Protein 2A6V (pdb70)

InterPro domains:
  IPR005052 Legume-like lectin [PF03388] (69-267)
  IPR005052 Legume-like lectin [PS51328] (52-269)
  IPR013320 Concanavalin A-like lectin/glucanase domain superfamily [SSF49899] (55-272)
  IPR016710 Emp46/Emp47 [PIRSF018136] (21-444)
  IPR035661 EMP46/EMP47, N-terminal lectin domain [cd06903] (56-270)
  IPR051136 Intracellular Lectin and Glycoprotein Transporter [PTHR12223] (69-439)

CATH classification: 2.60.120.200

Sequence (435 aa):
KWNKGYSLPNLLEVTDQQKELSQWTLGDKVKLEEGRFVLTPGKNTKGSLWLKPEYSIKDAMTIEWTFRSFGFRGSTKGGLAFWLKQGNEGDSTELFGGSSKKFNGLMILLRLDDKLGESVTAYLNDGTKDLDIESSPYFASCLFQYQDSMVPSTLRLTYNPLDNHLLKLQMDNRVCFQTRKVKFMGSSPFRIGTSAINDASKESFEILKMKLYDGVIEKWNKGYSLPNLLEVTDQQKELSQWTLGDKVKLEEGRFVLTPGKNTKGSLWLKPEYSIKDAMTIEWTFRSFGFRGSTKGGLAFWLKQGNEGDSTELFGGSSKKFNGLMILLRLDDKLGESVTAYLNDGTKDLDIESSPYFASCLFQYQDSMVPSTLRLTYNPLDNHLLKLQMDNRVCFQTRKVKFMGSSPFRIGTSAINDASKESFEILKMKLYDGVI

Organism: Saccharomyces cerevisiae (strain ATCC 204508 / S288c) (NCBI:txid559292)

Secondary structure (DSSP, 8-state):
-B-GGGS---TTT-S-HHHHTTTEEEEET-EEETTEEES--STT-EEEEEESSPB--SS-EEEEEEEEEES--S--S-EEEEEEE-S------TBTTTB-SS-EEEEEEEEEETTTEEEEEEEEEESSS---TTTSPPSEEEE---SS-SS-EEEEEEEEGGGTSEEEEEETTEEEEEES---GGGTS-BEEEEEEE--TT--EEEEEEEEEESS---/---GGGS---STT-S-HHHHTTTEEEEET-EEETTEEES--STT-EEEEEESS-B--SS-EEEEEEEEEES--S--S-EEEEEEEES---S--TBTTTB-SS-EEEEEEEEEETTTEEEEEEEEEESSS---TTTSPPSEEEE---TT-SS-EEEEEEEEGGGTSEEEEEETTEEEEEESS----TTSPBEEEEEEE--SS--EEEEEEEEEESS--

Solvent-accessible surface area: 20414 Å² total; per-residue (Å²): 190,101,36,162,33,42,6,8,33,82,7,136,124,27,132,54,85,60,125,64,9,25,79,8,63,47,15,93,123,13,90,40,81,161,18,49,0,8,0,0,26,20,137,104,19,56,0,8,0,26,2,96,34,81,8,74,25,171,66,6,0,0,2,21,5,14,2,50,1,87,50,38,113,28,106,14,136,4,0,1,0,7,3,7,24,45,52,152,132,50,92,48,38,121,8,16,0,9,1,40,80,91,10,48,0,1,0,2,0,0,3,35,11,67,190,62,27,37,0,0,0,0,2,66,19,92,27,103,155,67,8,58,35,127,88,27,115,77,46,15,39,26,123,15,136,9,7,73,35,136,109,51,15,39,2,49,6,11,0,37,24,134,60,96,36,45,0,63,0,21,4,53,105,152,82,17,15,98,17,102,137,0,100,32,1,29,105,29,65,0,55,1,0,0,0,0,48,7,40,55,53,98,1,12,0,1,0,46,92,0,42,0,19,79,18,82,38,221,185,98,32,146,20,51,5,8,44,83,6,141,119,19,130,64,79,164,162,62,7,57,81,8,56,69,15,84,116,14,99,34,68,165,21,35,0,4,0,2,46,31,142,104,22,68,0,7,0,40,2,109,32,83,7,65,27,121,24,6,1,0,3,24,4,11,0,56,0,46,35,52,154,28,95,18,159,2,0,0,0,3,6,1,29,4,30,158,134,67,143,33,46,98,1,16,1,6,0,20,67,117,9,34,2,0,0,3,0,0,38,57,12,135,176,51,26,28,1,0,1,0,4,61,17,88,37,102,142,70,14,64,18,143,90,32,118,73,74,18,40,14,99,15,90,6,3,62,29,133,112,42,12,38,0,42,8,6,6,20,14,64,61,107,60,18,0,47,0,28,0,71,104,118,75,13,16,101,28,108,183,5,116,29,72,66,123,42,37,1,29,1,0,0,0,0,60,6,14,64,14,122,1,12,1,0,0,47,93,0,37,0,21,76,23,76,98

B-factor: mean 21.38, std 7.65, range [9.81, 63.44]

Structure (mmCIF, N/CA/C/O backbone):
data_2A6V
#
_entry.id   2A6V
#
_cell.length_a   54.320
_cell.length_b   55.890
_cell.length_c   77.470
_cell.angle_alpha   90.00
_cell.angle_beta   108.28
_cell.angle_gamma   90.00
#
_symmetry.space_group_name_H-M   'P 1 21 1'
#
loop_
_entity.id
_entity.type
_entity.pdbx_description
1 polymer Emp46p
2 non-polymer 'POTASSIUM ION'
3 non-polymer 1,2-ETHANEDIOL
4 water water
#
loop_
_atom_site.group_PDB
_atom_site.id
_atom_site.type_symbol
_atom_site.label_atom_id
_atom_site.label_alt_id
_atom_site.label_comp_id
_atom_site.label_asym_id
_atom_site.label_entity_id
_atom_site.label_seq_id
_atom_site.pdbx_PDB_ins_code
_atom_site.Cartn_x
_atom_site.Cartn_y
_atom_site.Cartn_z
_atom_site.occupancy
_atom_site.B_iso_or_equiv
_atom_site.auth_seq_id
_atom_site.auth_comp_id
_atom_site.auth_asym_id
_atom_site.auth_atom_id
_atom_site.pdbx_PDB_model_num
ATOM 1 N N . LYS A 1 6 ? 9.137 6.460 82.463 1.00 31.38 9 LYS A N 1
ATOM 2 C CA . LYS A 1 6 ? 9.467 7.869 82.801 1.00 30.74 9 LYS A CA 1
ATOM 3 C C . LYS A 1 6 ? 9.565 8.749 81.545 1.00 29.68 9 LYS A C 1
ATOM 4 O O . LYS A 1 6 ? 8.886 9.769 81.456 1.00 29.79 9 LYS A O 1
ATOM 10 N N . TRP A 1 7 ? 10.392 8.371 80.574 1.00 27.48 10 TRP A N 1
ATOM 11 C CA . TRP A 1 7 ? 10.383 9.123 79.329 1.00 26.84 10 TRP A CA 1
ATOM 12 C C . TRP A 1 7 ? 9.298 8.615 78.397 1.00 25.08 10 TRP A C 1
ATOM 13 O O . TRP A 1 7 ? 8.856 7.466 78.486 1.00 25.51 10 TRP A O 1
ATOM 24 N N . ASN A 1 8 ? 8.858 9.509 77.527 1.00 22.87 11 ASN A N 1
ATOM 25 C CA . ASN A 1 8 ? 7.814 9.250 76.577 1.00 21.40 11 ASN A CA 1
ATOM 26 C C . ASN A 1 8 ? 8.448 8.593 75.364 1.00 21.25 11 ASN A C 1
ATOM 27 O O . ASN A 1 8 ? 9.075 9.260 74.549 1.00 20.33 11 ASN A O 1
ATOM 32 N N . LYS A 1 9 ? 8.276 7.276 75.245 1.00 21.03 12 LYS A N 1
ATOM 33 C CA . LYS A 1 9 ? 8.915 6.483 74.191 1.00 21.98 12 LYS A CA 1
ATOM 34 C C . LYS A 1 9 ? 8.549 6.956 72.808 1.00 21.10 12 LYS A C 1
ATOM 35 O O . LYS A 1 9 ? 9.391 6.961 71.910 1.00 20.72 12 LYS A O 1
ATOM 41 N N . GLY A 1 10 ? 7.294 7.369 72.640 1.00 20.64 13 GLY A N 1
ATOM 42 C CA . GLY A 1 10 ? 6.796 7.831 71.353 1.00 20.17 13 GLY A CA 1
ATOM 43 C C . GLY A 1 10 ? 7.463 9.086 70.811 1.00 19.72 13 GLY A C 1
ATOM 44 O O . GLY A 1 10 ? 7.474 9.308 69.605 1.00 20.39 13 GLY A O 1
ATOM 45 N N . TYR A 1 11 ? 8.018 9.903 71.706 1.00 18.40 14 TYR A N 1
ATOM 46 C CA . TYR A 1 11 ? 8.721 11.120 71.315 1.00 17.47 14 TYR A CA 1
ATOM 47 C C . TYR A 1 11 ? 10.199 11.100 71.722 1.00 16.26 14 TYR A C 1
ATOM 48 O O . TYR A 1 11 ? 10.821 12.145 71.923 1.00 15.74 14 TYR A O 1
ATOM 57 N N . SER A 1 12 ? 10.769 9.910 71.828 1.00 15.45 15 SER A N 1
ATOM 58 C CA . SER A 1 12 ? 12.189 9.724 72.122 1.00 15.18 15 SER A CA 1
ATOM 59 C C . SER A 1 12 ? 12.859 8.869 71.073 1.00 14.79 15 SER A C 1
ATOM 60 O O . SER A 1 12 ? 12.190 8.221 70.261 1.00 14.86 15 SER A O 1
ATOM 63 N N . LEU A 1 13 ? 14.177 8.927 71.023 1.00 14.38 16 LEU A N 1
ATOM 64 C CA . LEU A 1 13 ? 14.935 7.942 70.269 1.00 14.36 16 LEU A CA 1
ATOM 65 C C . LEU A 1 13 ? 15.017 6.684 71.111 1.00 15.31 16 LEU A C 1
ATOM 66 O O . LEU A 1 13 ? 15.129 6.747 72.334 1.00 15.91 16 LEU A O 1
ATOM 71 N N . PRO A 1 14 ? 15.008 5.527 70.460 1.00 15.99 17 PRO A N 1
ATOM 72 C CA . PRO A 1 14 ? 15.251 4.284 71.184 1.00 16.86 17 PRO A CA 1
ATOM 73 C C . PRO A 1 14 ? 16.721 4.253 71.569 1.00 17.69 17 PRO A C 1
ATOM 74 O O . PRO A 1 14 ? 17.506 5.085 71.086 1.00 17.70 17 PRO A O 1
ATOM 78 N N . ASN A 1 15 ? 17.113 3.316 72.415 1.00 18.71 18 ASN A N 1
ATOM 79 C CA . ASN A 1 15 ? 18.522 3.191 72.699 1.00 19.85 18 ASN A CA 1
ATOM 80 C C . ASN A 1 15 ? 19.169 2.751 71.394 1.00 19.99 18 ASN A C 1
ATOM 81 O O . ASN A 1 15 ? 18.896 1.685 70.883 1.00 20.67 18 ASN A O 1
ATOM 86 N N . LEU A 1 16 ? 19.975 3.624 70.809 1.00 19.82 19 LEU A N 1
ATOM 87 C CA . LEU A 1 16 ? 20.477 3.419 69.462 1.00 20.16 19 LEU A CA 1
ATOM 88 C C . LEU A 1 16 ? 21.382 2.222 69.322 1.00 21.39 19 LEU A C 1
ATOM 89 O O . LEU A 1 16 ? 21.400 1.568 68.292 1.00 20.78 19 LEU A O 1
ATOM 94 N N . LEU A 1 17 ? 22.182 1.968 70.350 1.00 22.76 20 LEU A N 1
ATOM 95 C CA . LEU A 1 17 ? 23.095 0.854 70.305 1.00 24.00 20 LEU A CA 1
ATOM 96 C C . LEU A 1 17 ? 22.334 -0.451 70.286 1.00 24.69 20 LEU A C 1
ATOM 97 O O . LEU A 1 17 ? 22.711 -1.373 69.564 1.00 25.94 20 LEU A O 1
ATOM 102 N N . GLU A 1 18 ? 21.239 -0.497 71.044 1.00 25.57 21 GLU A N 1
ATOM 103 C CA . GLU A 1 18 ? 20.461 -1.718 71.242 1.00 26.35 21 GLU A CA 1
ATOM 104 C C . GLU A 1 18 ? 19.466 -1.994 70.116 1.00 26.75 21 GLU A C 1
ATOM 105 O O . GLU A 1 18 ? 18.800 -3.025 70.126 1.00 27.13 21 GLU A O 1
ATOM 111 N N . VAL A 1 19 ? 19.357 -1.083 69.158 1.00 27.16 22 VAL A N 1
ATOM 112 C CA . VAL A 1 19 ? 18.447 -1.285 68.029 1.00 27.37 22 VAL A CA 1
ATOM 113 C C . VAL A 1 19 ? 18.804 -2.589 67.313 1.00 28.64 22 VAL A C 1
ATOM 114 O O . VAL A 1 19 ? 19.974 -2.859 67.062 1.00 29.65 22 VAL A O 1
ATOM 118 N N . THR A 1 20 ? 17.785 -3.406 67.033 1.00 29.97 23 THR A N 1
ATOM 119 C CA . THR A 1 20 ? 17.920 -4.613 66.200 1.00 30.66 23 THR A CA 1
ATOM 120 C C . THR A 1 20 ? 17.116 -4.522 64.904 1.00 31.05 23 THR A C 1
ATOM 121 O O . THR A 1 20 ? 17.409 -5.231 63.939 1.00 31.69 23 THR A O 1
ATOM 125 N N . ASP A 1 21 ? 16.084 -3.672 64.900 1.00 31.55 24 ASP A N 1
ATOM 126 C CA . ASP A 1 21 ? 15.216 -3.472 63.747 1.00 31.97 24 ASP A CA 1
ATOM 127 C C . ASP A 1 21 ? 15.066 -1.967 63.525 1.00 31.28 24 ASP A C 1
ATOM 128 O O . ASP A 1 21 ? 14.178 -1.328 64.083 1.00 31.10 24 ASP A O 1
ATOM 133 N N . GLN A 1 22 ? 15.949 -1.419 62.697 1.00 31.13 25 GLN A N 1
ATOM 134 C CA . GLN A 1 22 ? 15.998 0.011 62.407 1.00 31.08 25 GLN A CA 1
ATOM 135 C C . GLN A 1 22 ? 14.638 0.576 62.003 1.00 30.24 25 GLN A C 1
ATOM 136 O O . GLN A 1 22 ? 14.242 1.660 62.422 1.00 29.98 25 GLN A O 1
ATOM 142 N N . GLN A 1 23 ? 13.930 -0.173 61.174 1.00 28.98 26 GLN A N 1
ATOM 143 C CA . GLN A 1 23 ? 12.698 0.309 60.591 1.00 28.56 26 GLN A CA 1
ATOM 144 C C . GLN A 1 23 ? 11.598 0.428 61.648 1.00 27.07 26 GLN A C 1
ATOM 145 O O . GLN A 1 23 ? 10.875 1.425 61.687 1.00 27.18 26 GLN A O 1
ATOM 151 N N . LYS A 1 24 ? 11.492 -0.565 62.528 1.00 25.26 27 LYS A N 1
ATOM 152 C CA . LYS A 1 24 ? 10.459 -0.560 63.558 1.00 23.89 27 LYS A CA 1
ATOM 153 C C . LYS A 1 24 ? 10.734 0.472 64.651 1.00 22.43 27 LYS A C 1
ATOM 154 O O . LYS A 1 24 ? 9.856 1.249 65.021 1.00 22.55 27 LYS A O 1
ATOM 160 N N . GLU A 1 25 ? 11.964 0.487 65.159 1.00 20.79 28 GLU A N 1
ATOM 161 C CA . GLU A 1 25 ? 12.258 1.259 66.355 1.00 19.91 28 GLU A CA 1
ATOM 162 C C . GLU A 1 25 ? 12.473 2.730 66.034 1.00 18.03 28 GLU A C 1
ATOM 163 O O . GLU A 1 25 ? 12.418 3.545 66.933 1.00 18.10 28 GLU A O 1
ATOM 169 N N . LEU A 1 26 ? 12.684 3.061 64.761 1.00 16.92 29 LEU A N 1
ATOM 170 C CA . LEU A 1 26 ? 12.809 4.464 64.347 1.00 16.12 29 LEU A CA 1
ATOM 171 C C . LEU A 1 26 ? 11.618 4.957 63.531 1.00 15.63 29 LEU A C 1
ATOM 172 O O . LEU A 1 26 ? 11.702 5.957 62.839 1.00 16.11 29 LEU A O 1
ATOM 177 N N . SER A 1 27 ? 10.491 4.260 63.619 1.00 15.82 30 SER A N 1
ATOM 178 C CA . SER A 1 27 ? 9.328 4.582 62.786 1.00 15.88 30 SER A CA 1
ATOM 179 C C . SER A 1 27 ? 8.739 5.968 62.985 1.00 16.00 30 SER A C 1
ATOM 180 O O . SER A 1 27 ? 8.159 6.530 62.068 1.00 16.18 30 SER A O 1
ATOM 183 N N . GLN A 1 28 ? 8.953 6.530 64.170 1.00 16.38 31 GLN A N 1
ATOM 184 C CA . GLN A 1 28 ? 8.438 7.838 64.542 1.00 16.28 31 GLN A CA 1
ATOM 185 C C . GLN A 1 28 ? 9.406 8.970 64.134 1.00 15.70 31 GLN A C 1
ATOM 186 O O . GLN A 1 28 ? 9.111 10.136 64.385 1.00 15.63 31 GLN A O 1
ATOM 196 N N . TRP A 1 29 ? 10.533 8.626 63.507 1.00 14.64 32 TRP A N 1
ATOM 197 C CA . TRP A 1 29 ? 11.587 9.595 63.153 1.00 14.90 32 TRP A CA 1
ATOM 198 C C . TRP A 1 29 ? 11.795 9.663 61.652 1.00 15.03 32 TRP A C 1
ATOM 199 O O . TRP A 1 29 ? 11.806 8.631 60.959 1.00 16.61 32 TRP A O 1
ATOM 210 N N . THR A 1 30 ? 12.019 10.870 61.161 1.00 14.83 33 THR A N 1
ATOM 211 C CA . THR A 1 30 ? 12.443 11.111 59.787 1.00 15.58 33 THR A CA 1
ATOM 212 C C . THR A 1 30 ? 13.931 11.379 59.756 1.00 15.40 33 THR A C 1
ATOM 213 O O . THR A 1 30 ? 14.402 12.289 60.435 1.00 14.49 33 THR A O 1
ATOM 217 N N . LEU A 1 31 ? 14.664 10.603 58.969 1.00 16.51 34 LEU A N 1
ATOM 218 C CA . LEU A 1 31 ? 16.092 10.776 58.742 1.00 16.07 34 LEU A CA 1
ATOM 219 C C . LEU A 1 31 ? 16.231 11.608 57.501 1.00 16.95 34 LEU A C 1
ATOM 220 O O . LEU A 1 31 ? 15.799 11.210 56.418 1.00 18.54 34 LEU A O 1
ATOM 225 N N . GLY A 1 32 ? 16.837 12.773 57.634 1.00 16.16 35 GLY A N 1
ATOM 226 C CA . GLY A 1 32 ? 16.976 13.692 56.523 1.00 16.53 35 GLY A CA 1
ATOM 227 C C . GLY A 1 32 ? 18.379 13.760 55.988 1.00 16.52 35 GLY A C 1
ATOM 228 O O . GLY A 1 32 ? 19.355 13.698 56.745 1.00 15.46 35 GLY A O 1
ATOM 229 N N . ASP A 1 33 ? 18.485 13.885 54.673 1.00 16.06 36 ASP A N 1
ATOM 230 C CA . ASP A 1 33 ? 19.749 14.081 53.991 1.00 15.83 36 ASP A CA 1
ATOM 231 C C . ASP A 1 33 ? 20.741 12.976 54.350 1.00 15.59 36 ASP A C 1
ATOM 232 O O . ASP A 1 33 ? 20.395 11.821 54.171 1.00 16.02 36 ASP A O 1
ATOM 237 N N . LYS A 1 34 ? 21.938 13.299 54.840 1.00 15.35 37 LYS A N 1
ATOM 238 C CA . LYS A 1 34 ? 23.008 12.304 54.939 1.00 15.73 37 LYS A CA 1
ATOM 239 C C . LYS A 1 34 ? 23.138 11.603 56.294 1.00 15.00 37 LYS A C 1
ATOM 240 O O . LYS A 1 34 ? 24.063 10.809 56.494 1.00 15.52 37 LYS A O 1
ATOM 246 N N . VAL A 1 35 ? 22.202 11.842 57.206 1.00 14.73 38 VAL A N 1
ATOM 247 C CA . VAL A 1 35 ? 22.282 11.212 58.515 1.00 15.04 38 VAL A CA 1
ATOM 248 C C . VAL A 1 35 ? 22.315 9.694 58.373 1.00 15.90 38 VAL A C 1
ATOM 249 O O . VAL A 1 35 ? 21.539 9.116 57.609 1.00 16.00 38 VAL A O 1
ATOM 253 N N . LYS A 1 36 ? 23.236 9.059 59.093 1.00 16.61 39 LYS A N 1
ATOM 254 C CA . LYS A 1 36 ? 23.325 7.596 59.114 1.00 17.72 39 LYS A CA 1
ATOM 255 C C . LYS A 1 36 ? 23.510 7.073 60.541 1.00 17.18 39 LYS A C 1
ATOM 256 O O . LYS A 1 36 ? 24.216 7.682 61.335 1.00 15.57 39 LYS A O 1
ATOM 262 N N . LEU A 1 37 ? 22.874 5.957 60.856 1.00 17.17 40 LEU A N 1
ATOM 263 C CA . LEU A 1 37 ? 23.096 5.251 62.106 1.00 17.60 40 LEU A CA 1
ATOM 264 C C . LEU A 1 37 ? 24.313 4.363 61.913 1.00 17.82 40 LEU A C 1
ATOM 265 O O . LEU A 1 37 ? 24.303 3.457 61.060 1.00 18.78 40 LEU A O 1
ATOM 270 N N . GLU A 1 38 ? 25.347 4.608 62.694 1.00 17.30 41 GLU A N 1
ATOM 271 C CA . GLU A 1 38 ? 26.628 3.936 62.538 1.00 17.79 41 GLU A CA 1
ATOM 272 C C . GLU A 1 38 ? 27.198 3.579 63.898 1.00 16.57 41 GLU A C 1
ATOM 273 O O . GLU A 1 38 ? 27.472 4.462 64.723 1.00 15.01 41 GLU A O 1
ATOM 279 N N . GLU A 1 39 ? 27.402 2.286 64.146 1.00 16.31 42 GLU A N 1
ATOM 280 C CA . GLU A 1 39 ? 27.999 1.820 65.409 1.00 15.86 42 GLU A CA 1
ATOM 281 C C . GLU A 1 39 ? 27.406 2.554 66.629 1.00 15.10 42 GLU A C 1
ATOM 282 O O . GLU A 1 39 ? 28.133 3.069 67.502 1.00 15.15 42 GLU A O 1
ATOM 288 N N . GLY A 1 40 ? 26.082 2.571 66.688 1.00 14.33 43 GLY A N 1
ATOM 289 C CA . GLY A 1 40 ? 25.360 2.958 67.880 1.00 14.76 43 GLY A CA 1
ATOM 290 C C . GLY A 1 40 ? 25.065 4.442 68.048 1.00 14.50 43 GLY A C 1
ATOM 291 O O . GLY A 1 40 ? 24.532 4.827 69.080 1.00 14.70 43 GLY A O 1
ATOM 292 N N . ARG A 1 41 ? 25.408 5.264 67.064 1.00 14.01 44 ARG A N 1
ATOM 293 C CA . ARG A 1 41 ? 24.952 6.663 67.104 1.00 13.80 44 ARG A CA 1
ATOM 294 C C . ARG A 1 41 ? 24.689 7.201 65.721 1.00 13.41 44 ARG A C 1
ATOM 295 O O . ARG A 1 41 ? 25.132 6.629 64.700 1.00 13.10 44 ARG A O 1
ATOM 303 N N . PHE A 1 42 ? 23.902 8.268 65.657 1.00 12.70 45 PHE A N 1
ATOM 304 C CA . PHE A 1 42 ? 23.668 8.932 64.398 1.00 12.94 45 PHE A CA 1
ATOM 305 C C . PHE A 1 42 ? 24.784 9.911 64.087 1.00 12.49 45 PHE A C 1
ATOM 306 O O . PHE A 1 42 ? 25.198 10.674 64.942 1.00 13.61 45 PHE A O 1
ATOM 314 N N . VAL A 1 43 ? 25.295 9.851 62.876 1.00 12.45 46 VAL A N 1
ATOM 315 C CA . VAL A 1 43 ? 26.244 10.818 62.378 1.00 12.20 46 VAL A CA 1
ATOM 316 C C . VAL A 1 43 ? 25.448 11.685 61.396 1.00 12.04 46 VAL A C 1
ATOM 317 O O . VAL A 1 43 ? 25.029 11.214 60.321 1.00 12.71 46 VAL A O 1
ATOM 321 N N . LEU A 1 44 ? 25.191 12.927 61.783 1.00 12.39 47 LEU A N 1
ATOM 322 C CA . LEU A 1 44 ? 24.404 13.841 60.967 1.00 11.95 47 LEU A CA 1
ATOM 323 C C . LEU A 1 44 ? 25.168 14.260 59.735 1.00 12.68 47 LEU A C 1
ATOM 324 O O . LEU A 1 44 ? 24.561 14.405 58.672 1.00 12.84 47 LEU A O 1
ATOM 329 N N . THR A 1 45 ? 26.490 14.431 59.855 1.00 12.69 48 THR A N 1
ATOM 330 C CA . THR A 1 45 ? 27.323 14.981 58.780 1.00 12.37 48 THR A CA 1
ATOM 331 C C . THR A 1 45 ? 28.557 14.116 58.504 1.00 12.89 48 THR A C 1
ATOM 332 O O . THR A 1 45 ? 29.688 14.513 58.823 1.00 13.06 48 THR A O 1
ATOM 336 N N . PRO A 1 46 ? 28.337 12.930 57.941 1.00 13.58 49 PRO A N 1
ATOM 337 C CA . PRO A 1 46 ? 29.415 11.944 57.785 1.00 14.48 49 PRO A CA 1
ATOM 338 C C . PRO A 1 46 ? 30.468 12.211 56.715 1.00 14.82 49 PRO A C 1
ATOM 339 O O . PRO A 1 46 ? 31.510 11.545 56.708 1.00 16.25 49 PRO A O 1
ATOM 343 N N . GLY A 1 47 ? 30.177 13.116 55.808 1.00 15.50 50 GLY A N 1
ATOM 344 C CA . GLY A 1 47 ? 31.085 13.436 54.717 1.00 15.54 50 GLY A CA 1
ATOM 345 C C . GLY A 1 47 ? 31.429 14.907 54.641 1.00 15.78 50 GLY A C 1
ATOM 346 O O . GLY A 1 47 ? 30.850 15.734 55.334 1.00 16.31 50 GLY A O 1
ATOM 347 N N . LYS A 1 48 ? 32.358 15.231 53.752 1.00 16.94 51 LYS A N 1
ATOM 348 C CA . LYS A 1 48 ? 32.710 16.616 53.487 1.00 16.92 51 LYS A CA 1
ATOM 349 C C . LYS A 1 48 ? 31.494 17.339 52.927 1.00 17.40 51 LYS A C 1
ATOM 350 O O . LYS A 1 48 ? 30.846 16.848 51.975 1.00 18.22 51 LYS A O 1
ATOM 356 N N . ASN A 1 49 ? 31.177 18.501 53.498 1.00 16.58 52 ASN A N 1
ATOM 357 C CA . ASN A 1 49 ? 30.072 19.338 53.012 1.00 16.30 52 ASN A CA 1
ATOM 358 C C . ASN A 1 49 ? 28.757 18.592 52.951 1.00 16.76 52 ASN A C 1
ATOM 359 O O . ASN A 1 49 ? 28.068 18.623 51.921 1.00 17.66 52 ASN A O 1
ATOM 364 N N . THR A 1 50 ? 28.411 17.923 54.046 1.00 15.09 53 THR A N 1
ATOM 365 C CA . THR A 1 50 ? 27.140 17.216 54.172 1.00 14.69 53 THR A CA 1
ATOM 366 C C . THR A 1 50 ? 26.227 17.874 55.194 1.00 13.90 53 THR A C 1
ATOM 367 O O . THR A 1 50 ? 26.701 18.566 56.102 1.00 13.76 53 THR A O 1
ATOM 371 N N . LYS A 1 51 ? 24.931 17.619 55.031 1.00 14.19 54 LYS A N 1
ATOM 372 C CA . LYS A 1 51 ? 23.846 18.036 55.914 1.00 14.29 54 LYS A CA 1
ATOM 373 C C . LYS A 1 51 ? 23.153 16.778 56.389 1.00 13.64 54 LYS A C 1
ATOM 374 O O . LYS A 1 51 ? 23.116 15.767 55.684 1.00 13.08 54 LYS A O 1
ATOM 380 N N . GLY A 1 52 ? 22.549 16.831 57.557 1.00 12.30 55 GLY A N 1
ATOM 381 C CA . GLY A 1 52 ? 21.687 15.761 58.027 1.00 12.56 55 GLY A CA 1
ATOM 382 C C . GLY A 1 52 ? 20.764 16.239 59.112 1.00 12.54 55 GLY A C 1
ATOM 383 O O . GLY A 1 52 ? 21.063 17.237 59.771 1.00 11.80 55 GLY A O 1
ATOM 384 N N . SER A 1 53 ? 19.664 15.529 59.304 1.00 11.88 56 SER A N 1
ATOM 385 C CA . SER A 1 53 ? 18.642 15.915 60.278 1.00 12.62 56 SER A CA 1
ATOM 386 C C . SER A 1 53 ? 17.871 14.732 60.802 1.00 12.38 56 SER A C 1
ATOM 387 O O . SER A 1 53 ? 17.799 13.684 60.149 1.00 12.62 56 SER A O 1
ATOM 390 N N . LEU A 1 54 ? 17.332 14.891 61.998 1.00 11.82 57 LEU A N 1
ATOM 391 C CA . LEU A 1 54 ? 16.436 13.939 62.632 1.00 12.06 57 LEU A CA 1
ATOM 392 C C . LEU A 1 54 ? 15.249 14.729 63.107 1.00 12.17 57 LEU A C 1
ATOM 393 O O . LEU A 1 54 ? 15.398 15.625 63.918 1.00 12.22 57 LEU A O 1
ATOM 398 N N . TRP A 1 55 ? 14.073 14.393 62.614 1.00 12.51 58 TRP A N 1
ATOM 399 C CA . TRP A 1 55 ? 12.847 15.059 63.042 1.00 13.67 58 TRP A CA 1
ATOM 400 C C . TRP A 1 55 ? 11.828 14.040 63.531 1.00 14.18 58 TRP A C 1
ATOM 401 O O . TRP A 1 55 ? 11.622 12.999 62.908 1.00 14.78 58 TRP A O 1
ATOM 412 N N . LEU A 1 56 ? 11.190 14.313 64.658 1.00 13.88 59 LEU A N 1
ATOM 413 C CA . LEU A 1 56 ? 10.040 13.501 65.068 1.00 14.71 59 LEU A CA 1
ATOM 414 C C . LEU A 1 56 ? 8.871 13.753 64.128 1.00 15.70 59 LEU A C 1
ATOM 415 O O . LEU A 1 56 ? 8.550 14.896 63.805 1.00 15.85 59 LEU A O 1
ATOM 420 N N . LYS A 1 57 ? 8.246 12.678 63.663 1.00 16.79 60 LYS A N 1
ATOM 421 C CA . LYS A 1 57 ? 7.080 12.777 62.780 1.00 17.76 60 LYS A CA 1
ATOM 422 C C . LYS A 1 57 ? 5.843 13.366 63.504 1.00 18.22 60 LYS A C 1
ATOM 423 O O . LYS A 1 57 ? 5.260 14.324 63.009 1.00 19.52 60 LYS A O 1
ATOM 429 N N . PRO A 1 58 ? 5.468 12.847 64.668 1.00 19.03 61 PRO A N 1
ATOM 430 C CA . PRO A 1 58 ? 4.283 13.386 65.352 1.00 20.06 61 PRO A CA 1
ATOM 431 C C . PRO A 1 58 ? 4.596 14.744 65.964 1.00 20.64 61 PRO A C 1
ATOM 432 O O . PRO A 1 58 ? 5.685 14.933 66.504 1.00 20.69 61 PRO A O 1
ATOM 436 N N . GLU A 1 59 ? 3.667 15.680 65.856 1.00 21.36 62 GLU A N 1
ATOM 437 C CA . GLU A 1 59 ? 3.760 16.927 66.612 1.00 22.16 62 GLU A CA 1
ATOM 438 C C . GLU A 1 59 ? 3.480 16.639 68.077 1.00 21.70 62 GLU A C 1
ATOM 439 O O . GLU A 1 59 ? 2.689 15.758 68.407 1.00 21.53 62 GLU A O 1
ATOM 445 N N . TYR A 1 60 ? 4.142 17.384 68.955 1.00 21.87 63 TYR A N 1
ATOM 446 C CA . TYR A 1 60 ? 3.979 17.228 70.399 1.00 22.09 63 TYR A CA 1
ATOM 447 C C . TYR A 1 60 ? 3.083 18.315 70.992 1.00 23.13 63 TYR A C 1
ATOM 448 O O . TYR A 1 60 ? 3.264 19.490 70.717 1.00 22.92 63 TYR A O 1
ATOM 457 N N . SER A 1 61 ? 2.118 17.902 71.808 1.00 24.74 64 SER A N 1
ATOM 458 C CA . SER A 1 61 ? 1.285 18.821 72.569 1.00 25.86 64 SER A CA 1
ATOM 459 C C . SER A 1 61 ? 1.583 18.637 74.059 1.00 26.34 64 SER A C 1
ATOM 460 O O . SER A 1 61 ? 1.516 17.527 74.580 1.00 26.40 64 SER A O 1
ATOM 463 N N . ILE A 1 62 ? 1.947 19.728 74.729 1.00 27.10 65 ILE A N 1
ATOM 464 C CA . ILE A 1 62 ? 2.315 19.665 76.144 1.00 28.43 65 ILE A CA 1
ATOM 465 C C . ILE A 1 62 ? 1.080 19.454 77.001 1.00 28.40 65 ILE A C 1
ATOM 466 O O . ILE A 1 62 ? 0.017 19.994 76.705 1.00 28.91 65 ILE A O 1
ATOM 471 N N . LYS A 1 63 ? 1.241 18.675 78.062 1.00 28.60 66 LYS A N 1
ATOM 472 C CA . LYS A 1 63 ? 0.222 18.535 79.094 1.00 29.19 66 LYS A CA 1
ATOM 473 C C . LYS A 1 63 ? 0.426 19.655 80.130 1.00 27.99 66 LYS A C 1
ATOM 474 O O . LYS A 1 63 ? -0.232 20.687 80.048 1.00 29.22 66 LYS A O 1
ATOM 480 N N . ASP A 1 64 ? 1.354 19.464 81.066 1.00 26.70 67 ASP A N 1
ATOM 481 C CA . ASP A 1 64 ? 1.678 20.471 82.080 1.00 25.74 67 ASP A CA 1
ATOM 482 C C . ASP A 1 64 ? 3.022 21.112 81.743 1.00 25.06 67 ASP A C 1
ATOM 483 O O . ASP A 1 64 ? 3.082 22.310 81.477 1.00 25.16 67 ASP A O 1
ATOM 488 N N . ALA A 1 65 ? 4.072 20.290 81.725 1.00 24.16 68 ALA A N 1
ATOM 489 C CA . ALA A 1 65 ? 5.444 20.723 81.455 1.00 22.97 68 ALA A CA 1
ATOM 490 C C . ALA A 1 65 ? 6.206 19.655 80.670 1.00 21.98 68 ALA A C 1
ATOM 491 O O . ALA A 1 65 ? 5.710 18.544 80.443 1.00 20.13 68 ALA A O 1
ATOM 493 N N . MET A 1 66 ? 7.413 19.991 80.226 1.00 20.38 69 MET A N 1
ATOM 494 C CA . MET A 1 66 ? 8.204 19.012 79.477 1.00 20.60 69 MET A CA 1
ATOM 495 C C . MET A 1 66 ? 9.691 19.176 79.639 1.00 18.96 69 MET A C 1
ATOM 496 O O . MET A 1 66 ? 10.172 20.259 79.944 1.00 18.90 69 MET A O 1
ATOM 501 N N . THR A 1 67 ? 10.420 18.092 79.390 1.00 17.42 70 THR A N 1
ATOM 502 C CA . THR A 1 67 ? 11.866 18.081 79.350 1.00 16.60 70 THR A CA 1
ATOM 503 C C . THR A 1 67 ? 12.331 17.390 78.070 1.00 15.77 70 THR A C 1
ATOM 504 O O . THR A 1 67 ? 11.830 16.330 77.738 1.00 14.92 70 THR A O 1
ATOM 508 N N . ILE A 1 68 ? 13.276 17.990 77.363 1.00 15.02 71 ILE A N 1
ATOM 509 C CA . ILE A 1 68 ? 13.926 17.339 76.233 1.00 15.00 71 ILE A CA 1
ATOM 510 C C . ILE A 1 68 ? 15.407 17.295 76.522 1.00 14.80 71 ILE A C 1
ATOM 511 O O . ILE A 1 68 ? 16.023 18.313 76.861 1.00 13.82 71 ILE A O 1
ATOM 516 N N . GLU A 1 69 ? 15.996 16.124 76.368 1.00 13.93 72 GLU A N 1
ATOM 517 C CA . GLU A 1 69 ? 17.412 15.925 76.569 1.00 13.50 72 GLU A CA 1
ATOM 518 C C . GLU A 1 69 ? 17.989 15.350 75.294 1.00 13.93 72 GLU A C 1
ATOM 519 O O . GLU A 1 69 ? 17.610 14.245 74.902 1.00 13.32 72 GLU A O 1
ATOM 525 N N . TRP A 1 70 ? 18.879 16.091 74.649 1.00 12.47 73 TRP A N 1
ATOM 526 C CA . TRP A 1 70 ? 19.662 15.615 73.516 1.00 12.15 73 TRP A CA 1
ATOM 527 C C . TRP A 1 70 ? 21.093 15.350 73.946 1.00 13.19 73 TRP A C 1
ATOM 528 O O . TRP A 1 70 ? 21.704 16.226 74.571 1.00 12.75 73 TRP A O 1
ATOM 539 N N . THR A 1 71 ? 21.643 14.173 73.635 1.00 12.43 74 THR A N 1
ATOM 540 C CA . THR A 1 71 ? 23.022 13.844 73.910 1.00 11.86 74 THR A CA 1
ATOM 541 C C . THR A 1 71 ? 23.720 13.837 72.574 1.00 12.25 74 THR A C 1
ATOM 542 O O . THR A 1 71 ? 23.313 13.107 71.662 1.00 11.21 74 THR A O 1
ATOM 546 N N . PHE A 1 72 ? 24.769 14.630 72.456 1.00 11.80 75 PHE A N 1
ATOM 547 C CA . PHE A 1 72 ? 25.392 14.901 71.168 1.00 11.11 75 PHE A CA 1
ATOM 548 C C . PHE A 1 72 ? 26.897 15.067 71.328 1.00 10.86 75 PHE A C 1
ATOM 549 O O . PHE A 1 72 ? 27.409 15.239 72.429 1.00 11.51 75 PHE A O 1
ATOM 557 N N . ARG A 1 73 ? 27.617 15.030 70.229 1.00 10.89 76 ARG A N 1
ATOM 558 C CA . ARG A 1 73 ? 28.986 15.495 70.217 1.00 11.04 76 ARG A CA 1
ATOM 559 C C . ARG A 1 73 ? 29.389 15.987 68.835 1.00 11.72 76 ARG A C 1
ATOM 560 O O . ARG A 1 73 ? 28.743 15.687 67.836 1.00 12.11 76 ARG A O 1
ATOM 568 N N . SER A 1 74 ? 30.481 16.726 68.792 1.00 12.67 77 SER A N 1
ATOM 569 C CA . SER A 1 74 ? 31.148 17.061 67.556 1.00 13.18 77 SER A CA 1
ATOM 570 C C . SER A 1 74 ? 32.538 16.484 67.664 1.00 14.21 77 SER A C 1
ATOM 571 O O . SER A 1 74 ? 33.252 16.784 68.598 1.00 14.28 77 SER A O 1
ATOM 574 N N . PHE A 1 75 ? 32.902 15.644 66.708 1.00 15.25 78 PHE A N 1
ATOM 575 C CA . PHE A 1 75 ? 34.179 14.952 66.711 1.00 17.17 78 PHE A CA 1
ATOM 576 C C . PHE A 1 75 ? 34.953 15.158 65.417 1.00 17.00 78 PHE A C 1
ATOM 577 O O . PHE A 1 75 ? 34.383 15.222 64.317 1.00 16.85 78 PHE A O 1
ATOM 585 N N . GLY A 1 76 ? 36.267 15.248 65.538 1.00 18.11 79 GLY A N 1
ATOM 586 C CA . GLY A 1 76 ? 37.141 15.172 64.387 1.00 18.31 79 GLY A CA 1
ATOM 587 C C . GLY A 1 76 ? 37.709 16.457 63.827 1.00 18.75 79 GLY A C 1
ATOM 588 O O . GLY A 1 76 ? 38.626 16.421 62.998 1.00 21.11 79 GLY A O 1
ATOM 589 N N . PHE A 1 77 ? 37.163 17.594 64.246 1.00 17.48 80 PHE A N 1
ATOM 590 C CA . PHE A 1 77 ? 37.610 18.865 63.733 1.00 17.20 80 PHE A CA 1
ATOM 591 C C . PHE A 1 77 ? 37.501 19.978 64.750 1.00 16.85 80 PHE A C 1
ATOM 592 O O . PHE A 1 77 ? 36.437 20.210 65.315 1.00 16.18 80 PHE A O 1
ATOM 600 N N . ARG A 1 78 ? 38.605 20.692 64.946 1.00 16.15 81 ARG A N 1
ATOM 601 C CA . ARG A 1 78 ? 38.600 21.923 65.725 1.00 16.80 81 ARG A CA 1
ATOM 602 C C . ARG A 1 78 ? 39.268 22.974 64.873 1.00 16.94 81 ARG A C 1
ATOM 603 O O . ARG A 1 78 ? 40.391 22.789 64.418 1.00 17.84 81 ARG A O 1
ATOM 611 N N . GLY A 1 79 ? 38.557 24.071 64.650 1.00 16.61 82 GLY A N 1
ATOM 612 C CA . GLY A 1 79 ? 39.041 25.182 63.874 1.00 16.85 82 GLY A CA 1
ATOM 613 C C . GLY A 1 79 ? 37.899 25.959 63.260 1.00 16.94 82 GLY A C 1
ATOM 614 O O . GLY A 1 79 ? 36.723 25.655 63.463 1.00 16.36 82 GLY A O 1
ATOM 615 N N . SER A 1 80 ? 38.274 26.933 62.443 1.00 17.63 83 SER A N 1
ATOM 616 C CA . SER A 1 80 ? 37.326 27.864 61.874 1.00 18.01 83 SER A CA 1
ATOM 617 C C . SER A 1 80 ? 36.397 27.142 60.893 1.00 17.20 83 SER A C 1
ATOM 618 O O . SER A 1 80 ? 36.833 26.317 60.104 1.00 18.13 83 SER A O 1
ATOM 621 N N . THR A 1 81 ? 35.112 27.473 60.975 1.00 16.70 84 THR A N 1
ATOM 622 C CA . THR A 1 81 ? 34.091 26.883 60.129 1.00 15.62 84 THR A CA 1
ATOM 623 C C . THR A 1 81 ? 32.786 27.615 60.369 1.00 14.95 84 THR A C 1
ATOM 624 O O . THR A 1 81 ? 32.587 28.189 61.439 1.00 15.67 84 THR A O 1
ATOM 628 N N . LYS A 1 82 ? 31.910 27.610 59.371 1.00 15.06 85 LYS A N 1
ATOM 629 C CA . LYS A 1 82 ? 30.543 28.096 59.531 1.00 15.09 85 LYS A CA 1
ATOM 630 C C . LYS A 1 82 ? 29.564 26.965 59.805 1.00 14.33 85 LYS A C 1
ATOM 631 O O . LYS A 1 82 ? 28.374 27.194 59.990 1.00 14.04 85 LYS A O 1
ATOM 637 N N . GLY A 1 83 ? 30.069 25.735 59.873 1.00 12.82 86 GLY A N 1
ATOM 638 C CA . GLY A 1 83 ? 29.226 24.604 60.196 1.00 12.46 86 GLY A CA 1
ATOM 639 C C . GLY A 1 83 ? 28.716 24.684 61.609 1.00 12.24 86 GLY A C 1
ATOM 640 O O . GLY A 1 83 ? 29.280 25.364 62.454 1.00 13.10 86 GLY A O 1
ATOM 641 N N . GLY A 1 84 ? 27.632 23.982 61.878 1.00 10.15 87 GLY A N 1
ATOM 642 C CA . GLY A 1 84 ? 27.039 24.007 63.194 1.00 10.82 87 GLY A CA 1
ATOM 643 C C . GLY A 1 84 ? 25.933 22.997 63.353 1.00 10.45 87 GLY A C 1
ATOM 644 O O . GLY A 1 84 ? 25.536 22.344 62.382 1.00 10.71 87 GLY A O 1
ATOM 645 N N . LEU A 1 85 ? 25.427 22.892 64.585 1.00 10.06 88 LEU A N 1
ATOM 646 C CA . LEU A 1 85 ? 24.453 21.917 65.039 1.00 9.81 88 LEU A CA 1
ATOM 647 C C . LEU A 1 85 ? 23.287 22.640 65.712 1.00 10.65 88 LEU A C 1
ATOM 648 O O . LEU A 1 85 ? 23.476 23.427 66.648 1.00 10.76 88 LEU A O 1
ATOM 653 N N . ALA A 1 86 ? 22.083 22.407 65.222 1.00 10.24 89 ALA A N 1
ATOM 654 C CA . ALA A 1 86 ? 20.868 23.087 65.677 1.00 10.28 89 ALA A CA 1
ATOM 655 C C . ALA A 1 86 ? 19.875 22.135 66.301 1.00 11.26 89 ALA A C 1
ATOM 656 O O . ALA A 1 86 ? 19.728 20.992 65.841 1.00 11.03 89 ALA A O 1
ATOM 658 N N . PHE A 1 87 ? 19.184 22.606 67.332 1.00 11.46 90 PHE A N 1
ATOM 659 C CA . PHE A 1 87 ? 18.068 21.908 67.947 1.00 10.82 90 PHE A CA 1
ATOM 660 C C . PHE A 1 87 ? 16.849 22.783 67.801 1.00 11.73 90 PHE A C 1
ATOM 661 O O . PHE A 1 87 ? 16.916 23.963 68.139 1.00 12.54 90 PHE A O 1
ATOM 669 N N . TRP A 1 88 ? 15.751 22.196 67.348 1.00 11.98 91 TRP A N 1
ATOM 670 C CA . TRP A 1 88 ? 14.599 22.937 66.887 1.00 11.94 91 TRP A CA 1
ATOM 671 C C . TRP A 1 88 ? 13.334 22.569 67.650 1.00 12.93 91 TRP A C 1
ATOM 672 O O . TRP A 1 88 ? 13.086 21.382 67.947 1.00 12.95 91 TRP A O 1
ATOM 683 N N . LEU A 1 89 ? 12.541 23.589 67.938 1.00 14.20 92 LEU A N 1
ATOM 684 C CA . LEU A 1 89 ? 11.131 23.445 68.277 1.00 15.31 92 LEU A CA 1
ATOM 685 C C . LEU A 1 89 ? 10.400 24.375 67.312 1.00 16.98 92 LEU A C 1
ATOM 686 O O . LEU A 1 89 ? 10.588 25.586 67.393 1.00 16.54 92 LEU A O 1
ATOM 691 N N . LYS A 1 90 ? 9.619 23.839 66.380 1.00 17.63 93 LYS A N 1
ATOM 692 C CA . LYS A 1 90 ? 8.996 24.661 65.330 1.00 20.71 93 LYS A CA 1
ATOM 693 C C . LYS A 1 90 ? 7.487 24.423 65.239 1.00 22.78 93 LYS A C 1
ATOM 694 O O . LYS A 1 90 ? 7.010 23.331 65.504 1.00 22.65 93 LYS A O 1
ATOM 700 N N . GLN A 1 91 ? 6.742 25.464 64.876 1.00 24.34 94 GLN A N 1
ATOM 701 C CA . GLN A 1 91 ? 5.285 25.365 64.714 1.00 26.76 94 GLN A CA 1
ATOM 702 C C . GLN A 1 91 ? 4.872 25.871 63.345 1.00 28.83 94 GLN A C 1
ATOM 703 O O . GLN A 1 91 ? 5.678 26.449 62.614 1.00 28.84 94 GLN A O 1
ATOM 709 N N . GLY A 1 92 ? 3.616 25.623 62.981 1.00 31.59 95 GLY A N 1
ATOM 710 C CA . GLY A 1 92 ? 3.081 26.115 61.723 1.00 33.72 95 GLY A CA 1
ATOM 711 C C . GLY A 1 92 ? 3.435 25.229 60.548 1.00 35.55 95 GLY A C 1
ATOM 712 O O . GLY A 1 92 ? 4.119 24.221 60.713 1.00 35.46 95 GLY A O 1
ATOM 713 N N . ASN A 1 93 ? 2.986 25.628 59.359 1.00 37.84 96 ASN A N 1
ATOM 714 C CA . ASN A 1 93 ? 3.076 24.790 58.155 1.00 39.45 96 ASN A CA 1
ATOM 715 C C . ASN A 1 93 ? 4.465 24.169 57.884 1.00 40.14 96 ASN A C 1
ATOM 716 O O . ASN A 1 93 ? 4.945 23.351 58.687 1.00 40.98 96 ASN A O 1
ATOM 721 N N . GLU A 1 94 ? 5.102 24.517 56.764 1.00 40.76 97 GLU A N 1
ATOM 722 C CA . GLU A 1 94 ? 6.321 23.826 56.338 1.00 40.99 97 GLU A CA 1
ATOM 723 C C . GLU A 1 94 ? 6.909 24.294 54.997 1.00 40.28 97 GLU A C 1
ATOM 724 O O . GLU A 1 94 ? 6.488 25.284 54.393 1.00 41.44 97 GLU A O 1
ATOM 730 N N . GLY A 1 95 ? 7.931 23.553 54.595 1.00 38.94 98 GLY A N 1
ATOM 731 C CA . GLY A 1 95 ? 8.568 23.607 53.291 1.00 37.23 98 GLY A CA 1
ATOM 732 C C . GLY A 1 95 ? 9.710 22.613 53.423 1.00 35.39 98 GLY A C 1
ATOM 733 O O . GLY A 1 95 ? 9.925 22.076 54.515 1.00 35.93 98 GLY A O 1
ATOM 734 N N . ASP A 1 96 ? 10.460 22.367 52.357 1.00 32.59 99 ASP A N 1
ATOM 735 C CA . ASP A 1 96 ? 11.539 21.382 52.426 1.00 30.46 99 ASP A CA 1
ATOM 736 C C . ASP A 1 96 ? 12.905 22.032 52.568 1.00 26.99 99 ASP A C 1
ATOM 737 O O . ASP A 1 96 ? 13.920 21.370 52.357 1.00 26.85 99 ASP A O 1
ATOM 742 N N . SER A 1 97 ? 12.948 23.317 52.907 1.00 23.38 100 SER A N 1
ATOM 743 C CA . SER A 1 97 ? 14.224 24.015 52.967 1.00 20.14 100 SER A CA 1
ATOM 744 C C . SER A 1 97 ? 15.108 23.454 54.063 1.00 19.09 100 SER A C 1
ATOM 745 O O . SER A 1 97 ? 14.630 23.097 55.153 1.00 17.61 100 SER A O 1
ATOM 748 N N . THR A 1 98 ? 16.402 23.440 53.760 1.00 17.08 101 THR A N 1
ATOM 749 C CA . THR A 1 98 ? 17.464 23.113 54.713 1.00 16.47 101 THR A CA 1
ATOM 750 C C . THR A 1 98 ? 18.534 24.196 54.737 1.00 15.99 101 THR A C 1
ATOM 751 O O . THR A 1 98 ? 19.693 23.926 55.080 1.00 16.32 101 THR A O 1
ATOM 755 N N . GLU A 1 99 ? 18.158 25.414 54.365 1.00 15.19 102 GLU A N 1
ATOM 756 C CA . GLU A 1 99 ? 19.120 26.507 54.174 1.00 15.46 102 GLU A CA 1
ATOM 757 C C . GLU A 1 99 ? 19.754 26.946 55.479 1.00 14.98 102 GLU A C 1
ATOM 758 O O . GLU A 1 99 ? 20.882 27.406 55.493 1.00 17.66 102 GLU A O 1
ATOM 764 N N . LEU A 1 100 ? 19.041 26.757 56.584 1.00 14.30 103 LEU A N 1
ATOM 765 C CA . LEU A 1 100 ? 19.533 27.121 57.901 1.00 14.05 103 LEU A CA 1
ATOM 766 C C . LEU A 1 100 ? 19.988 25.873 58.682 1.00 13.23 103 LEU A C 1
ATOM 767 O O . LEU A 1 100 ? 19.179 25.051 59.109 1.00 13.59 103 LEU A O 1
ATOM 772 N N . PHE A 1 101 ? 21.303 25.719 58.808 1.00 13.14 104 PHE A N 1
ATOM 773 C CA . PHE A 1 101 ? 21.943 24.588 59.507 1.00 13.19 104 PHE A CA 1
ATOM 774 C C . PHE A 1 101 ? 21.410 23.215 59.167 1.00 13.35 104 PHE A C 1
ATOM 775 O O . PHE A 1 101 ? 21.260 22.355 60.012 1.00 13.51 104 PHE A O 1
ATOM 783 N N . GLY A 1 102 ? 21.122 23.021 57.882 1.00 14.46 105 GLY A N 1
ATOM 784 C CA . GLY A 1 102 ? 20.623 21.761 57.379 1.00 14.51 105 GLY A CA 1
ATOM 785 C C . GLY A 1 102 ? 19.213 21.394 57.813 1.00 15.18 105 GLY A C 1
ATOM 786 O O . GLY A 1 102 ? 18.774 20.267 57.602 1.00 16.02 105 GLY A O 1
ATOM 787 N N . GLY A 1 103 ? 18.489 22.320 58.404 1.00 15.01 106 GLY A N 1
ATOM 788 C CA . GLY A 1 103 ? 17.274 21.972 59.102 1.00 16.08 106 GLY A CA 1
ATOM 789 C C . GLY A 1 103 ? 15.995 22.715 58.768 1.00 16.34 106 GLY A C 1
ATOM 790 O O . GLY A 1 103 ? 14.907 22.184 58.995 1.00 19.08 106 GLY A O 1
ATOM 791 N N . SER A 1 104 ? 16.117 23.933 58.271 1.00 16.39 107 SER A N 1
ATOM 792 C CA . SER A 1 104 ? 14.961 24.816 58.137 1.00 16.03 107 SER A CA 1
ATOM 793 C C . SER A 1 104 ? 15.195 25.877 57.072 1.00 16.17 107 SER A C 1
ATOM 794 O O . SER A 1 104 ? 16.325 26.220 56.741 1.00 15.90 107 SER A O 1
ATOM 797 N N . SER A 1 105 ? 14.109 26.455 56.572 1.00 16.27 108 SER A N 1
ATOM 798 C CA . SER A 1 105 ? 14.155 27.749 55.920 1.00 16.82 108 SER A CA 1
ATOM 799 C C . SER A 1 105 ? 14.686 28.805 56.888 1.00 16.68 108 SER A C 1
ATOM 800 O O . SER A 1 105 ? 14.524 28.683 58.107 1.00 16.56 108 SER A O 1
ATOM 803 N N . LYS A 1 106 ? 15.290 29.858 56.363 1.00 17.67 109 LYS A N 1
ATOM 804 C CA . LYS A 1 106 ? 15.656 31.016 57.157 1.00 18.43 109 LYS A CA 1
ATOM 805 C C . LYS A 1 106 ? 14.409 31.650 57.780 1.00 18.37 109 LYS A C 1
ATOM 806 O O . LYS A 1 106 ? 14.471 32.258 58.856 1.00 18.20 109 LYS A O 1
ATOM 812 N N . LYS A 1 107 ? 13.275 31.509 57.095 1.00 18.77 110 LYS A N 1
ATOM 813 C CA . LYS A 1 107 ? 12.000 31.975 57.607 1.00 19.82 110 LYS A CA 1
ATOM 814 C C . LYS A 1 107 ? 11.249 30.809 58.257 1.00 19.25 110 LYS A C 1
ATOM 815 O O . LYS A 1 107 ? 10.799 29.871 57.586 1.00 20.07 110 LYS A O 1
ATOM 821 N N . PHE A 1 108 ? 11.151 30.855 59.579 1.00 19.17 111 PHE A N 1
ATOM 822 C CA . PHE A 1 108 ? 10.497 29.793 60.336 1.00 18.45 111 PHE A CA 1
ATOM 823 C C . PHE A 1 108 ? 9.818 30.398 61.556 1.00 18.52 111 PHE A C 1
ATOM 824 O O . PHE A 1 108 ? 10.056 31.549 61.913 1.00 17.32 111 PHE A O 1
ATOM 832 N N . ASN A 1 109 ? 8.955 29.601 62.158 1.00 18.74 112 ASN A N 1
ATOM 833 C CA . ASN A 1 109 ? 8.205 29.985 63.324 1.00 19.18 112 ASN A CA 1
ATOM 834 C C . ASN A 1 109 ? 8.588 29.036 64.439 1.00 18.67 112 ASN A C 1
ATOM 835 O O . ASN A 1 109 ? 8.184 27.872 64.470 1.00 18.60 112 ASN A O 1
ATOM 840 N N . GLY A 1 110 ? 9.424 29.518 65.336 1.00 17.52 113 GLY A N 1
ATOM 841 C CA . GLY A 1 110 ? 9.830 28.701 66.450 1.00 16.36 113 GLY A CA 1
ATOM 842 C C . GLY A 1 110 ? 11.147 29.095 67.047 1.00 14.94 113 GLY A C 1
ATOM 843 O O . GLY A 1 110 ? 11.556 30.253 66.984 1.00 14.86 113 GLY A O 1
ATOM 844 N N . LEU A 1 111 ? 11.810 28.097 67.620 1.00 14.17 114 LEU A N 1
ATOM 845 C CA . LEU A 1 111 ? 13.007 28.248 68.421 1.00 13.23 114 LEU A CA 1
ATOM 846 C C . LEU A 1 111 ? 14.112 27.412 67.815 1.00 13.36 114 LEU A C 1
ATOM 847 O O . LEU A 1 111 ? 13.897 26.252 67.465 1.00 12.85 114 LEU A O 1
ATOM 852 N N . MET A 1 112 ? 15.270 28.035 67.638 1.00 12.02 115 MET A N 1
ATOM 853 C CA . MET A 1 112 ? 16.475 27.370 67.180 1.00 12.38 115 MET A CA 1
ATOM 854 C C . MET A 1 112 ? 17.555 27.590 68.229 1.00 11.85 115 MET A C 1
ATOM 855 O O . MET A 1 112 ? 17.932 28.740 68.502 1.00 12.56 115 MET A O 1
ATOM 860 N N . ILE A 1 113 ? 18.113 26.509 68.759 1.00 11.17 116 ILE A N 1
ATOM 861 C CA . ILE A 1 113 ? 19.217 26.544 69.702 1.00 12.15 116 ILE A CA 1
ATOM 862 C C . ILE A 1 113 ? 20.424 26.009 68.959 1.00 11.61 116 ILE A C 1
ATOM 863 O O . ILE A 1 113 ? 20.433 24.850 68.517 1.00 12.23 116 ILE A O 1
ATOM 868 N N . LEU A 1 114 ? 21.447 26.836 68.802 1.00 11.85 117 LEU A N 1
ATOM 869 C CA . LEU A 1 114 ? 22.487 26.601 67.853 1.00 11.37 117 LEU A CA 1
ATOM 870 C C . LEU A 1 114 ? 23.830 26.501 68.541 1.00 11.54 117 LEU A C 1
ATOM 871 O O . LEU A 1 114 ? 24.189 27.382 69.321 1.00 11.43 117 LEU A O 1
ATOM 876 N N . LEU A 1 115 ? 24.570 25.428 68.257 1.00 10.94 118 LEU A N 1
ATOM 877 C CA . LEU A 1 115 ? 25.967 25.258 68.602 1.00 11.79 118 LEU A CA 1
ATOM 878 C C . LEU A 1 115 ? 26.780 25.562 67.368 1.00 11.32 118 LEU A C 1
ATOM 879 O O . LEU A 1 115 ? 26.684 24.855 66.356 1.00 11.75 118 LEU A O 1
ATOM 884 N N . ARG A 1 116 ? 27.552 26.640 67.413 1.00 11.96 119 ARG A N 1
ATOM 885 C CA . ARG A 1 116 ? 28.389 27.028 66.283 1.00 11.90 119 ARG A CA 1
ATOM 886 C C . ARG A 1 116 ? 29.483 27.952 66.776 1.00 12.37 119 ARG A C 1
ATOM 887 O O . ARG A 1 116 ? 29.563 28.244 67.972 1.00 12.22 119 ARG A O 1
ATOM 895 N N . LEU A 1 117 ? 30.327 28.373 65.850 1.00 12.73 120 LEU A N 1
ATOM 896 C CA . LEU A 1 117 ? 31.263 29.458 66.105 1.00 13.20 120 LEU A CA 1
ATOM 897 C C . LEU A 1 117 ? 30.558 30.744 65.751 1.00 14.03 120 LEU A C 1
ATOM 898 O O . LEU A 1 117 ? 30.476 31.143 64.580 1.00 14.82 120 LEU A O 1
ATOM 903 N N . ASP A 1 118 ? 29.972 31.362 66.758 1.00 14.51 121 ASP A N 1
ATOM 904 C CA . ASP A 1 118 ? 29.294 32.613 66.542 1.00 15.09 121 ASP A CA 1
ATOM 905 C C . ASP A 1 118 ? 30.324 33.655 66.119 1.00 15.35 121 ASP A C 1
ATOM 906 O O . ASP A 1 118 ? 31.477 33.593 66.515 1.00 15.67 121 ASP A O 1
ATOM 911 N N . ASP A 1 119 ? 29.926 34.583 65.262 1.00 16.32 122 ASP A N 1
ATOM 912 C CA . ASP A 1 119 ? 30.950 35.448 64.657 1.00 17.34 122 ASP A CA 1
ATOM 913 C C . ASP A 1 119 ? 31.573 36.383 65.661 1.00 16.66 122 ASP A C 1
ATOM 914 O O . ASP A 1 119 ? 32.664 36.871 65.427 1.00 17.72 122 ASP A O 1
ATOM 919 N N . LYS A 1 120 ? 30.894 36.617 66.778 1.00 16.12 123 LYS A N 1
ATOM 920 C CA . LYS A 1 120 ? 31.454 37.470 67.831 1.00 16.02 123 LYS A CA 1
ATOM 921 C C . LYS A 1 120 ? 31.728 36.766 69.159 1.00 15.82 123 LYS A C 1
ATOM 922 O O . LYS A 1 120 ? 32.672 37.142 69.867 1.00 16.06 123 LYS A O 1
ATOM 928 N N . LEU A 1 121 ? 30.943 35.746 69.505 1.00 15.44 124 LEU A N 1
ATOM 929 C CA . LEU A 1 121 ? 31.185 34.977 70.747 1.00 15.09 124 LEU A CA 1
ATOM 930 C C . LEU A 1 121 ? 32.177 33.834 70.583 1.00 14.88 124 LEU A C 1
ATOM 931 O O . LEU A 1 121 ? 32.753 33.315 71.565 1.00 15.50 124 LEU A O 1
ATOM 936 N N . GLY A 1 122 ? 32.323 33.368 69.354 1.00 14.69 125 GLY A N 1
ATOM 937 C CA . GLY A 1 122 ? 33.000 32.124 69.096 1.00 14.39 125 GLY A CA 1
ATOM 938 C C . GLY A 1 122 ? 32.140 30.947 69.538 1.00 14.23 125 GLY A C 1
ATOM 939 O O . GLY A 1 122 ? 30.921 30.981 69.454 1.00 13.59 125 GLY A O 1
ATOM 940 N N . GLU A 1 123 ? 32.827 29.931 70.029 1.00 14.11 126 GLU A N 1
ATOM 941 C CA . GLU A 1 123 ? 32.259 28.627 70.370 1.00 14.13 126 GLU A CA 1
ATOM 942 C C . GLU A 1 123 ? 31.185 28.785 71.445 1.00 12.64 126 GLU A C 1
ATOM 943 O O . GLU A 1 123 ? 31.463 29.213 72.568 1.00 12.71 126 GLU A O 1
ATOM 949 N N . SER A 1 124 ? 29.937 28.520 71.086 1.00 11.23 127 SER A N 1
ATOM 950 C CA . SER A 1 124 ? 28.814 28.955 71.892 1.00 11.43 127 SER A CA 1
ATOM 951 C C . SER A 1 124 ? 27.510 28.250 71.583 1.00 11.00 127 SER A C 1
ATOM 952 O O . SER A 1 124 ? 27.392 27.588 70.539 1.00 12.06 127 SER A O 1
ATOM 955 N N . VAL A 1 125 ? 26.554 28.391 72.513 1.00 10.58 128 VAL A N 1
ATOM 956 C CA . VAL A 1 125 ? 25.145 28.149 72.314 1.00 10.74 128 VAL A CA 1
ATOM 957 C C . VAL A 1 125 ? 24.492 29.510 72.132 1.00 10.85 128 VAL A C 1
ATOM 958 O O . VAL A 1 125 ? 24.650 30.392 72.973 1.00 12.59 128 VAL A O 1
ATOM 962 N N . THR A 1 126 ? 23.776 29.689 71.043 1.00 10.79 129 THR A N 1
ATOM 963 C CA . THR A 1 126 ? 22.954 30.879 70.816 1.00 11.05 129 THR A CA 1
ATOM 964 C C . THR A 1 126 ? 21.540 30.472 70.504 1.00 10.73 129 THR A C 1
ATOM 965 O O . THR A 1 126 ? 21.325 29.505 69.760 1.00 11.29 129 THR A O 1
ATOM 969 N N . ALA A 1 127 ? 20.578 31.132 71.126 1.00 10.90 130 ALA A N 1
ATOM 970 C CA . ALA A 1 127 ? 19.172 30.785 71.013 1.00 11.61 130 ALA A CA 1
ATOM 971 C C . ALA A 1 127 ? 18.429 31.884 70.273 1.00 12.67 130 ALA A C 1
ATOM 972 O O . ALA A 1 127 ? 18.521 33.062 70.641 1.00 12.87 130 ALA A O 1
ATOM 974 N N . TYR A 1 128 ? 17.693 31.496 69.240 1.00 12.97 131 TYR A N 1
ATOM 975 C CA . TYR A 1 128 ? 17.014 32.432 68.365 1.00 13.22 131 TYR A CA 1
ATOM 976 C C . TYR A 1 128 ? 15.536 32.090 68.320 1.00 14.82 131 TYR A C 1
ATOM 977 O O . TYR A 1 128 ? 15.146 30.923 68.256 1.00 15.01 131 TYR A O 1
ATOM 986 N N . LEU A 1 129 ? 14.702 33.120 68.293 1.00 15.85 132 LEU A N 1
ATOM 987 C CA . LEU A 1 129 ? 13.287 32.984 68.037 1.00 17.63 132 LEU A CA 1
ATOM 988 C C . LEU A 1 129 ? 12.948 33.634 66.708 1.00 18.60 132 LEU A C 1
ATOM 989 O O . LEU A 1 129 ? 13.477 34.689 66.374 1.00 20.28 132 LEU A O 1
ATOM 994 N N . ASN A 1 130 ? 12.087 32.998 65.932 1.00 19.09 133 ASN A N 1
ATOM 995 C CA . ASN A 1 130 ? 11.553 33.598 64.724 1.00 20.37 133 ASN A CA 1
ATOM 996 C C . ASN A 1 130 ? 10.048 33.365 64.736 1.00 21.72 133 ASN A C 1
ATOM 997 O O . ASN A 1 130 ? 9.585 32.340 65.197 1.00 20.22 133 ASN A O 1
ATOM 1002 N N . ASP A 1 131 ? 9.294 34.355 64.273 1.00 24.02 134 ASP A N 1
ATOM 1003 C CA . ASP A 1 131 ? 7.832 34.280 64.247 1.00 25.74 134 ASP A CA 1
ATOM 1004 C C . ASP A 1 131 ? 7.262 34.001 62.865 1.00 26.72 134 ASP A C 1
ATOM 1005 O O . ASP A 1 131 ? 6.048 34.129 62.646 1.00 27.42 134 ASP A O 1
ATOM 1010 N N . GLY A 1 132 ? 8.124 33.644 61.917 1.00 27.50 135 GLY A N 1
ATOM 1011 C CA . GLY A 1 132 ? 7.680 33.221 60.602 1.00 28.65 135 GLY A CA 1
ATOM 1012 C C . GLY A 1 132 ? 7.535 34.338 59.581 1.00 29.11 135 GLY A C 1
ATOM 1013 O O . GLY A 1 132 ? 7.248 34.055 58.420 1.00 30.10 135 GLY A O 1
ATOM 1014 N N . THR A 1 133 ? 7.766 35.585 59.987 1.00 30.01 136 THR A N 1
ATOM 1015 C CA . THR A 1 133 ? 7.528 36.750 59.117 1.00 30.76 136 THR A CA 1
ATOM 1016 C C . THR A 1 133 ? 8.796 37.268 58.435 1.00 30.94 136 THR A C 1
ATOM 1017 O O . THR A 1 133 ? 8.711 38.015 57.462 1.00 32.02 136 THR A O 1
ATOM 1021 N N . LYS A 1 134 ? 9.967 36.892 58.947 1.00 30.82 137 LYS A N 1
ATOM 1022 C CA . LYS A 1 134 ? 11.231 37.391 58.398 1.00 30.39 137 LYS A CA 1
ATOM 1023 C C . LYS A 1 134 ? 12.283 36.285 58.295 1.00 28.83 137 LYS A C 1
ATOM 1024 O O . LYS A 1 134 ? 12.182 35.250 58.957 1.00 28.30 137 LYS A O 1
ATOM 1030 N N . ASP A 1 135 ? 13.270 36.516 57.433 1.00 27.12 138 ASP A N 1
ATOM 1031 C CA . ASP A 1 135 ? 14.405 35.616 57.263 1.00 26.04 138 ASP A CA 1
ATOM 1032 C C . ASP A 1 135 ? 15.398 35.874 58.380 1.00 24.64 138 ASP A C 1
ATOM 1033 O O . ASP A 1 135 ? 15.807 37.014 58.618 1.00 24.84 138 ASP A O 1
ATOM 1038 N N . LEU A 1 136 ? 15.785 34.815 59.069 1.00 22.15 139 LEU A N 1
ATOM 1039 C CA . LEU A 1 136 ? 16.856 34.894 60.043 1.00 21.35 139 LEU A CA 1
ATOM 1040 C C . LEU A 1 136 ? 18.173 34.892 59.293 1.00 21.31 139 LEU A C 1
ATOM 1041 O O . LEU A 1 136 ? 18.500 33.894 58.633 1.00 21.31 139 LEU A O 1
ATOM 1046 N N . ASP A 1 137 ? 18.907 36.001 59.381 1.00 21.03 140 ASP A N 1
ATOM 1047 C CA . ASP A 1 137 ? 20.280 36.075 58.888 1.00 21.49 140 ASP A CA 1
ATOM 1048 C C . ASP A 1 137 ? 21.172 35.807 60.083 1.00 20.35 140 ASP A C 1
ATOM 1049 O O . ASP A 1 137 ? 21.185 36.584 61.027 1.00 20.46 140 ASP A O 1
ATOM 1054 N N . ILE A 1 138 ? 21.919 34.714 60.051 1.00 19.70 141 ILE A N 1
ATOM 1055 C CA . ILE A 1 138 ? 22.609 34.257 61.250 1.00 18.97 141 ILE A CA 1
ATOM 1056 C C . ILE A 1 138 ? 23.593 35.303 61.748 1.00 19.08 141 ILE A C 1
ATOM 1057 O O . ILE A 1 138 ? 23.833 35.394 62.942 1.00 18.02 141 ILE A O 1
ATOM 1062 N N . GLU A 1 139 ? 24.141 36.120 60.852 1.00 19.33 142 GLU A N 1
ATOM 1063 C CA . GLU A 1 139 ? 25.085 37.155 61.277 1.00 20.72 142 GLU A CA 1
ATOM 1064 C C . GLU A 1 139 ? 24.373 38.319 61.982 1.00 20.39 142 GLU A C 1
ATOM 1065 O O . GLU A 1 139 ? 24.682 38.638 63.127 1.00 20.65 142 GLU A O 1
ATOM 1071 N N . SER A 1 140 ? 23.401 38.932 61.317 1.00 20.45 143 SER A N 1
ATOM 1072 C CA . SER A 1 140 ? 22.785 40.173 61.811 1.00 20.91 143 SER A CA 1
ATOM 1073 C C . SER A 1 140 ? 21.525 40.020 62.682 1.00 19.76 143 SER A C 1
ATOM 1074 O O . SER A 1 140 ? 21.216 40.914 63.476 1.00 20.21 143 SER A O 1
ATOM 1077 N N . SER A 1 141 ? 20.780 38.929 62.541 1.00 18.80 144 SER A N 1
ATOM 1078 C CA . SER A 1 141 ? 19.598 38.719 63.370 1.00 17.76 144 SER A CA 1
ATOM 1079 C C . SER A 1 141 ? 20.008 38.427 64.798 1.00 17.39 144 SER A C 1
ATOM 1080 O O . SER A 1 141 ? 20.977 37.715 65.027 1.00 17.05 144 SER A O 1
ATOM 1083 N N . PRO A 1 142 ? 19.326 39.026 65.764 1.00 16.66 145 PRO A N 1
ATOM 1084 C CA . PRO A 1 142 ? 19.696 38.823 67.166 1.00 16.17 145 PRO A CA 1
ATOM 1085 C C . PRO A 1 142 ? 19.245 37.499 67.758 1.00 15.02 145 PRO A C 1
ATOM 1086 O O . PRO A 1 142 ? 18.159 37.026 67.424 1.00 15.66 145 PRO A O 1
ATOM 1090 N N . TYR A 1 143 ? 20.080 36.936 68.620 1.00 14.23 146 TYR A N 1
ATOM 1091 C CA . TYR A 1 143 ? 19.675 35.856 69.528 1.00 13.18 146 TYR A CA 1
ATOM 1092 C C . TYR A 1 143 ? 19.178 36.486 70.823 1.00 13.67 146 TYR A C 1
ATOM 1093 O O . TYR A 1 143 ? 19.564 37.621 71.164 1.00 15.38 146 TYR A O 1
ATOM 1102 N N . PHE A 1 144 ? 18.303 35.783 71.522 1.00 12.81 147 PHE A N 1
ATOM 1103 C CA . PHE A 1 144 ? 17.730 36.279 72.778 1.00 13.61 147 PHE A CA 1
ATOM 1104 C C . PHE A 1 144 ? 18.464 35.769 74.020 1.00 14.02 147 PHE A C 1
ATOM 1105 O O . PHE A 1 144 ? 18.316 36.321 75.112 1.00 15.29 147 PHE A O 1
ATOM 1113 N N . ALA A 1 145 ? 19.270 34.734 73.842 1.00 13.98 148 ALA A N 1
ATOM 1114 C CA . ALA A 1 145 ? 20.068 34.185 74.922 1.00 13.85 148 ALA A CA 1
ATOM 1115 C C . ALA A 1 145 ? 21.286 33.475 74.377 1.00 13.21 148 ALA A C 1
ATOM 1116 O O . ALA A 1 145 ? 21.336 33.088 73.208 1.00 12.73 148 ALA A O 1
ATOM 1118 N N . SER A 1 146 ? 22.283 33.309 75.232 1.00 12.66 149 SER A N 1
ATOM 1119 C CA . SER A 1 146 ? 23.535 32.691 74.823 1.00 13.20 149 SER A CA 1
ATOM 1120 C C . SER A 1 146 ? 24.335 32.218 76.019 1.00 12.96 149 SER A C 1
ATOM 1121 O O . SER A 1 146 ? 24.119 32.661 77.143 1.00 13.38 149 SER A O 1
ATOM 1124 N N . CYS A 1 147 ? 25.268 31.320 75.750 1.00 11.81 150 CYS A N 1
ATOM 1125 C CA . CYS A 1 147 ? 26.374 31.012 76.648 1.00 11.83 150 CYS A CA 1
ATOM 1126 C C . CYS A 1 147 ? 27.578 30.554 75.835 1.00 12.43 150 CYS A C 1
ATOM 1127 O O . CYS A 1 147 ? 27.453 30.102 74.692 1.00 12.98 150 CYS A O 1
ATOM 1130 N N . LEU A 1 148 ? 28.761 30.672 76.404 1.00 11.88 151 LEU A N 1
ATOM 1131 C CA . LEU A 1 148 ? 29.961 30.170 75.789 1.00 12.57 151 LEU A CA 1
ATOM 1132 C C . LEU A 1 148 ? 30.049 28.699 76.191 1.00 12.92 151 LEU A C 1
ATOM 1133 O O . LEU A 1 148 ? 29.825 28.346 77.346 1.00 13.66 151 LEU A O 1
ATOM 1138 N N . PHE A 1 149 ? 30.335 27.854 75.215 1.00 13.43 152 PHE A N 1
ATOM 1139 C CA . PHE A 1 149 ? 30.323 26.403 75.446 1.00 13.30 152 PHE A CA 1
ATOM 1140 C C . PHE A 1 149 ? 31.249 25.690 74.452 1.00 12.87 152 PHE A C 1
ATOM 1141 O O . PHE A 1 149 ? 31.133 25.851 73.239 1.00 13.21 152 PHE A O 1
ATOM 1149 N N . GLN A 1 150 ? 32.192 24.928 75.002 1.00 13.78 153 GLN A N 1
ATOM 1150 C CA . GLN A 1 150 ? 33.173 24.191 74.209 1.00 13.56 153 GLN A CA 1
ATOM 1151 C C . GLN A 1 150 ? 32.565 22.865 73.738 1.00 13.25 153 GLN A C 1
ATOM 1152 O O . GLN A 1 150 ? 32.139 22.034 74.549 1.00 13.84 153 GLN A O 1
ATOM 1158 N N . TYR A 1 151 ? 32.518 22.687 72.428 1.00 13.07 154 TYR A N 1
ATOM 1159 C CA . TYR A 1 151 ? 31.951 21.461 71.828 1.00 13.02 154 TYR A CA 1
ATOM 1160 C C . TYR A 1 151 ? 32.862 20.824 70.741 1.00 12.67 154 TYR A C 1
ATOM 1161 O O . TYR A 1 151 ? 32.750 19.628 70.512 1.00 13.51 154 TYR A O 1
ATOM 1170 N N . GLN A 1 152 ? 33.720 21.565 70.052 1.00 12.78 155 GLN A N 1
ATOM 1171 C CA . GLN A 1 152 ? 34.437 20.971 68.928 1.00 12.80 155 GLN A CA 1
ATOM 1172 C C . GLN A 1 152 ? 35.396 19.898 69.396 1.00 13.42 155 GLN A C 1
ATOM 1173 O O . GLN A 1 152 ? 36.072 20.039 70.422 1.00 13.92 155 GLN A O 1
ATOM 1179 N N . ASP A 1 153 ? 35.434 18.840 68.603 1.00 13.76 156 ASP A N 1
ATOM 1180 C CA . ASP A 1 153 ? 36.435 17.774 68.672 1.00 15.34 156 ASP A CA 1
ATOM 1181 C C . ASP A 1 153 ? 36.526 17.138 70.072 1.00 15.19 156 ASP A C 1
ATOM 1182 O O . ASP A 1 153 ? 37.552 17.190 70.761 1.00 17.12 156 ASP A O 1
ATOM 1187 N N . SER A 1 154 ? 35.417 16.524 70.447 1.00 15.60 157 SER A N 1
ATOM 1188 C CA . SER A 1 154 ? 35.271 15.787 71.713 1.00 15.81 157 SER A CA 1
ATOM 1189 C C . SER A 1 154 ? 34.661 14.433 71.454 1.00 16.23 157 SER A C 1
ATOM 1190 O O . SER A 1 154 ? 33.598 14.344 70.860 1.00 16.17 157 SER A O 1
ATOM 1193 N N . MET A 1 155 ? 35.341 13.373 71.882 1.00 15.52 158 MET A N 1
ATOM 1194 C CA . MET A 1 155 ? 34.720 12.055 71.982 1.00 15.51 158 MET A CA 1
ATOM 1195 C C . MET A 1 155 ? 33.676 12.035 73.089 1.00 14.26 158 MET A C 1
ATOM 1196 O O . MET A 1 155 ? 32.683 11.309 73.034 1.00 14.64 158 MET A O 1
ATOM 1201 N N . VAL A 1 156 ? 33.921 12.820 74.139 1.00 13.60 159 VAL A N 1
ATOM 1202 C CA . VAL A 1 156 ? 33.037 12.830 75.280 1.00 13.05 159 VAL A CA 1
ATOM 1203 C C . VAL A 1 156 ? 31.800 13.640 74.909 1.00 13.46 159 VAL A C 1
ATOM 1204 O O . VAL A 1 156 ? 31.908 14.828 74.589 1.00 13.52 159 VAL A O 1
ATOM 1208 N N . PRO A 1 157 ? 30.629 13.032 74.935 1.00 13.40 160 PRO A N 1
ATOM 1209 C CA . PRO A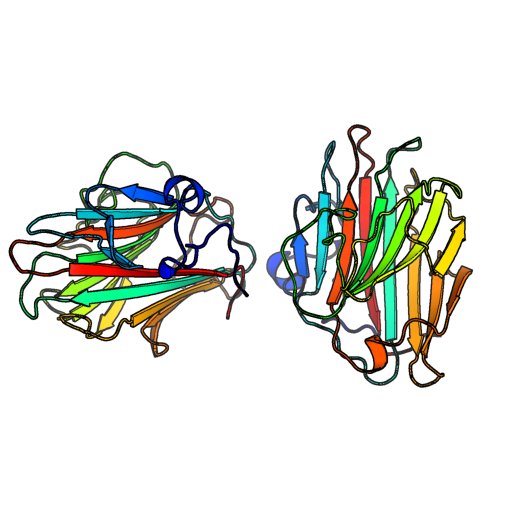 1 157 ? 29.435 13.776 74.538 1.00 14.00 160 PRO A CA 1
ATOM 1210 C C . PRO A 1 157 ? 28.980 14.744 75.616 1.00 13.62 160 PRO A C 1
ATOM 1211 O O . PRO A 1 157 ? 29.391 14.687 76.793 1.00 14.43 160 PRO A O 1
ATOM 1215 N N . SER A 1 158 ? 28.075 15.609 75.188 1.00 13.37 161 SER A N 1
ATOM 1216 C CA . SER A 1 158 ? 27.406 16.550 76.062 1.00 13.59 161 SER A CA 1
ATOM 1217 C C . SER A 1 158 ? 25.912 16.359 76.000 1.00 13.61 161 SER A C 1
ATOM 1218 O O . SER A 1 158 ? 25.398 15.785 75.024 1.00 13.28 161 SER A O 1
ATOM 1221 N N . THR A 1 159 ? 25.210 16.802 77.038 1.00 13.36 162 THR A N 1
ATOM 1222 C CA . THR A 1 159 ? 23.756 16.747 77.084 1.00 14.35 162 THR A CA 1
ATOM 1223 C C . THR A 1 159 ? 23.175 18.140 77.163 1.00 14.96 162 THR A C 1
ATOM 1224 O O . THR A 1 159 ? 23.505 18.906 78.073 1.00 15.77 162 THR A O 1
ATOM 1228 N N . LEU A 1 160 ? 22.331 18.459 76.199 1.00 13.66 163 LEU A N 1
ATOM 1229 C CA . LEU A 1 160 ? 21.509 19.648 76.212 1.00 13.28 163 LEU A CA 1
ATOM 1230 C C . LEU A 1 160 ? 20.197 19.263 76.845 1.00 13.27 163 LEU A C 1
ATOM 1231 O O . LEU A 1 160 ? 19.533 18.316 76.392 1.00 13.18 163 LEU A O 1
ATOM 1236 N N . ARG A 1 161 ? 19.820 19.951 77.918 1.00 12.81 164 ARG A N 1
ATOM 1237 C CA . ARG A 1 161 ? 18.566 19.683 78.588 1.00 13.30 164 ARG A CA 1
ATOM 1238 C C . ARG A 1 161 ? 17.708 20.931 78.585 1.00 13.51 164 ARG A C 1
ATOM 1239 O O . ARG A 1 161 ? 18.087 21.959 79.168 1.00 12.93 164 ARG A O 1
ATOM 1247 N N . LEU A 1 162 ? 16.549 20.841 77.955 1.00 12.97 165 LEU A N 1
ATOM 1248 C CA . LEU A 1 162 ? 15.609 21.940 77.848 1.00 14.27 165 LEU A CA 1
ATOM 1249 C C . LEU A 1 162 ? 14.401 21.590 78.697 1.00 15.31 165 LEU A C 1
ATOM 1250 O O . LEU A 1 162 ? 13.745 20.579 78.449 1.00 16.24 165 LEU A O 1
ATOM 1255 N N . THR A 1 163 ? 14.135 22.397 79.719 1.00 16.10 166 THR A N 1
ATOM 1256 C CA . THR A 1 163 ? 12.951 22.207 80.569 1.00 17.15 166 THR A CA 1
ATOM 1257 C C . THR A 1 163 ? 12.012 23.391 80.346 1.00 17.24 166 THR A C 1
ATOM 1258 O O . THR A 1 163 ? 12.459 24.521 80.263 1.00 16.20 166 THR A O 1
ATOM 1262 N N . TYR A 1 164 ? 10.714 23.137 80.216 1.00 17.41 167 TYR A N 1
ATOM 1263 C CA . TYR A 1 164 ? 9.777 24.196 79.901 1.00 17.39 167 TYR A CA 1
ATOM 1264 C C . TYR A 1 164 ? 8.495 23.959 80.668 1.00 17.85 167 TYR A C 1
ATOM 1265 O O . TYR A 1 164 ? 7.913 22.887 80.585 1.00 17.60 167 TYR A O 1
ATOM 1274 N N . ASN A 1 165 ? 8.079 24.966 81.426 1.00 17.26 168 ASN A N 1
ATOM 1275 C CA . ASN A 1 165 ? 6.929 24.841 82.317 1.00 17.16 168 ASN A CA 1
ATOM 1276 C C . ASN A 1 165 ? 5.989 26.020 82.133 1.00 17.21 168 ASN A C 1
ATOM 1277 O O . ASN A 1 165 ? 6.181 27.051 82.748 1.00 16.63 168 ASN A O 1
ATOM 1282 N N . PRO A 1 166 ? 4.993 25.884 81.270 1.00 17.89 169 PRO A N 1
ATOM 1283 C CA . PRO A 1 166 ? 3.978 26.926 81.071 1.00 18.23 169 PRO A CA 1
ATOM 1284 C C . PRO A 1 166 ? 3.298 27.354 82.385 1.00 18.14 169 PRO A C 1
ATOM 1285 O O . PRO A 1 166 ? 2.939 28.516 82.514 1.00 18.68 169 PRO A O 1
ATOM 1289 N N . LEU A 1 167 ? 3.134 26.413 83.317 1.00 17.69 170 LEU A N 1
ATOM 1290 C CA . LEU A 1 167 ? 2.487 26.666 84.607 1.00 17.78 170 LEU A CA 1
ATOM 1291 C C . LEU A 1 167 ? 3.303 27.582 85.529 1.00 17.99 170 LEU A C 1
ATOM 1292 O O . LEU A 1 167 ? 2.772 28.160 86.483 1.00 18.58 170 LEU A O 1
ATOM 1297 N N . ASP A 1 168 ? 4.592 27.701 85.256 1.00 17.45 171 ASP A N 1
ATOM 1298 C CA . ASP A 1 168 ? 5.461 28.653 85.941 1.00 17.58 171 ASP A CA 1
ATOM 1299 C C . ASP A 1 168 ? 5.737 29.880 85.043 1.00 18.10 171 ASP A C 1
ATOM 1300 O O . ASP A 1 168 ? 6.879 30.341 84.940 1.00 17.56 171 ASP A O 1
ATOM 1305 N N . ASN A 1 169 ? 4.667 30.408 84.439 1.00 18.91 172 ASN A N 1
ATOM 1306 C CA . ASN A 1 169 ? 4.720 31.509 83.476 1.00 20.30 172 ASN A CA 1
ATOM 1307 C C . ASN A 1 169 ? 5.771 31.278 82.396 1.00 19.87 172 ASN A C 1
ATOM 1308 O O . ASN A 1 169 ? 6.578 32.166 82.091 1.00 20.58 172 ASN A O 1
ATOM 1313 N N . HIS A 1 170 ? 5.771 30.062 81.856 1.00 19.34 173 HIS A N 1
ATOM 1314 C CA . HIS A 1 170 ? 6.572 29.720 80.672 1.00 19.24 173 HIS A CA 1
ATOM 1315 C C . HIS A 1 170 ? 8.074 29.767 80.907 1.00 18.98 173 HIS A C 1
ATOM 1316 O O . HIS A 1 170 ? 8.840 30.120 80.005 1.00 19.72 173 HIS A O 1
ATOM 1323 N N . LEU A 1 171 ? 8.508 29.407 82.105 1.00 17.68 174 LEU A N 1
ATOM 1324 C CA . LEU A 1 171 ? 9.932 29.322 82.374 1.00 17.23 174 LEU A CA 1
ATOM 1325 C C . LEU A 1 171 ? 10.529 28.210 81.513 1.00 17.11 174 LEU A C 1
ATOM 1326 O O . LEU A 1 171 ? 10.115 27.067 81.607 1.00 16.72 174 LEU A O 1
ATOM 1331 N N . LEU A 1 172 ? 11.491 28.590 80.682 1.00 17.23 175 LEU A N 1
ATOM 1332 C CA . LEU A 1 172 ? 12.317 27.667 79.917 1.00 17.58 175 LEU A CA 1
ATOM 1333 C C . LEU A 1 172 ? 13.749 27.780 80.431 1.00 16.41 175 LEU A C 1
ATOM 1334 O O . LEU A 1 172 ? 14.320 28.878 80.501 1.00 16.50 175 LEU A O 1
ATOM 1339 N N . LYS A 1 173 ? 14.324 26.648 80.820 1.00 15.81 176 LYS A N 1
ATOM 1340 C CA . LYS A 1 173 ? 15.710 26.563 81.226 1.00 15.58 176 LYS A CA 1
ATOM 1341 C C . LYS A 1 173 ? 16.468 25.683 80.245 1.00 15.17 176 LYS A C 1
ATOM 1342 O O . LYS A 1 173 ? 15.980 24.639 79.831 1.00 15.60 176 LYS A O 1
ATOM 1348 N N . LEU A 1 174 ? 17.665 26.104 79.901 1.00 14.27 177 LEU A N 1
ATOM 1349 C CA . LEU A 1 174 ? 18.512 25.346 79.008 1.00 13.38 177 LEU A CA 1
ATOM 1350 C C . LEU A 1 174 ? 19.799 25.075 79.728 1.00 13.66 177 LEU A C 1
ATOM 1351 O O . LEU A 1 174 ? 20.542 26.011 80.051 1.00 13.12 177 LEU A O 1
ATOM 1356 N N . GLN A 1 175 ? 20.085 23.806 79.993 1.00 13.31 178 GLN A N 1
ATOM 1357 C CA . GLN A 1 175 ? 21.337 23.398 80.618 1.00 14.06 178 GLN A CA 1
ATOM 1358 C C . GLN A 1 175 ? 22.206 22.642 79.626 1.00 13.65 178 GLN A C 1
ATOM 1359 O O . GLN A 1 175 ? 21.708 21.927 78.769 1.00 13.71 178 GLN A O 1
ATOM 1365 N N . MET A 1 176 ? 23.502 22.832 79.738 1.00 13.34 179 MET A N 1
ATOM 1366 C CA . MET A 1 176 ? 24.511 22.073 79.016 1.00 13.47 179 MET A CA 1
ATOM 1367 C C . MET A 1 176 ? 25.345 21.357 80.043 1.00 14.41 179 MET A C 1
ATOM 1368 O O . MET A 1 176 ? 25.932 21.981 80.929 1.00 13.92 179 MET A O 1
ATOM 1373 N N . ASP A 1 177 ? 25.400 20.036 79.951 1.00 14.09 180 ASP A N 1
ATOM 1374 C CA . ASP A 1 177 ? 26.116 19.221 80.934 1.00 14.87 180 ASP A CA 1
ATOM 1375 C C . ASP A 1 177 ? 25.739 19.619 82.366 1.00 15.22 180 ASP A C 1
ATOM 1376 O O . ASP A 1 177 ? 26.602 19.756 83.225 1.00 15.55 180 ASP A O 1
ATOM 1381 N N . ASN A 1 178 ? 24.446 19.820 82.587 1.00 16.27 181 ASN A N 1
ATOM 1382 C CA . ASN A 1 178 ? 23.865 20.107 83.897 1.00 17.73 181 ASN A CA 1
ATOM 1383 C C . ASN A 1 178 ? 24.247 21.453 84.494 1.00 17.70 181 ASN A C 1
ATOM 1384 O O . ASN A 1 178 ? 24.075 21.681 85.701 1.00 19.65 181 ASN A O 1
ATOM 1389 N N . ARG A 1 179 ? 24.717 22.358 83.644 1.00 17.16 182 ARG A N 1
ATOM 1390 C CA . ARG A 1 179 ? 25.070 23.718 84.054 1.00 16.66 182 ARG A CA 1
ATOM 1391 C C . ARG A 1 179 ? 24.203 24.665 83.264 1.00 16.36 182 ARG A C 1
ATOM 1392 O O . ARG A 1 179 ? 24.039 24.501 82.058 1.00 15.76 182 ARG A O 1
ATOM 1400 N N . VAL A 1 180 ? 23.648 25.676 83.911 1.00 15.72 183 VAL A N 1
ATOM 1401 C CA . VAL A 1 180 ? 22.708 26.559 83.242 1.00 15.33 183 VAL A CA 1
ATOM 1402 C C . VAL A 1 180 ? 23.425 27.389 82.173 1.00 14.86 183 VAL A C 1
ATOM 1403 O O . VAL A 1 180 ? 24.458 28.006 82.420 1.00 15.99 183 VAL A O 1
ATOM 1407 N N . CYS A 1 181 ? 22.860 27.344 80.970 1.00 13.69 184 CYS A N 1
ATOM 1408 C CA . CYS A 1 181 ? 23.284 28.176 79.852 1.00 13.61 184 CYS A CA 1
ATOM 1409 C C . CYS A 1 181 ? 22.438 29.455 79.849 1.00 13.65 184 CYS A C 1
ATOM 1410 O O . CYS A 1 181 ? 22.986 30.575 79.832 1.00 13.28 184 CYS A O 1
ATOM 1413 N N . PHE A 1 182 ? 21.128 29.306 79.892 1.00 13.97 185 PHE A N 1
ATOM 1414 C CA . PHE A 1 182 ? 20.226 30.430 80.038 1.00 14.64 185 PHE A CA 1
ATOM 1415 C C . PHE A 1 182 ? 18.878 30.013 80.589 1.00 16.34 185 PHE A C 1
ATOM 1416 O O . PHE A 1 182 ? 18.526 28.829 80.580 1.00 15.51 185 PHE A O 1
ATOM 1424 N N . GLN A 1 183 ? 18.134 30.989 81.101 1.00 17.61 186 GLN A N 1
ATOM 1425 C CA . GLN A 1 183 ? 16.730 30.813 81.455 1.00 18.64 186 GLN A CA 1
ATOM 1426 C C . GLN A 1 183 ? 15.964 31.993 80.882 1.00 19.19 186 GLN A C 1
ATOM 1427 O O . GLN A 1 183 ? 16.521 33.087 80.723 1.00 20.51 186 GLN A O 1
ATOM 1433 N N . THR A 1 184 ? 14.715 31.761 80.534 1.00 19.44 187 THR A N 1
ATOM 1434 C CA . THR A 1 184 ? 13.915 32.771 79.847 1.00 20.27 187 THR A CA 1
ATOM 1435 C C . THR A 1 184 ? 12.437 32.482 80.032 1.00 20.83 187 THR A C 1
ATOM 1436 O O . THR A 1 184 ? 12.043 31.347 80.307 1.00 19.93 187 THR A O 1
ATOM 1440 N N . ARG A 1 185 ? 11.621 33.516 79.855 1.00 21.81 188 ARG A N 1
ATOM 1441 C CA . ARG A 1 185 ? 10.169 33.374 79.796 1.00 23.29 188 ARG A CA 1
ATOM 1442 C C . ARG A 1 185 ? 9.618 33.891 78.456 1.00 24.01 188 ARG A C 1
ATOM 1443 O O . ARG A 1 185 ? 8.412 34.020 78.286 1.00 25.55 188 ARG A O 1
ATOM 1451 N N . LYS A 1 186 ? 10.512 34.120 77.491 1.00 25.54 189 LYS A N 1
ATOM 1452 C CA . LYS A 1 186 ? 10.155 34.682 76.186 1.00 26.57 189 LYS A CA 1
ATOM 1453 C C . LYS A 1 186 ? 9.551 33.673 75.212 1.00 26.47 189 LYS A C 1
ATOM 1454 O O . LYS A 1 186 ? 8.851 34.056 74.270 1.00 26.95 189 LYS A O 1
ATOM 1460 N N . VAL A 1 187 ? 9.873 32.397 75.395 1.00 26.50 190 VAL A N 1
ATOM 1461 C CA . VAL A 1 187 ? 9.357 31.343 74.523 1.00 26.31 190 VAL A CA 1
ATOM 1462 C C . VAL A 1 187 ? 8.042 30.836 75.130 1.00 26.61 190 VAL A C 1
ATOM 1463 O O . VAL A 1 187 ? 8.048 30.178 76.169 1.00 26.98 190 VAL A O 1
ATOM 1467 N N . LYS A 1 188 ? 6.922 31.157 74.488 1.00 26.84 191 LYS A N 1
ATOM 1468 C CA . LYS A 1 188 ? 5.609 30.800 75.020 1.00 27.35 191 LYS A CA 1
ATOM 1469 C C . LYS A 1 188 ? 4.779 29.903 74.105 1.00 27.18 191 LYS A C 1
ATOM 1470 O O . LYS A 1 188 ? 3.800 29.318 74.548 1.00 26.12 191 LYS A O 1
ATOM 1476 N N . PHE A 1 189 ? 5.137 29.795 72.829 1.00 27.08 192 PHE A N 1
ATOM 1477 C CA . PHE A 1 189 ? 4.256 29.104 71.889 1.00 27.73 192 PHE A CA 1
ATOM 1478 C C . PHE A 1 189 ? 4.011 27.622 72.201 1.00 28.05 192 PHE A C 1
ATOM 1479 O O . PHE A 1 189 ? 2.970 27.078 71.827 1.00 28.69 192 PHE A O 1
ATOM 1487 N N . MET A 1 190 ? 4.940 26.967 72.898 1.00 28.64 193 MET A N 1
ATOM 1488 C CA . MET A 1 190 ? 4.790 25.541 73.180 1.00 29.27 193 MET A CA 1
ATOM 1489 C C . MET A 1 190 ? 3.723 25.242 74.228 1.00 29.87 193 MET A C 1
ATOM 1490 O O . MET A 1 190 ? 3.295 24.102 74.354 1.00 30.37 193 MET A O 1
ATOM 1495 N N . GLY A 1 191 ? 3.326 26.244 75.007 1.00 31.14 194 GLY A N 1
ATOM 1496 C CA . GLY A 1 191 ? 2.300 26.049 76.014 1.00 31.87 194 GLY A CA 1
ATOM 1497 C C . GLY A 1 191 ? 0.928 25.804 75.408 1.00 32.93 194 GLY A C 1
ATOM 1498 O O . GLY A 1 191 ? 0.104 25.095 75.999 1.00 34.19 194 GLY A O 1
ATOM 1499 N N . SER A 1 192 ? 0.700 26.354 74.218 1.00 33.06 195 SER A N 1
ATOM 1500 C CA . SER A 1 192 ? -0.642 26.460 73.644 1.00 33.32 195 SER A CA 1
ATOM 1501 C C . SER A 1 192 ? -0.749 26.036 72.173 1.00 32.99 195 SER A C 1
ATOM 1502 O O . SER A 1 192 ? -1.753 26.314 71.512 1.00 33.39 195 SER A O 1
ATOM 1505 N N . SER A 1 193 ? 0.272 25.364 71.652 1.00 32.19 196 SER A N 1
ATOM 1506 C CA . SER A 1 193 ? 0.231 24.899 70.269 1.00 31.59 196 SER A 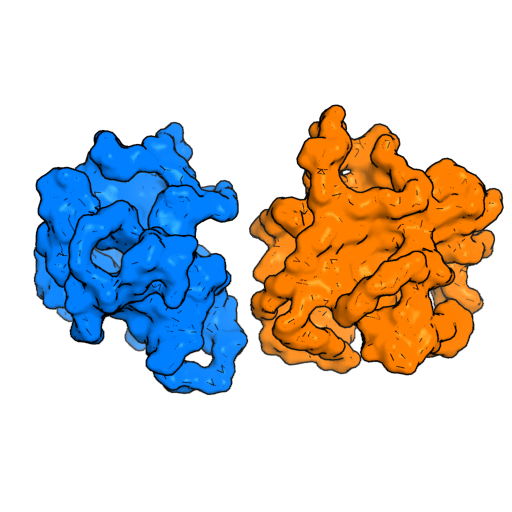CA 1
ATOM 1507 C C . SER A 1 193 ? 1.060 23.631 70.113 1.00 29.92 196 SER A C 1
ATOM 1508 O O . SER A 1 193 ? 2.050 23.441 70.834 1.00 29.04 196 SER A O 1
ATOM 1511 N N . PRO A 1 194 ? 0.660 22.749 69.199 1.00 27.92 197 PRO A N 1
ATOM 1512 C CA . PRO A 1 194 ? 1.504 21.592 68.871 1.00 26.48 197 PRO A CA 1
ATOM 1513 C C . PRO A 1 194 ? 2.779 22.085 68.194 1.00 24.47 197 PRO A C 1
ATOM 1514 O O . PRO A 1 194 ? 2.769 23.128 67.552 1.00 24.24 197 PRO A O 1
ATOM 1518 N N . PHE A 1 195 ? 3.874 21.358 68.352 1.00 22.19 198 PHE A N 1
ATOM 1519 C CA . PHE A 1 195 ? 5.116 21.751 67.717 1.00 20.86 198 PHE A CA 1
ATOM 1520 C C . PHE A 1 195 ? 5.950 20.533 67.350 1.00 19.17 198 PHE A C 1
ATOM 1521 O O . PHE A 1 195 ? 5.733 19.424 67.837 1.00 18.76 198 PHE A O 1
ATOM 1529 N N . ARG A 1 196 ? 6.894 20.770 66.455 1.00 17.68 199 ARG A N 1
ATOM 1530 C CA . ARG A 1 196 ? 7.744 19.735 65.916 1.00 17.33 199 ARG A CA 1
ATOM 1531 C C . ARG A 1 196 ? 9.094 19.830 66.589 1.00 16.18 199 ARG A C 1
ATOM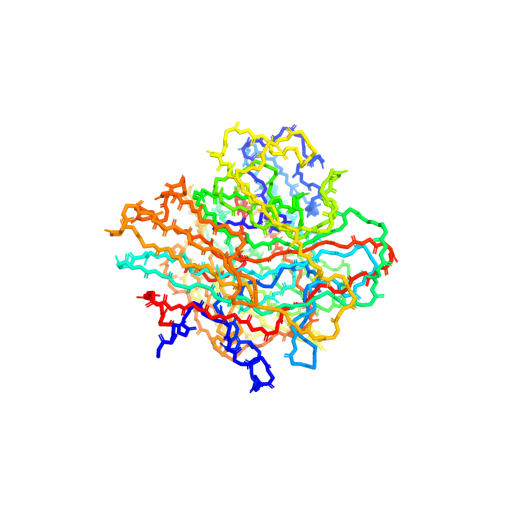 1532 O O . ARG A 1 196 ? 9.573 20.929 66.880 1.00 16.41 199 ARG A O 1
ATOM 1544 N N . ILE A 1 197 ? 9.708 18.672 66.798 1.00 13.95 200 ILE A N 1
ATOM 1545 C CA . ILE A 1 197 ? 10.973 18.554 67.520 1.00 13.74 200 ILE A CA 1
ATOM 1546 C C . ILE A 1 197 ? 12.001 17.909 66.646 1.00 12.90 200 ILE A C 1
ATOM 1547 O O . ILE A 1 197 ? 11.749 16.849 66.064 1.00 13.19 200 ILE A O 1
ATOM 1552 N N . GLY A 1 198 ? 13.183 18.511 66.532 1.00 12.02 201 GLY A N 1
ATOM 1553 C CA . GLY A 1 198 ? 14.237 17.891 65.757 1.00 12.26 201 GLY A CA 1
ATOM 1554 C C . GLY A 1 198 ? 15.606 18.498 65.969 1.00 11.71 201 GLY A C 1
ATOM 1555 O O . GLY A 1 198 ? 15.800 19.397 66.799 1.00 12.33 201 GLY A O 1
ATOM 1556 N N . THR A 1 199 ? 16.560 17.992 65.213 1.00 10.69 202 THR A N 1
ATOM 1557 C CA . THR A 1 199 ? 17.929 18.477 65.202 1.00 10.26 202 THR A CA 1
ATOM 1558 C C . THR A 1 199 ? 18.462 18.388 63.783 1.00 11.56 202 THR A C 1
ATOM 1559 O O . THR A 1 199 ? 18.023 17.545 62.980 1.00 11.45 202 THR A O 1
ATOM 1563 N N . SER A 1 200 ? 19.412 19.244 63.462 1.00 11.42 203 SER A N 1
ATOM 1564 C CA . SER A 1 200 ? 20.078 19.208 62.183 1.00 11.36 203 SER A CA 1
ATOM 1565 C C . SER A 1 200 ? 21.467 19.759 62.266 1.00 11.35 203 SER A C 1
ATOM 1566 O O . SER A 1 200 ? 21.791 20.489 63.199 1.00 10.84 203 SER A O 1
ATOM 1569 N N . ALA A 1 201 ? 22.295 19.445 61.292 1.00 10.44 204 ALA A N 1
ATOM 1570 C CA . ALA A 1 201 ? 23.628 19.999 61.249 1.00 10.97 204 ALA A CA 1
ATOM 1571 C C . ALA A 1 201 ? 24.120 20.076 59.837 1.00 11.96 204 ALA A C 1
ATOM 1572 O O . ALA A 1 201 ? 23.595 19.413 58.949 1.00 11.71 204 ALA A O 1
ATOM 1574 N N . ILE A 1 202 ? 25.126 20.907 59.631 1.00 11.51 205 ILE A N 1
ATOM 1575 C CA . ILE A 1 202 ? 25.846 20.990 58.378 1.00 11.79 205 ILE A CA 1
ATOM 1576 C C . ILE A 1 202 ? 27.320 21.236 58.714 1.00 11.71 205 ILE A C 1
ATOM 1577 O O . ILE A 1 202 ? 27.641 21.935 59.669 1.00 12.31 205 ILE A O 1
ATOM 1582 N N . ASN A 1 203 ? 28.212 20.627 57.946 1.00 11.89 206 ASN A N 1
ATOM 1583 C CA . ASN A 1 203 ? 29.635 20.826 58.098 1.00 12.21 206 ASN A CA 1
ATOM 1584 C C . ASN A 1 203 ? 30.213 21.421 56.808 1.00 12.61 206 ASN A C 1
ATOM 1585 O O . ASN A 1 203 ? 29.472 21.962 55.981 1.00 13.17 206 ASN A O 1
ATOM 1590 N N . ASP A 1 204 ? 31.537 21.358 56.667 1.00 13.02 207 ASP A N 1
ATOM 1591 C CA . ASP A 1 204 ? 32.237 21.816 55.470 1.00 13.74 207 ASP A CA 1
ATOM 1592 C C . ASP A 1 204 ? 33.286 20.773 55.101 1.00 13.75 207 ASP A C 1
ATOM 1593 O O . ASP A 1 204 ? 33.203 19.621 55.546 1.00 13.36 207 ASP A O 1
ATOM 1598 N N . ALA A 1 205 ? 34.247 21.154 54.265 1.00 14.91 208 ALA A N 1
ATOM 1599 C CA . ALA A 1 205 ? 35.209 20.189 53.773 1.00 15.98 208 ALA A CA 1
ATOM 1600 C C . ALA A 1 205 ? 36.156 19.654 54.831 1.00 16.64 208 ALA A C 1
ATOM 1601 O O . ALA A 1 205 ? 36.828 18.654 54.585 1.00 16.70 208 ALA A O 1
ATOM 1603 N N . SER A 1 206 ? 36.217 20.309 55.987 1.00 16.46 209 SER A N 1
ATOM 1604 C CA . SER A 1 206 ? 37.021 19.825 57.113 1.00 16.88 209 SER A CA 1
ATOM 1605 C C . SER A 1 206 ? 36.377 18.629 57.828 1.00 17.03 209 SER A C 1
ATOM 1606 O O . SER A 1 206 ? 36.995 18.022 58.689 1.00 18.22 209 SER A O 1
ATOM 1609 N N . LYS A 1 207 ? 35.125 18.316 57.498 1.00 16.50 210 LYS A N 1
ATOM 1610 C CA . LYS A 1 207 ? 34.497 17.047 57.871 1.00 16.73 210 LYS A CA 1
ATOM 1611 C C . LYS A 1 207 ? 34.181 16.926 59.358 1.00 15.57 210 LYS A C 1
ATOM 1612 O O . LYS A 1 207 ? 34.183 15.833 59.910 1.00 16.69 210 LYS A O 1
ATOM 1618 N N . GLU A 1 208 ? 33.865 18.051 60.001 1.00 14.96 211 GLU A N 1
ATOM 1619 C CA . GLU A 1 208 ? 33.346 18.011 61.369 1.00 13.72 211 GLU A CA 1
ATOM 1620 C C . GLU A 1 208 ? 32.208 16.992 61.467 1.00 12.94 211 GLU A C 1
ATOM 1621 O O . GLU A 1 208 ? 31.289 16.984 60.648 1.00 13.52 211 GLU A O 1
ATOM 1627 N N . SER A 1 209 ? 32.264 16.123 62.467 1.00 12.26 212 SER A N 1
ATOM 1628 C CA . SER A 1 209 ? 31.276 15.064 62.604 1.00 11.75 212 SER A CA 1
ATOM 1629 C C . SER A 1 209 ? 30.311 15.403 63.731 1.00 12.38 212 SER A C 1
ATOM 1630 O O . SER A 1 209 ? 30.616 15.199 64.912 1.00 12.05 212 SER A O 1
ATOM 1633 N N . PHE A 1 210 ? 29.152 15.920 63.363 1.00 11.63 213 PHE A N 1
ATOM 1634 C CA . PHE A 1 210 ? 28.094 16.201 64.326 1.00 11.81 213 PHE A CA 1
ATOM 1635 C C . PHE A 1 210 ? 27.270 14.954 64.526 1.00 11.48 213 PHE A C 1
ATOM 1636 O O . PHE A 1 210 ? 26.750 14.392 63.565 1.00 11.68 213 PHE A O 1
ATOM 1644 N N . GLU A 1 211 ? 27.141 14.534 65.775 1.00 11.44 214 GLU A N 1
ATOM 1645 C CA . GLU A 1 211 ? 26.590 13.215 66.115 1.00 11.48 214 GLU A CA 1
ATOM 1646 C C . GLU A 1 211 ? 25.550 13.302 67.206 1.00 11.99 214 GLU A C 1
ATOM 1647 O O . GLU A 1 211 ? 25.694 14.093 68.138 1.00 12.91 214 GLU A O 1
ATOM 1653 N N . ILE A 1 212 ? 24.509 12.471 67.105 1.00 12.06 215 ILE A N 1
ATOM 1654 C CA . ILE A 1 212 ? 23.457 12.357 68.113 1.00 11.73 215 ILE A CA 1
ATOM 1655 C C . ILE A 1 212 ? 23.534 10.948 68.729 1.00 13.30 215 ILE A C 1
ATOM 1656 O O . ILE A 1 212 ? 23.372 9.945 68.017 1.00 12.22 215 ILE A O 1
ATOM 1661 N N . LEU A 1 213 ? 23.727 10.870 70.035 1.00 12.68 216 LEU A N 1
ATOM 1662 C CA . LEU A 1 213 ? 23.868 9.588 70.720 1.00 13.07 216 LEU A CA 1
ATOM 1663 C C . LEU A 1 213 ? 22.581 9.155 71.410 1.00 13.27 216 LEU A C 1
ATOM 1664 O O . LEU A 1 213 ? 22.328 7.952 71.555 1.00 14.76 216 LEU A O 1
ATOM 1669 N N . LYS A 1 214 ? 21.751 10.113 71.843 1.00 12.89 217 LYS A N 1
ATOM 1670 C CA . LYS A 1 214 ? 20.555 9.825 72.618 1.00 13.12 217 LYS A CA 1
ATOM 1671 C C . LYS A 1 214 ? 19.608 11.011 72.511 1.00 12.13 217 LYS A C 1
ATOM 1672 O O . LYS A 1 214 ? 20.024 12.160 72.289 1.00 12.50 217 LYS A O 1
ATOM 1678 N N . MET A 1 215 ? 18.327 10.722 72.607 1.00 12.13 218 MET A N 1
ATOM 1679 C CA . MET A 1 215 ? 17.325 11.777 72.768 1.00 11.70 218 MET A CA 1
ATOM 1680 C C . MET A 1 215 ? 16.131 11.243 73.541 1.00 12.79 218 MET A C 1
ATOM 1681 O O . MET A 1 215 ? 15.612 10.181 73.216 1.00 12.71 218 MET A O 1
ATOM 1686 N N . LYS A 1 216 ? 15.737 11.939 74.592 1.00 13.79 219 LYS A N 1
ATOM 1687 C CA . LYS A 1 216 ? 14.594 11.569 75.414 1.00 15.26 219 LYS A CA 1
ATOM 1688 C C . LYS A 1 216 ? 13.716 12.778 75.621 1.00 16.03 219 LYS A C 1
ATOM 1689 O O . LYS A 1 216 ? 14.213 13.890 75.815 1.00 16.52 219 LYS A O 1
ATOM 1695 N N . LEU A 1 217 ? 12.416 12.578 75.580 1.00 15.41 220 LEU A N 1
ATOM 1696 C CA . LEU A 1 217 ? 11.463 13.586 75.982 1.00 15.91 220 LEU A CA 1
ATOM 1697 C C . LEU A 1 217 ? 10.709 13.037 77.179 1.00 16.39 220 LEU A C 1
ATOM 1698 O O . LEU A 1 217 ? 10.393 11.849 77.213 1.00 17.15 220 LEU A O 1
ATOM 1703 N N . TYR A 1 218 ? 10.430 13.902 78.149 1.00 17.03 221 TYR A N 1
ATOM 1704 C CA . TYR A 1 218 ? 9.642 13.559 79.330 1.00 17.76 221 TYR A CA 1
ATOM 1705 C C . TYR A 1 218 ? 8.456 14.499 79.417 1.00 18.64 221 TYR A C 1
ATOM 1706 O O . TYR A 1 218 ? 8.571 15.701 79.186 1.00 18.12 221 TYR A O 1
ATOM 1715 N N . ASP A 1 219 ? 7.313 13.956 79.808 1.00 19.34 222 ASP A N 1
ATOM 1716 C CA . ASP A 1 219 ? 6.085 14.726 79.907 1.00 21.31 222 ASP A CA 1
ATOM 1717 C C . ASP A 1 219 ? 6.044 15.479 81.246 1.00 22.60 222 ASP A C 1
ATOM 1718 O O . ASP A 1 219 ? 5.009 15.549 81.903 1.00 22.68 222 ASP A O 1
ATOM 1723 N N . GLY A 1 220 ? 7.173 16.039 81.658 1.00 24.03 223 GLY A N 1
ATOM 1724 C CA . GLY 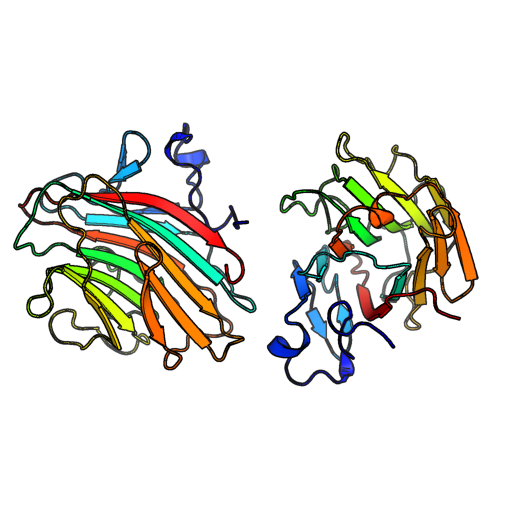A 1 220 ? 7.240 16.796 82.890 1.00 25.42 223 GLY A CA 1
ATOM 1725 C C . GLY A 1 220 ? 8.626 17.369 83.135 1.00 27.31 223 GLY A C 1
ATOM 1726 O O . GLY A 1 220 ? 9.550 17.141 82.357 1.00 26.78 223 GLY A O 1
ATOM 1727 N N . VAL A 1 221 ? 8.739 18.142 84.209 1.00 29.32 224 VAL A N 1
ATOM 1728 C CA . VAL A 1 221 ? 9.998 18.688 84.679 1.00 31.08 224 VAL A CA 1
ATOM 1729 C C . VAL A 1 221 ? 10.634 17.662 85.583 1.00 32.52 224 VAL A C 1
ATOM 1730 O O . VAL A 1 221 ? 10.046 17.263 86.587 1.00 32.86 224 VAL A O 1
ATOM 1734 N N . ILE A 1 222 ? 11.845 17.251 85.244 1.00 34.74 225 ILE A N 1
ATOM 1735 C CA . ILE A 1 222 ? 12.505 16.180 85.974 1.00 36.16 225 ILE A CA 1
ATOM 1736 C C . ILE A 1 222 ? 13.413 16.743 87.066 1.00 37.53 225 ILE A C 1
ATOM 1737 O O . ILE A 1 222 ? 13.970 17.833 86.920 1.00 37.55 225 ILE A O 1
ATOM 1742 N N . GLU A 1 223 ? 13.556 15.993 88.155 1.00 38.88 226 GLU A N 1
ATOM 1743 C CA . GLU A 1 223 ? 14.389 16.419 89.282 1.00 40.11 226 GLU A CA 1
ATOM 1744 C C . GLU A 1 223 ? 15.847 16.590 88.864 1.00 40.10 226 GLU A C 1
ATOM 1745 O O . GLU A 1 223 ? 16.508 17.546 89.277 1.00 40.68 226 GLU A O 1
ATOM 1751 N N . LYS B 1 6 ? 1.854 16.423 54.089 1.00 31.30 9 LYS B N 1
ATOM 1752 C CA . LYS B 1 6 ? 1.594 16.930 52.709 1.00 30.74 9 LYS B CA 1
ATOM 1753 C C . LYS B 1 6 ? 2.595 16.291 51.753 1.00 28.78 9 LYS B C 1
ATOM 1754 O O . LYS B 1 6 ? 3.343 15.390 52.154 1.00 29.63 9 LYS B O 1
ATOM 1760 N N . TRP B 1 7 ? 2.618 16.725 50.494 1.00 26.35 10 TRP B N 1
ATOM 1761 C CA . TRP B 1 7 ? 3.319 15.946 49.481 1.00 24.92 10 TRP B CA 1
ATOM 1762 C C . TRP B 1 7 ? 4.734 16.429 49.160 1.00 23.51 10 TRP B C 1
ATOM 1763 O O . TRP B 1 7 ? 5.139 17.562 49.476 1.00 23.51 10 TRP B O 1
ATOM 1774 N N . ASN B 1 8 ? 5.477 15.519 48.556 1.00 21.48 11 ASN B N 1
ATOM 1775 C CA . ASN B 1 8 ? 6.829 15.750 48.096 1.00 20.99 11 ASN B CA 1
ATOM 1776 C C . ASN B 1 8 ? 6.802 16.306 46.684 1.00 21.09 11 ASN B C 1
ATOM 1777 O O . ASN B 1 8 ? 6.639 15.563 45.717 1.00 20.48 11 ASN B O 1
ATOM 1782 N N . LYS B 1 9 ? 6.942 17.622 46.558 1.00 22.38 12 LYS B N 1
ATOM 1783 C CA . LYS B 1 9 ? 6.831 18.280 45.260 1.00 23.40 12 LYS B CA 1
ATOM 1784 C C . LYS B 1 9 ? 7.869 17.805 44.233 1.00 22.83 12 LYS B C 1
ATOM 1785 O O . LYS B 1 9 ? 7.596 17.792 43.025 1.00 22.82 12 LYS B O 1
ATOM 1791 N N . GLY B 1 10 ? 9.042 17.384 44.705 1.00 22.92 13 GLY B N 1
ATOM 1792 C CA . GLY B 1 10 ? 10.095 16.893 43.833 1.00 22.32 13 GLY B CA 1
ATOM 1793 C C . GLY B 1 10 ? 9.787 15.598 43.090 1.00 21.58 13 GLY B C 1
ATOM 1794 O O . GLY B 1 10 ? 10.439 15.260 42.091 1.00 22.77 13 GLY B O 1
ATOM 1795 N N . TYR B 1 11 ? 8.783 14.857 43.568 1.00 19.52 14 TYR B N 1
ATOM 1796 C CA . TYR B 1 11 ? 8.404 13.586 42.967 1.00 18.94 14 TYR B CA 1
ATOM 1797 C C . TYR B 1 11 ? 6.932 13.612 42.592 1.00 17.64 14 TYR B C 1
ATOM 1798 O O . TYR B 1 11 ? 6.280 12.572 42.499 1.00 16.57 14 TYR B O 1
ATOM 1807 N N . SER B 1 12 ? 6.433 14.810 42.369 1.00 16.88 15 SER B N 1
ATOM 1808 C CA . SER B 1 12 ? 5.045 15.018 41.992 1.00 16.52 15 SER B CA 1
ATOM 1809 C C . SER B 1 12 ? 4.947 15.821 40.694 1.00 17.30 15 SER B C 1
ATOM 1810 O O . SER B 1 12 ? 5.939 16.405 40.196 1.00 17.80 15 SER B O 1
ATOM 1813 N N . LEU B 1 13 ? 3.749 15.830 40.124 1.00 15.59 16 LEU B N 1
ATOM 1814 C CA . LEU B 1 13 ? 3.421 16.749 39.043 1.00 16.01 16 LEU B CA 1
ATOM 1815 C C . LEU B 1 13 ? 3.038 18.078 39.674 1.00 16.58 16 LEU B C 1
ATOM 1816 O O . LEU B 1 13 ? 2.302 18.107 40.665 1.00 17.20 16 LEU B O 1
ATOM 1821 N N . PRO B 1 14 ? 3.459 19.188 39.074 1.00 17.16 17 PRO B N 1
ATOM 1822 C CA . PRO B 1 14 ? 3.027 20.500 39.558 1.00 17.46 17 PRO B CA 1
ATOM 1823 C C . PRO B 1 14 ? 1.556 20.678 39.226 1.00 17.82 17 PRO B C 1
ATOM 1824 O O . PRO B 1 14 ? 0.987 19.854 38.489 1.00 17.64 17 PRO B O 1
ATOM 1828 N N . ASN B 1 15 ? 0.930 21.697 39.781 1.00 18.31 18 ASN B N 1
ATOM 1829 C CA . ASN B 1 15 ? -0.433 22.014 39.389 1.00 19.00 18 ASN B CA 1
ATOM 1830 C C . ASN B 1 15 ? -0.439 22.284 37.889 1.00 18.36 18 ASN B C 1
ATOM 1831 O O . ASN B 1 15 ? 0.196 23.208 37.411 1.00 19.78 18 ASN B O 1
ATOM 1836 N N . LEU B 1 16 ? -1.129 21.437 37.128 1.00 18.15 19 LEU B N 1
ATOM 1837 C CA . LEU B 1 16 ? -1.042 21.495 35.676 1.00 18.16 19 LEU B CA 1
ATOM 1838 C C . LEU B 1 16 ? -1.752 22.702 35.083 1.00 19.25 19 LEU B C 1
ATOM 1839 O O . LEU B 1 16 ? -1.321 23.273 34.076 1.00 19.55 19 LEU B O 1
ATOM 1844 N N . LEU B 1 17 ? -2.858 23.077 35.722 1.00 19.94 20 LEU B N 1
ATOM 1845 C CA . LEU B 1 17 ? -3.603 24.257 35.310 1.00 20.33 20 LEU B CA 1
ATOM 1846 C C . LEU B 1 17 ? -2.721 25.490 35.385 1.00 21.12 20 LEU B C 1
ATOM 1847 O O . LEU B 1 17 ? -2.806 26.366 34.525 1.00 20.98 20 LEU B O 1
ATOM 1852 N N . GLU B 1 18 ? -1.852 25.533 36.395 1.00 21.60 21 GLU B N 1
ATOM 1853 C CA . GLU B 1 18 ? -1.013 26.706 36.640 1.00 22.69 21 GLU B CA 1
ATOM 1854 C C . GLU B 1 18 ? 0.300 26.732 35.822 1.00 23.20 21 GLU B C 1
ATOM 1855 O O . GLU B 1 18 ? 1.035 27.731 35.868 1.00 23.29 21 GLU B O 1
ATOM 1861 N N . VAL B 1 19 ? 0.604 25.664 35.080 1.00 23.50 22 VAL B N 1
ATOM 1862 C CA . VAL B 1 19 ? 1.825 25.621 34.255 1.00 23.51 22 VAL B CA 1
ATOM 1863 C C . VAL B 1 19 ? 1.748 26.634 33.113 1.00 24.44 22 VAL B C 1
ATOM 1864 O O . VAL B 1 19 ? 0.765 26.675 32.380 1.00 24.92 22 VAL B O 1
ATOM 1868 N N . THR B 1 20 ? 2.793 27.455 32.994 1.00 25.14 23 THR B N 1
ATOM 1869 C CA . THR B 1 20 ? 2.932 28.454 31.929 1.00 26.08 23 THR B CA 1
ATOM 1870 C C . THR B 1 20 ? 4.154 28.214 31.041 1.00 25.86 23 THR B C 1
ATOM 1871 O O . THR B 1 20 ? 4.207 28.668 29.903 1.00 26.91 23 THR B O 1
ATOM 1875 N N . ASP B 1 21 ? 5.148 27.522 31.581 1.00 25.20 24 ASP B N 1
ATOM 1876 C CA . ASP B 1 21 ? 6.359 27.187 30.852 1.00 24.77 24 ASP B CA 1
ATOM 1877 C C . ASP B 1 21 ? 6.613 25.715 31.115 1.00 23.80 24 ASP B C 1
ATOM 1878 O O . ASP B 1 21 ? 7.084 25.337 32.176 1.00 23.22 24 ASP B O 1
ATOM 1883 N N . GLN B 1 22 ? 6.259 24.887 30.142 1.00 24.06 25 GLN B N 1
ATOM 1884 C CA . GLN B 1 22 ? 6.354 23.442 30.271 1.00 23.97 25 GLN B CA 1
ATOM 1885 C C . GLN B 1 22 ? 7.761 22.917 30.498 1.00 24.09 25 GLN B C 1
ATOM 1886 O O . GLN B 1 22 ? 7.967 22.030 31.322 1.00 23.95 25 GLN B O 1
ATOM 1892 N N . GLN B 1 23 ? 8.746 23.455 29.786 1.00 24.03 26 GLN B N 1
ATOM 1893 C CA . GLN B 1 23 ? 10.112 22.963 29.970 1.00 23.96 26 GLN B CA 1
ATOM 1894 C C . GLN B 1 23 ? 10.610 23.289 31.381 1.00 23.11 26 GLN B C 1
ATOM 1895 O O . GLN B 1 23 ? 11.224 22.457 32.038 1.00 22.71 26 GLN B O 1
ATOM 1901 N N . LYS B 1 24 ? 10.317 24.499 31.848 1.00 22.89 27 LYS B N 1
ATOM 1902 C CA . LYS B 1 24 ? 10.723 24.932 33.184 1.00 23.43 27 LYS B CA 1
ATOM 1903 C C . LYS B 1 24 ? 10.074 24.101 34.285 1.00 23.86 27 LYS B C 1
ATOM 1904 O O . LYS B 1 24 ? 10.736 23.633 35.218 1.00 24.79 27 LYS B O 1
ATOM 1910 N N . GLU B 1 25 ? 8.762 23.936 34.175 1.00 23.69 28 GLU B N 1
ATOM 1911 C CA . GLU B 1 25 ? 7.965 23.429 35.298 1.00 23.85 28 GLU B CA 1
ATOM 1912 C C . GLU B 1 25 ? 7.764 21.931 35.277 1.00 23.55 28 GLU B C 1
ATOM 1913 O O . GLU B 1 25 ? 7.432 21.337 36.302 1.00 23.65 28 GLU B O 1
ATOM 1919 N N . LEU B 1 26 ? 7.999 21.316 34.120 1.00 23.17 29 LEU B N 1
ATOM 1920 C CA . LEU B 1 26 ? 7.898 19.866 33.972 1.00 22.90 29 LEU B CA 1
ATOM 1921 C C . LEU B 1 26 ? 9.247 19.199 33.698 1.00 22.27 29 LEU B C 1
ATOM 1922 O O . LEU B 1 26 ? 9.295 18.105 33.132 1.00 21.60 29 LEU B O 1
ATOM 1927 N N . SER B 1 27 ? 10.335 19.839 34.132 1.00 22.83 30 SER B N 1
ATOM 1928 C CA . SER B 1 27 ? 11.681 19.310 33.895 1.00 23.12 30 SER B CA 1
ATOM 1929 C C . SER B 1 27 ? 11.938 17.968 34.565 1.00 22.72 30 SER B C 1
ATOM 1930 O O . SER B 1 27 ? 12.818 17.219 34.150 1.00 22.15 30 SER B O 1
ATOM 1933 N N . GLN B 1 28 ? 11.170 17.650 35.605 1.00 22.04 31 GLN B N 1
ATOM 1934 C CA . GLN B 1 28 ? 11.314 16.377 36.279 1.00 21.86 31 GLN B CA 1
ATOM 1935 C C . GLN B 1 28 ? 10.504 15.252 35.640 1.00 20.79 31 GLN B C 1
ATOM 1936 O O . GLN B 1 28 ? 10.500 14.142 36.148 1.00 20.64 31 GLN B O 1
ATOM 1942 N N . TRP B 1 29 ? 9.868 15.533 34.502 1.00 19.68 32 TRP B N 1
ATOM 1943 C CA . TRP B 1 29 ? 8.993 14.574 33.850 1.00 19.81 32 TRP B CA 1
ATOM 1944 C C . TRP B 1 29 ? 9.396 14.354 32.401 1.00 19.68 32 TRP B C 1
ATOM 1945 O O . TRP B 1 29 ? 9.743 15.312 31.699 1.00 20.77 32 TRP B O 1
ATOM 1956 N N . THR B 1 30 ? 9.341 13.107 31.966 1.00 20.41 33 THR B N 1
ATOM 1957 C CA . THR B 1 30 ? 9.564 12.743 30.565 1.00 20.70 33 THR B CA 1
ATOM 1958 C C . THR B 1 30 ? 8.216 12.537 29.902 1.00 20.44 33 THR B C 1
ATOM 1959 O O . THR B 1 30 ? 7.423 11.688 30.339 1.00 20.59 33 THR B O 1
ATOM 1963 N N . LEU B 1 31 ? 7.947 13.328 28.871 1.00 20.02 34 LEU B N 1
ATOM 1964 C CA . LEU B 1 31 ? 6.718 13.232 28.113 1.00 19.94 34 LEU B CA 1
ATOM 1965 C C . LEU B 1 31 ? 7.005 12.300 26.947 1.00 20.37 34 LEU B C 1
ATOM 1966 O O . LEU B 1 31 ? 7.820 12.630 26.072 1.00 21.89 34 LEU B O 1
ATOM 1971 N N . GLY B 1 32 ? 6.358 11.140 26.934 1.00 19.30 35 GLY B N 1
ATOM 1972 C CA . GLY B 1 32 ? 6.615 10.129 25.932 1.00 19.40 35 GLY B CA 1
ATOM 1973 C C . GLY B 1 32 ? 5.550 10.092 24.857 1.00 19.26 35 GLY B C 1
ATOM 1974 O O . GLY B 1 32 ? 4.360 10.289 25.115 1.00 17.93 35 GLY B O 1
ATOM 1975 N N . ASP B 1 33 ? 5.994 9.857 23.625 1.00 19.51 36 ASP B N 1
ATOM 1976 C CA . ASP B 1 33 ? 5.103 9.686 22.494 1.00 19.21 36 ASP B CA 1
ATOM 1977 C C . ASP B 1 33 ? 4.133 10.875 22.333 1.00 18.98 36 ASP B C 1
ATOM 1978 O O . ASP B 1 33 ? 4.604 11.999 22.266 1.00 19.53 36 ASP B O 1
ATOM 1983 N N . LYS B 1 34 ? 2.827 10.651 22.312 1.00 19.44 37 LYS B N 1
ATOM 1984 C CA . LYS B 1 34 ? 1.860 11.697 21.925 1.00 19.67 37 LYS B CA 1
ATOM 1985 C C . LYS B 1 34 ? 1.249 12.489 23.076 1.00 19.39 37 LYS B C 1
ATOM 1986 O O . LYS B 1 34 ? 0.343 13.310 22.858 1.00 20.35 37 LYS B O 1
ATOM 1992 N N . VAL B 1 35 ? 1.733 12.291 24.298 1.00 19.04 38 VAL B N 1
ATOM 1993 C CA . VAL B 1 35 ? 1.136 12.996 25.428 1.00 18.29 38 VAL B CA 1
ATOM 1994 C C . VAL B 1 35 ? 1.243 14.513 25.221 1.00 19.53 38 VAL B C 1
ATOM 1995 O O . VAL B 1 35 ? 2.269 15.006 24.741 1.00 19.75 38 VAL B O 1
ATOM 1999 N N . LYS B 1 36 ? 0.164 15.237 25.516 1.00 19.44 39 LYS B N 1
ATOM 2000 C CA . LYS B 1 36 ? 0.155 16.688 25.354 1.00 20.64 39 LYS B CA 1
ATOM 2001 C C . LYS B 1 36 ? -0.635 17.343 26.466 1.00 20.32 39 LYS B C 1
ATOM 2002 O O . LYS B 1 36 ? -1.675 16.850 26.891 1.00 19.83 39 LYS B O 1
ATOM 2008 N N . LEU B 1 37 ? -0.103 18.445 26.961 1.00 19.68 40 LEU B N 1
ATOM 2009 C CA . LEU B 1 37 ? -0.789 19.261 27.947 1.00 19.73 40 LEU B CA 1
ATOM 2010 C C . LEU B 1 37 ? -1.766 20.153 27.208 1.00 20.49 40 LEU B C 1
ATOM 2011 O O . LEU B 1 37 ? -1.362 20.929 26.345 1.00 20.87 40 LEU B O 1
ATOM 2016 N N . GLU B 1 38 ? -3.046 20.042 27.552 1.00 21.25 41 GLU B N 1
ATOM 2017 C CA . GLU B 1 38 ? -4.120 20.715 26.839 1.00 23.11 41 GLU B CA 1
ATOM 2018 C C . GLU B 1 38 ? -5.115 21.186 27.881 1.00 22.97 41 GLU B C 1
ATOM 2019 O O . GLU B 1 38 ? -5.669 20.377 28.609 1.00 22.48 41 GLU B O 1
ATOM 2025 N N . GLU B 1 39 ? -5.297 22.499 28.006 1.00 23.33 42 GLU B N 1
ATOM 2026 C CA . GLU B 1 39 ? -6.308 23.054 28.904 1.00 23.84 42 GLU B CA 1
ATOM 2027 C C . GLU B 1 39 ? -6.169 22.512 30.336 1.00 22.33 42 GLU B C 1
ATOM 2028 O O . GLU B 1 39 ? -7.164 22.179 30.987 1.00 21.73 42 GLU B O 1
ATOM 2034 N N . GLY B 1 40 ? -4.929 22.390 30.797 1.00 21.10 43 GLY B N 1
ATOM 2035 C CA . GLY B 1 40 ? -4.648 22.106 32.187 1.00 20.10 43 GLY B CA 1
ATOM 2036 C C . GLY B 1 40 ? -4.638 20.630 32.526 1.00 19.40 43 GLY B C 1
ATOM 2037 O O . GLY B 1 40 ? -4.566 20.268 33.685 1.00 20.16 43 GLY B O 1
ATOM 2038 N N . ARG B 1 41 ? -4.737 19.766 31.536 1.00 18.43 44 ARG B N 1
ATOM 2039 C CA . ARG B 1 41 ? -4.444 18.370 31.821 1.00 19.32 44 ARG B CA 1
ATOM 2040 C C . ARG B 1 41 ? -3.725 17.659 30.690 1.00 17.77 44 ARG B C 1
ATOM 2041 O O . ARG B 1 41 ? -3.673 18.104 29.545 1.00 17.07 44 ARG B O 1
ATOM 2049 N N . PHE B 1 42 ? -3.170 16.519 31.039 1.00 16.05 45 PHE B N 1
ATOM 2050 C CA . PHE B 1 42 ? -2.388 15.754 30.112 1.00 16.36 45 PHE B CA 1
ATOM 2051 C C . PHE B 1 42 ? -3.300 14.784 29.419 1.00 16.57 45 PHE B C 1
ATOM 2052 O O . PHE B 1 42 ? -4.084 14.075 30.063 1.00 19.04 45 PHE B O 1
ATOM 2060 N N . VAL B 1 43 ? -3.281 14.806 28.110 1.00 15.37 46 VAL B N 1
ATOM 2061 C CA . VAL B 1 43 ? -4.001 13.838 27.326 1.00 15.53 46 VAL B CA 1
ATOM 2062 C C . VAL B 1 43 ? -2.947 12.874 26.821 1.00 16.00 46 VAL B C 1
ATOM 2063 O O . VAL B 1 43 ? -2.115 13.254 26.030 1.00 15.42 46 VAL B O 1
ATOM 2067 N N . LEU B 1 44 ? -2.948 11.641 27.331 1.00 15.38 47 LEU B N 1
ATOM 2068 C CA . LEU B 1 44 ? -1.982 10.644 26.886 1.00 15.72 47 LEU B CA 1
ATOM 2069 C C . LEU B 1 44 ? -2.200 10.180 25.452 1.00 16.06 47 LEU B C 1
ATOM 2070 O O . LEU B 1 44 ? -1.228 9.859 24.767 1.00 16.68 47 LEU B O 1
ATOM 2075 N N . THR B 1 45 ? -3.464 10.097 25.045 1.00 17.23 48 THR B N 1
ATOM 2076 C CA . THR B 1 45 ? -3.834 9.506 23.756 1.00 17.80 48 THR B CA 1
ATOM 2077 C C . THR B 1 45 ? -4.758 10.443 22.966 1.00 18.85 48 THR B C 1
ATOM 2078 O O . THR B 1 45 ? -5.943 10.163 22.828 1.00 19.76 48 THR B O 1
ATOM 2082 N N . PRO B 1 46 ? -4.190 11.531 22.452 1.00 20.72 49 PRO B N 1
ATOM 2083 C CA . PRO B 1 46 ? -4.993 12.619 21.863 1.00 22.22 49 PRO B CA 1
ATOM 2084 C C . PRO B 1 46 ? -5.685 12.309 20.536 1.00 23.52 49 PRO B C 1
ATOM 2085 O O . PRO B 1 46 ? -6.611 13.037 20.157 1.00 25.41 49 PRO B O 1
ATOM 2089 N N . GLY B 1 47 ? -5.252 11.265 19.850 1.00 24.27 50 GLY B N 1
ATOM 2090 C CA . GLY B 1 47 ? -5.856 10.887 18.584 1.00 24.38 50 GLY B CA 1
ATOM 2091 C C . GLY B 1 47 ? -6.096 9.394 18.492 1.00 24.27 50 GLY B C 1
ATOM 2092 O O . GLY B 1 47 ? -5.735 8.631 19.388 1.00 24.09 50 GLY B O 1
ATOM 2093 N N . LYS B 1 48 ? -6.697 8.961 17.393 1.00 24.82 51 LYS B N 1
ATOM 2094 C CA . LYS B 1 48 ? -6.920 7.539 17.162 1.00 24.33 51 LYS B CA 1
ATOM 2095 C C . LYS B 1 48 ? -5.584 6.827 17.073 1.00 23.71 51 LYS B C 1
ATOM 2096 O O . LYS B 1 48 ? -4.655 7.341 16.457 1.00 23.86 51 LYS B O 1
ATOM 2102 N N . ASN B 1 49 ? -5.495 5.656 17.706 1.00 22.21 52 ASN B N 1
ATOM 2103 C CA . ASN B 1 49 ? -4.315 4.798 17.645 1.00 22.46 52 ASN B CA 1
ATOM 2104 C C . ASN B 1 49 ? -3.043 5.534 18.063 1.00 21.89 52 ASN B C 1
ATOM 2105 O O . ASN B 1 49 ? -2.024 5.457 17.389 1.00 23.21 52 ASN B O 1
ATOM 2110 N N . THR B 1 50 ? -3.104 6.239 19.195 1.00 20.48 53 THR B N 1
ATOM 2111 C CA . THR B 1 50 ? -1.939 6.922 19.731 1.00 19.38 53 THR B CA 1
ATOM 2112 C C . THR B 1 50 ? -1.563 6.281 21.053 1.00 18.32 53 THR B C 1
ATOM 2113 O O . THR B 1 50 ? -2.361 5.579 21.644 1.00 17.73 53 THR B O 1
ATOM 2117 N N . LYS B 1 51 ? -0.334 6.525 21.479 1.00 18.42 54 LYS B N 1
ATOM 2118 C CA . LYS B 1 51 ? 0.128 6.144 22.810 1.00 17.68 54 LYS B CA 1
ATOM 2119 C C . LYS B 1 51 ? 0.848 7.344 23.393 1.00 17.04 54 LYS B C 1
ATOM 2120 O O . LYS B 1 51 ? 1.303 8.234 22.672 1.00 18.19 54 LYS B O 1
ATOM 2126 N N . GLY B 1 52 ? 0.932 7.385 24.719 1.00 15.83 55 GLY B N 1
ATOM 2127 C CA . GLY B 1 52 ? 1.629 8.455 25.397 1.00 15.46 55 GLY B CA 1
ATOM 2128 C C . GLY B 1 52 ? 1.948 8.047 26.804 1.00 15.67 55 GLY B C 1
ATOM 2129 O O . GLY B 1 52 ? 1.338 7.128 27.345 1.00 15.39 55 GLY B O 1
ATOM 2130 N N . SER B 1 53 ? 2.910 8.730 27.395 1.00 15.29 56 SER B N 1
ATOM 2131 C CA . SER B 1 53 ? 3.380 8.347 28.715 1.00 15.67 56 SER B CA 1
ATOM 2132 C C . SER B 1 53 ? 3.988 9.533 29.447 1.00 15.76 56 SER B C 1
ATOM 2133 O O . SER B 1 53 ? 4.439 10.507 28.842 1.00 16.27 56 SER B O 1
ATOM 2136 N N . LEU B 1 54 ? 3.954 9.453 30.769 1.00 15.42 57 LEU B N 1
ATOM 2137 C CA . LEU B 1 54 ? 4.578 10.412 31.655 1.00 15.75 57 LEU B CA 1
ATOM 2138 C C . LEU B 1 54 ? 5.416 9.622 32.639 1.00 16.52 57 LEU B C 1
ATOM 2139 O O . LEU B 1 54 ? 4.893 8.767 33.375 1.00 16.05 57 LEU B O 1
ATOM 2144 N N . TRP B 1 55 ? 6.719 9.898 32.666 1.00 17.67 58 TRP B N 1
ATOM 2145 C CA . TRP B 1 55 ? 7.634 9.211 33.553 1.00 18.24 58 TRP B CA 1
ATOM 2146 C C . TRP B 1 55 ? 8.357 10.239 34.427 1.00 18.73 58 TRP B C 1
ATOM 2147 O O . TRP B 1 55 ? 8.928 11.194 33.928 1.00 19.33 58 TRP B O 1
ATOM 2158 N N . LEU B 1 56 ? 8.340 10.044 35.737 1.00 18.92 59 LEU B N 1
ATOM 2159 C CA . LEU B 1 56 ? 9.106 10.903 36.634 1.00 19.89 59 LEU B CA 1
ATOM 2160 C C . LEU B 1 56 ? 10.606 10.556 36.465 1.00 20.39 59 LEU B C 1
ATOM 2161 O O . LEU B 1 56 ? 10.999 9.389 36.467 1.00 20.27 59 LEU B O 1
ATOM 2166 N N . LYS B 1 57 ? 11.417 11.590 36.272 1.00 21.99 60 LYS B N 1
ATOM 2167 C CA . LYS B 1 57 ? 12.851 11.427 36.029 1.00 22.30 60 LYS B CA 1
ATOM 2168 C C . LYS B 1 57 ? 13.649 11.053 37.279 1.00 22.25 60 LYS B C 1
ATOM 2169 O O . LYS B 1 57 ? 14.411 10.094 37.235 1.00 22.59 60 LYS B O 1
ATOM 2175 N N . PRO B 1 58 ? 13.484 11.775 38.392 1.00 22.77 61 PRO B N 1
ATOM 2176 C CA . PRO B 1 58 ? 14.158 11.359 39.626 1.00 23.47 61 PRO B CA 1
ATOM 2177 C C . PRO B 1 58 ? 13.606 10.041 40.096 1.00 24.15 61 PRO B C 1
ATOM 2178 O O . PRO B 1 58 ? 12.387 9.842 40.094 1.00 23.86 61 PRO B O 1
ATOM 2182 N N . GLU B 1 59 ? 14.503 9.143 40.461 1.00 24.28 62 GLU B N 1
ATOM 2183 C CA . GLU B 1 59 ? 14.152 7.868 41.024 1.00 24.48 62 GLU B CA 1
ATOM 2184 C C . GLU B 1 59 ? 13.958 8.055 42.516 1.00 23.08 62 GLU B C 1
ATOM 2185 O O . GLU B 1 59 ? 14.701 8.792 43.163 1.00 24.07 62 GLU B O 1
ATOM 2191 N N . TYR B 1 60 ? 12.961 7.372 43.063 1.00 21.25 63 TYR B N 1
ATOM 2192 C CA . TYR B 1 60 ? 12.531 7.576 44.426 1.00 20.13 63 TYR B CA 1
ATOM 2193 C C . TYR B 1 60 ? 12.983 6.442 45.347 1.00 19.93 63 TYR B C 1
ATOM 2194 O O . TYR B 1 60 ? 12.703 5.284 45.103 1.00 20.31 63 TYR B O 1
ATOM 2203 N N . SER B 1 61 ? 13.667 6.801 46.431 1.00 20.91 64 SER B N 1
ATOM 2204 C CA . SER B 1 61 ? 14.123 5.839 47.431 1.00 22.13 64 SER B CA 1
ATOM 2205 C C . SER B 1 61 ? 13.185 5.901 48.625 1.00 22.21 64 SER B C 1
ATOM 2206 O O . SER B 1 61 ? 13.102 6.926 49.316 1.00 22.72 64 SER B O 1
ATOM 2209 N N . ILE B 1 62 ? 12.463 4.814 48.826 1.00 22.49 65 ILE B N 1
ATOM 2210 C CA . ILE B 1 62 ? 11.502 4.711 49.921 1.00 23.13 65 ILE B CA 1
ATOM 2211 C C . ILE B 1 62 ? 12.171 4.631 51.299 1.00 24.49 65 ILE B C 1
ATOM 2212 O O . ILE B 1 62 ? 13.297 4.118 51.449 1.00 24.75 65 ILE B O 1
ATOM 2217 N N . LYS B 1 63 ? 11.444 5.133 52.295 1.00 25.28 66 LYS B N 1
ATOM 2218 C CA . LYS B 1 63 ? 11.773 4.966 53.713 1.00 26.11 66 LYS B CA 1
ATOM 2219 C C . LYS B 1 63 ? 10.791 3.929 54.272 1.00 25.96 66 LYS B C 1
ATOM 2220 O O . LYS B 1 63 ? 10.681 2.819 53.731 1.00 26.30 66 LYS B O 1
ATOM 2226 N N . ASP B 1 64 ? 10.052 4.278 55.326 1.00 24.00 67 ASP B N 1
ATOM 2227 C CA . ASP B 1 64 ? 9.115 3.338 55.910 1.00 24.13 67 ASP B CA 1
ATOM 2228 C C . ASP B 1 64 ? 7.953 3.105 54.997 1.00 22.05 67 ASP B C 1
ATOM 2229 O O . ASP B 1 64 ? 7.387 2.028 55.027 1.00 23.46 67 ASP B O 1
ATOM 2234 N N . ALA B 1 65 ? 7.573 4.133 54.227 1.00 20.99 68 ALA B N 1
ATOM 2235 C CA . ALA B 1 65 ? 6.376 4.043 53.397 1.00 18.57 68 ALA B CA 1
ATOM 2236 C C . ALA B 1 65 ? 6.230 5.169 52.367 1.00 16.64 68 ALA B C 1
ATOM 2237 O O . ALA B 1 65 ? 6.835 6.227 52.471 1.00 15.72 68 ALA B O 1
ATOM 2239 N N . MET B 1 66 ? 5.395 4.940 51.361 1.00 14.44 69 MET B N 1
ATOM 2240 C CA . MET B 1 66 ? 5.091 5.968 50.378 1.00 14.80 69 MET B CA 1
ATOM 2241 C C . MET B 1 66 ? 3.660 5.822 49.916 1.00 14.29 69 MET B C 1
ATOM 2242 O O . MET B 1 66 ? 3.106 4.746 49.951 1.00 14.46 69 MET B O 1
ATOM 2247 N N . THR B 1 67 ? 3.090 6.933 49.500 1.00 13.66 70 THR B N 1
ATOM 2248 C CA . THR B 1 67 ? 1.762 6.967 48.892 1.00 13.33 70 THR B CA 1
ATOM 2249 C C . THR B 1 67 ? 1.860 7.715 47.577 1.00 13.28 70 THR B C 1
ATOM 2250 O O . THR B 1 67 ? 2.444 8.788 47.530 1.00 13.24 70 THR B O 1
ATOM 2254 N N . ILE B 1 68 ? 1.254 7.166 46.525 1.00 12.61 71 ILE B N 1
ATOM 2255 C CA . ILE B 1 68 ? 1.246 7.795 45.219 1.00 12.75 71 ILE B CA 1
ATOM 2256 C C . ILE B 1 68 ? -0.211 7.915 44.822 1.00 13.30 71 ILE B C 1
ATOM 2257 O O . ILE B 1 68 ? -0.946 6.942 44.852 1.00 13.50 71 ILE B O 1
ATOM 2262 N N . GLU B 1 69 ? -0.640 9.117 44.491 1.00 13.22 72 GLU B N 1
ATOM 2263 C CA . GLU B 1 69 ? -2.008 9.369 44.050 1.00 13.55 72 GLU B CA 1
ATOM 2264 C C . GLU B 1 69 ? -2.025 9.929 42.649 1.00 13.17 72 GLU B C 1
ATOM 2265 O O . GLU B 1 69 ? -1.413 10.980 42.382 1.00 13.39 72 GLU B O 1
ATOM 2271 N N . TRP B 1 70 ? -2.725 9.249 41.748 1.00 12.09 73 TRP B N 1
ATOM 2272 C CA . TRP B 1 70 ? -2.924 9.716 40.389 1.00 12.31 73 TRP B CA 1
ATOM 2273 C C . TRP B 1 70 ? -4.388 10.040 40.207 1.00 12.96 73 TRP B C 1
ATOM 2274 O O . TRP B 1 70 ? -5.230 9.248 40.601 1.00 14.11 73 TRP B O 1
ATOM 2285 N N . THR B 1 71 ? -4.675 11.166 39.579 1.00 12.20 74 THR B N 1
ATOM 2286 C CA . THR B 1 71 ? -6.051 11.528 39.190 1.00 12.52 74 THR B CA 1
ATOM 2287 C C . THR B 1 71 ? -6.131 11.477 37.682 1.00 11.61 74 THR B C 1
ATOM 2288 O O . THR B 1 71 ? -5.309 12.081 36.978 1.00 12.19 74 THR B O 1
ATOM 2292 N N . PHE B 1 72 ? -7.061 10.672 37.164 1.00 12.19 75 PHE B N 1
ATOM 2293 C CA . PHE B 1 72 ? -7.132 10.324 35.760 1.00 11.37 75 PHE B CA 1
ATOM 2294 C C . PHE B 1 72 ? -8.583 10.263 35.307 1.00 11.02 75 PHE B C 1
ATOM 2295 O O . PHE B 1 72 ? -9.499 10.249 36.121 1.00 11.67 75 PHE B O 1
ATOM 2303 N N . ARG B 1 73 ? -8.746 10.229 33.997 1.00 12.74 76 ARG B N 1
ATOM 2304 C CA . ARG B 1 73 ? -10.074 10.076 33.394 1.00 15.59 76 ARG B CA 1
ATOM 2305 C C . ARG B 1 73 ? -9.912 9.335 32.057 1.00 16.09 76 ARG B C 1
ATOM 2306 O O . ARG B 1 73 ? -8.917 9.476 31.352 1.00 16.52 76 ARG B O 1
ATOM 2314 N N . SER B 1 74 ? -10.893 8.503 31.711 1.00 16.38 77 SER B N 1
ATOM 2315 C CA . SER B 1 74 ? -11.086 8.006 30.362 1.00 17.00 77 SER B CA 1
ATOM 2316 C C . SER B 1 74 ? -12.378 8.608 29.827 1.00 17.61 77 SER B C 1
ATOM 2317 O O . SER B 1 74 ? -13.402 8.600 30.506 1.00 15.91 77 SER B O 1
ATOM 2320 N N . PHE B 1 75 ? -12.330 9.090 28.586 1.00 19.16 78 PHE B N 1
ATOM 2321 C CA . PHE B 1 75 ? -13.499 9.749 28.012 1.00 20.28 78 PHE B CA 1
ATOM 2322 C C . PHE B 1 75 ? -13.593 9.532 26.530 1.00 20.33 78 PHE B C 1
ATOM 2323 O O . PHE B 1 75 ? -12.592 9.307 25.867 1.00 19.40 78 PHE B O 1
ATOM 2331 N N . GLY B 1 76 ? -14.819 9.598 26.010 1.00 20.84 79 GLY B N 1
ATOM 2332 C CA . GLY B 1 76 ? -15.051 9.542 24.577 1.00 21.87 79 GLY B CA 1
ATOM 2333 C C . GLY B 1 76 ? -15.681 8.263 24.048 1.00 22.65 79 GLY B C 1
ATOM 2334 O O . GLY B 1 76 ? -16.255 8.264 22.948 1.00 23.61 79 GLY B O 1
ATOM 2335 N N . PHE B 1 77 ? -15.570 7.163 24.786 1.00 22.62 80 PHE B N 1
ATOM 2336 C CA . PHE B 1 77 ? -16.077 5.892 24.273 1.00 23.34 80 PHE B CA 1
ATOM 2337 C C . PHE B 1 77 ? -16.368 4.896 25.376 1.00 23.80 80 PHE B C 1
ATOM 2338 O O . PHE B 1 77 ? -15.582 4.728 26.298 1.00 23.30 80 PHE B O 1
ATOM 2346 N N . ARG B 1 78 ? -17.515 4.241 25.269 1.00 24.16 81 ARG B N 1
ATOM 2347 C CA . ARG B 1 78 ? -17.903 3.197 26.187 1.00 25.40 81 ARG B CA 1
ATOM 2348 C C . ARG B 1 78 ? -18.171 1.930 25.390 1.00 25.08 81 ARG B C 1
ATOM 2349 O O . ARG B 1 78 ? -18.987 1.947 24.476 1.00 26.75 81 ARG B O 1
ATOM 2357 N N . GLY B 1 79 ? -17.466 0.855 25.716 1.00 25.14 82 GLY B N 1
ATOM 2358 C CA . GLY B 1 79 ? -17.625 -0.410 25.015 1.00 25.01 82 GLY B CA 1
ATOM 2359 C C . GLY B 1 79 ? -16.301 -1.098 24.757 1.00 25.14 82 GLY B C 1
ATOM 2360 O O . GLY B 1 79 ? -15.289 -0.797 25.383 1.00 24.17 82 GLY B O 1
ATOM 2361 N N . SER B 1 80 ? -16.318 -2.038 23.820 1.00 25.42 83 SER B N 1
ATOM 2362 C CA . SER B 1 80 ? -15.129 -2.831 23.514 1.00 25.61 83 SER B CA 1
ATOM 2363 C C . SER B 1 80 ? -14.011 -1.965 22.939 1.00 24.64 83 SER B C 1
ATOM 2364 O O . SER B 1 80 ? -14.225 -1.262 21.960 1.00 24.76 83 SER B O 1
ATOM 2367 N N . THR B 1 81 ? -12.840 -1.994 23.582 1.00 24.21 84 THR B N 1
ATOM 2368 C CA . THR B 1 81 ? -11.628 -1.376 23.030 1.00 24.37 84 THR B CA 1
ATOM 2369 C C . THR B 1 81 ? -10.405 -2.189 23.381 1.00 24.11 84 THR B C 1
ATOM 2370 O O . THR B 1 81 ? -10.413 -2.938 24.356 1.00 24.58 84 THR B O 1
ATOM 2374 N N . LYS B 1 82 ? -9.349 -1.994 22.603 1.00 24.45 85 LYS B N 1
ATOM 2375 C CA . LYS B 1 82 ? -8.060 -2.619 22.857 1.00 24.64 85 LYS B CA 1
ATOM 2376 C C . LYS B 1 82 ? -7.121 -1.680 23.601 1.00 23.16 85 LYS B C 1
ATOM 2377 O O . LYS B 1 82 ? -5.964 -2.011 23.817 1.00 23.98 85 LYS B O 1
ATOM 2383 N N . GLY B 1 83 ? -7.610 -0.518 24.004 1.00 21.04 86 GLY B N 1
ATOM 2384 C CA . GLY B 1 83 ? -6.763 0.417 24.720 1.00 19.68 86 GLY B CA 1
ATOM 2385 C C . GLY B 1 83 ? -6.583 0.013 26.161 1.00 18.19 86 GLY B C 1
ATOM 2386 O O . GLY B 1 83 ? -7.122 -0.983 26.637 1.00 19.26 86 GLY B O 1
ATOM 2387 N N . GLY B 1 84 ? -5.799 0.798 26.873 1.00 15.88 87 GLY B N 1
ATOM 2388 C CA . GLY B 1 84 ? -5.667 0.606 28.292 1.00 14.64 87 GLY B CA 1
ATOM 2389 C C . GLY B 1 84 ? -4.801 1.695 28.873 1.00 13.33 87 GLY B C 1
ATOM 2390 O O . GLY B 1 84 ? -4.015 2.324 28.183 1.00 13.10 87 GLY B O 1
ATOM 2391 N N . LEU B 1 85 ? -4.924 1.868 30.179 1.00 11.84 88 LEU B N 1
ATOM 2392 C CA . LEU B 1 85 ? -4.178 2.864 30.924 1.00 12.06 88 LEU B CA 1
ATOM 2393 C C . LEU B 1 85 ? -3.414 2.134 32.035 1.00 11.47 88 LEU B C 1
ATOM 2394 O O . LEU B 1 85 ? -3.982 1.373 32.793 1.00 11.61 88 LEU B O 1
ATOM 2399 N N . ALA B 1 86 ? -2.119 2.376 32.117 1.00 11.02 89 ALA B N 1
ATOM 2400 C CA . ALA B 1 86 ? -1.228 1.674 33.032 1.00 10.96 89 ALA B CA 1
ATOM 2401 C C . ALA B 1 86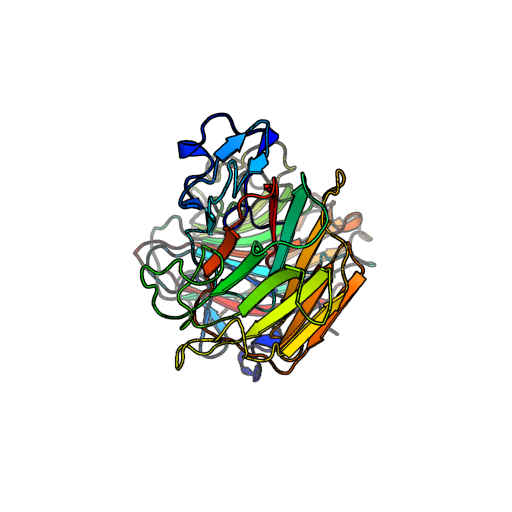 ? -0.532 2.660 33.971 1.00 10.63 89 ALA B C 1
ATOM 2402 O O . ALA B 1 86 ? -0.157 3.765 33.586 1.00 10.62 89 ALA B O 1
ATOM 2404 N N . PHE B 1 87 ? -0.364 2.216 35.214 1.00 11.22 90 PHE B N 1
ATOM 2405 C CA . PHE B 1 87 ? 0.433 2.941 36.201 1.00 11.32 90 PHE B CA 1
ATOM 2406 C C . PHE B 1 87 ? 1.522 2.011 36.656 1.00 12.26 90 PHE B C 1
ATOM 2407 O O . PHE B 1 87 ? 1.283 0.837 36.882 1.00 13.32 90 PHE B O 1
ATOM 2415 N N . TRP B 1 88 ? 2.732 2.548 36.732 1.00 12.78 91 TRP B N 1
ATOM 2416 C CA . TRP B 1 88 ? 3.925 1.750 36.875 1.00 13.32 91 TRP B CA 1
ATOM 2417 C C . TRP B 1 88 ? 4.755 2.124 38.097 1.00 14.04 91 TRP B C 1
ATOM 2418 O O . TRP B 1 88 ? 4.876 3.301 38.459 1.00 14.21 91 TRP B O 1
ATOM 2429 N N . LEU B 1 89 ? 5.343 1.099 38.683 1.00 16.12 92 LEU B N 1
ATOM 2430 C CA . LEU B 1 89 ? 6.374 1.238 39.692 1.00 19.24 92 LEU B CA 1
ATOM 2431 C C . LEU B 1 89 ? 7.447 0.241 39.268 1.00 20.59 92 LEU B C 1
ATOM 2432 O O . LEU B 1 89 ? 7.246 -0.957 39.392 1.00 22.78 92 LEU B O 1
ATOM 2437 N N . LYS B 1 90 ? 8.568 0.745 38.763 1.00 21.71 93 LYS B N 1
ATOM 2438 C CA . LYS B 1 90 ? 9.581 -0.073 38.104 1.00 23.22 93 LYS B CA 1
ATOM 2439 C C . LYS B 1 90 ? 10.930 0.051 38.814 1.00 23.33 93 LYS B C 1
ATOM 2440 O O . LYS B 1 90 ? 11.265 1.091 39.375 1.00 24.35 93 LYS B O 1
ATOM 2446 N N . GLN B 1 91 ? 11.698 -1.024 38.777 1.00 23.09 94 GLN B N 1
ATOM 2447 C CA . GLN B 1 91 ? 13.080 -1.004 39.230 1.00 23.64 94 GLN B CA 1
ATOM 2448 C C . GLN B 1 91 ? 13.923 -1.737 38.185 1.00 24.24 94 GLN B C 1
ATOM 2449 O O . GLN B 1 91 ? 13.429 -2.079 37.116 1.00 24.71 94 GLN B O 1
ATOM 2455 N N . GLY B 1 92 ? 15.198 -1.963 38.476 1.00 24.86 95 GLY B N 1
ATOM 2456 C CA . GLY B 1 92 ? 16.067 -2.666 37.542 1.00 25.62 95 GLY B CA 1
ATOM 2457 C C . GLY B 1 92 ? 16.534 -1.761 36.407 1.00 26.20 95 GLY B C 1
ATOM 2458 O O . GLY B 1 92 ? 16.315 -0.549 36.428 1.00 25.64 95 GLY B O 1
ATOM 2459 N N . ASN B 1 93 ? 17.208 -2.344 35.418 1.00 27.41 96 ASN B N 1
ATOM 2460 C CA . ASN B 1 93 ? 17.713 -1.548 34.304 1.00 28.52 96 ASN B CA 1
ATOM 2461 C C . ASN B 1 93 ? 16.607 -1.175 33.340 1.00 28.78 96 ASN B C 1
ATOM 2462 O O . ASN B 1 93 ? 15.668 -1.941 33.140 1.00 30.19 96 ASN B O 1
ATOM 2467 N N . GLU B 1 94 ? 16.716 0.009 32.765 1.00 29.08 97 GLU B N 1
ATOM 2468 C CA . GLU B 1 94 ? 15.711 0.493 31.837 1.00 29.52 97 GLU B CA 1
ATOM 2469 C C . GLU B 1 94 ? 16.165 0.235 30.404 1.00 28.65 97 GLU B C 1
ATOM 2470 O O . GLU B 1 94 ? 17.345 0.372 30.080 1.00 29.41 97 GLU B O 1
ATOM 2476 N N . GLY B 1 95 ? 15.209 -0.160 29.572 1.00 27.30 98 GLY B N 1
ATOM 2477 C CA . GLY B 1 95 ? 15.438 -0.432 28.168 1.00 26.17 98 GLY B CA 1
ATOM 2478 C C . GLY B 1 95 ? 14.791 0.648 27.341 1.00 25.17 98 GLY B C 1
ATOM 2479 O O . GLY B 1 95 ? 14.764 1.811 27.742 1.00 25.24 98 GLY B O 1
ATOM 2480 N N . ASP B 1 96 ? 14.288 0.274 26.171 1.00 23.64 99 ASP B N 1
ATOM 2481 C CA . ASP B 1 96 ? 13.683 1.234 25.256 1.00 22.72 99 ASP B CA 1
ATOM 2482 C C . ASP B 1 96 ? 12.279 0.842 24.803 1.00 22.21 99 ASP B C 1
ATOM 2483 O O . ASP B 1 96 ? 11.792 1.370 23.808 1.00 23.50 99 ASP B O 1
ATOM 2488 N N . SER B 1 97 ? 11.639 -0.075 25.511 1.00 21.83 100 SER B N 1
ATOM 2489 C CA . SER B 1 97 ? 10.401 -0.665 25.011 1.00 20.78 100 SER B CA 1
ATOM 2490 C C . SER B 1 97 ? 9.139 0.054 25.485 1.00 21.53 100 SER B C 1
ATOM 2491 O O . SER B 1 97 ? 9.034 0.440 26.655 1.00 21.51 100 SER B O 1
ATOM 2494 N N . THR B 1 98 ? 8.200 0.225 24.555 1.00 20.50 101 THR B N 1
ATOM 2495 C CA . THR B 1 98 ? 6.836 0.669 24.861 1.00 20.40 101 THR B CA 1
ATOM 2496 C C . THR B 1 98 ? 5.810 -0.380 24.467 1.00 20.19 101 THR B C 1
ATOM 2497 O O . THR B 1 98 ? 4.630 -0.060 24.310 1.00 19.99 101 THR B O 1
ATOM 2501 N N . GLU B 1 99 ? 6.217 -1.631 24.333 1.00 20.08 102 GLU B N 1
ATOM 2502 C CA . GLU B 1 99 ? 5.326 -2.667 23.798 1.00 20.19 102 GLU B CA 1
ATOM 2503 C C . GLU B 1 99 ? 4.109 -2.973 24.676 1.00 19.81 102 GLU B C 1
ATOM 2504 O O . GLU B 1 99 ? 3.081 -3.391 24.179 1.00 20.69 102 GLU B O 1
ATOM 2510 N N . LEU B 1 100 ? 4.234 -2.769 25.982 1.00 19.60 103 LEU B N 1
ATOM 2511 C CA . LEU B 1 100 ? 3.167 -3.066 26.922 1.00 18.67 103 LEU B CA 1
ATOM 2512 C C . LEU B 1 100 ? 2.491 -1.756 27.337 1.00 17.96 103 LEU B C 1
ATOM 2513 O O . LEU B 1 100 ? 3.063 -0.941 28.046 1.00 17.24 103 LEU B O 1
ATOM 2518 N N . PHE B 1 101 ? 1.290 -1.547 26.804 1.00 16.53 104 PHE B N 1
ATOM 2519 C CA . PHE B 1 101 ? 0.452 -0.367 27.075 1.00 17.25 104 PHE B CA 1
ATOM 2520 C C . PHE B 1 101 ? 1.189 0.961 26.956 1.00 17.30 104 PHE B C 1
ATOM 2521 O O . PHE B 1 101 ? 0.990 1.890 27.722 1.00 16.43 104 PHE B O 1
ATOM 2529 N N . GLY B 1 102 ? 2.056 1.044 25.941 1.00 17.70 105 GLY B N 1
ATOM 2530 C CA . GLY B 1 102 ? 2.747 2.272 25.600 1.00 18.12 105 GLY B CA 1
ATOM 2531 C C . GLY B 1 102 ? 3.822 2.672 26.582 1.00 18.51 105 GLY B C 1
ATOM 2532 O O . GLY B 1 102 ? 4.370 3.765 26.479 1.00 19.10 105 GLY B O 1
ATOM 2533 N N . GLY B 1 103 ? 4.155 1.779 27.513 1.00 18.47 106 GLY B N 1
ATOM 2534 C CA . GLY B 1 103 ? 4.974 2.182 28.641 1.00 19.77 106 GLY B CA 1
ATOM 2535 C C . GLY B 1 103 ? 6.202 1.360 28.996 1.00 19.72 106 GLY B C 1
ATOM 2536 O O . GLY B 1 103 ? 7.105 1.894 29.630 1.00 20.64 106 GLY B O 1
ATOM 2537 N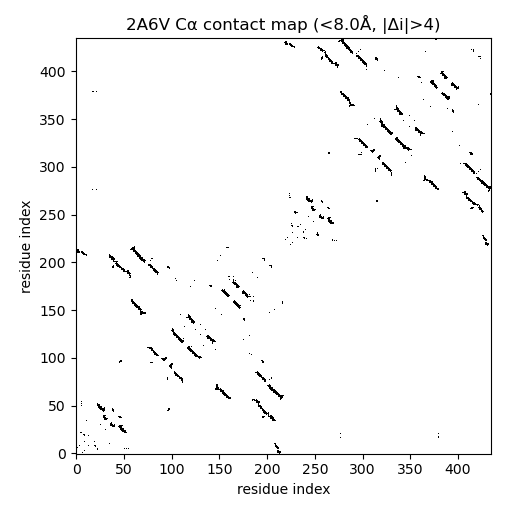 N . SER B 1 104 ? 6.229 0.089 28.629 1.00 20.90 107 SER B N 1
ATOM 2538 C CA . SER B 1 104 ? 7.224 -0.829 29.169 1.00 21.58 107 SER B CA 1
ATOM 2539 C C . SER B 1 104 ? 7.514 -2.007 28.250 1.00 21.81 107 SER B C 1
ATOM 2540 O O . SER B 1 104 ? 6.689 -2.394 27.427 1.00 21.01 107 SER B O 1
ATOM 2543 N N . SER B 1 105 ? 8.694 -2.599 28.416 1.00 22.58 108 SER B N 1
ATOM 2544 C CA . SER B 1 105 ? 8.928 -3.943 27.927 1.00 23.29 108 SER B CA 1
ATOM 2545 C C . SER B 1 105 ? 8.026 -4.904 28.684 1.00 24.15 108 SER B C 1
ATOM 2546 O O . SER B 1 105 ? 7.697 -4.658 29.840 1.00 23.64 108 SER B O 1
ATOM 2549 N N . LYS B 1 106 ? 7.596 -5.977 28.040 1.00 24.95 109 LYS B N 1
ATOM 2550 C CA . LYS B 1 106 ? 6.920 -7.070 28.736 1.00 25.95 109 LYS B CA 1
ATOM 2551 C C . LYS B 1 106 ? 7.818 -7.692 29.810 1.00 26.17 109 LYS B C 1
ATOM 2552 O O . LYS B 1 106 ? 7.320 -8.277 30.774 1.00 25.81 109 LYS B O 1
ATOM 2558 N N . LYS B 1 107 ? 9.135 -7.618 29.606 1.00 26.38 110 LYS B N 1
ATOM 2559 C CA . LYS B 1 107 ? 10.106 -7.997 30.634 1.00 26.16 110 LYS B CA 1
ATOM 2560 C C . LYS B 1 107 ? 10.516 -6.749 31.388 1.00 25.07 110 LYS B C 1
ATOM 2561 O O . LYS B 1 107 ? 11.223 -5.877 30.883 1.00 25.45 110 LYS B O 1
ATOM 2567 N N . PHE B 1 108 ? 9.983 -6.631 32.600 1.00 23.31 111 PHE B N 1
ATOM 2568 C CA . PHE B 1 108 ? 10.262 -5.498 33.460 1.00 22.48 111 PHE B CA 1
ATOM 2569 C C . PHE B 1 108 ? 10.353 -5.972 34.890 1.00 20.56 111 PHE B C 1
ATOM 2570 O O . PHE B 1 108 ? 9.950 -7.067 35.221 1.00 20.66 111 PHE B O 1
ATOM 2578 N N . ASN B 1 109 ? 10.859 -5.093 35.731 1.00 20.27 112 ASN B N 1
ATOM 2579 C CA . ASN B 1 109 ? 10.964 -5.351 37.145 1.00 20.13 112 ASN B CA 1
ATOM 2580 C C . ASN B 1 109 ? 10.084 -4.351 37.872 1.00 18.28 112 ASN B C 1
ATOM 2581 O O . ASN B 1 109 ? 10.341 -3.169 37.817 1.00 19.57 112 ASN B O 1
ATOM 2586 N N . GLY B 1 110 ? 9.032 -4.845 38.512 1.00 17.38 113 GLY B N 1
ATOM 2587 C CA . GLY B 1 110 ? 8.162 -4.016 39.332 1.00 16.33 113 GLY B CA 1
ATOM 2588 C C . GLY B 1 110 ? 6.703 -4.371 39.195 1.00 15.40 113 GLY B C 1
ATOM 2589 O O . GLY B 1 110 ? 6.309 -5.533 39.101 1.00 15.85 113 GLY B O 1
ATOM 2590 N N . LEU B 1 111 ? 5.881 -3.317 39.174 1.00 14.83 114 LEU B N 1
ATOM 2591 C CA . LEU B 1 111 ? 4.434 -3.435 39.279 1.00 14.15 114 LEU B CA 1
ATOM 2592 C C . LEU B 1 111 ? 3.772 -2.658 38.146 1.00 13.19 114 LEU B C 1
ATOM 2593 O O . LEU B 1 111 ? 4.155 -1.543 37.865 1.00 14.34 114 LEU B O 1
ATOM 2598 N N . MET B 1 112 ? 2.794 -3.300 37.514 1.00 13.15 115 MET B N 1
ATOM 2599 C CA . MET B 1 112 ? 1.911 -2.665 36.541 1.00 13.71 115 MET B CA 1
ATOM 2600 C C . MET B 1 112 ? 0.475 -2.731 37.061 1.00 13.31 115 MET B C 1
ATOM 2601 O O . MET B 1 112 ? -0.050 -3.814 37.354 1.00 14.20 115 MET B O 1
ATOM 2606 N N . ILE B 1 113 ? -0.188 -1.575 37.105 1.00 12.61 116 ILE B N 1
ATOM 2607 C CA . ILE B 1 113 ? -1.608 -1.506 37.478 1.00 13.01 116 ILE B CA 1
ATOM 2608 C C . ILE B 1 113 ? -2.324 -1.070 36.205 1.00 12.49 116 ILE B C 1
ATOM 2609 O O . ILE B 1 113 ? -2.001 -0.025 35.653 1.00 13.25 116 ILE B O 1
ATOM 2615 N N . LEU B 1 114 ? -3.259 -1.870 35.729 1.00 13.10 117 LEU B N 1
ATOM 2616 C CA . LEU B 1 114 ? -3.846 -1.677 34.422 1.00 13.16 117 LEU B CA 1
ATOM 2617 C C . LEU B 1 114 ? -5.346 -1.486 34.541 1.00 13.13 117 LEU B C 1
ATOM 2618 O O . LEU B 1 114 ? -6.042 -2.317 35.117 1.00 13.33 117 LEU B O 1
ATOM 2623 N N . LEU B 1 115 ? -5.821 -0.407 33.946 1.00 12.78 118 LEU B N 1
ATOM 2624 C CA . LEU B 1 115 ? -7.235 -0.132 33.748 1.00 13.48 118 LEU B CA 1
ATOM 2625 C C . LEU B 1 115 ? -7.567 -0.444 32.310 1.00 13.62 118 LEU B C 1
ATOM 2626 O O . LEU B 1 115 ? -7.030 0.164 31.396 1.00 13.56 118 LEU B O 1
ATOM 2631 N N . ARG B 1 116 ? -8.453 -1.424 32.116 1.00 14.37 119 ARG B N 1
ATOM 2632 C CA . ARG B 1 116 ? -8.908 -1.788 30.788 1.00 15.46 119 ARG B CA 1
ATOM 2633 C C . ARG B 1 116 ? -10.211 -2.576 30.857 1.00 16.36 119 ARG B C 1
ATOM 2634 O O . ARG B 1 116 ? -10.691 -2.910 31.937 1.00 15.31 119 ARG B O 1
ATOM 2642 N N . LEU B 1 117 ? -10.808 -2.778 29.686 1.00 17.69 120 LEU B N 1
ATOM 2643 C CA . LEU B 1 117 ? -11.968 -3.634 29.509 1.00 20.22 120 LEU B CA 1
ATOM 2644 C C . LEU B 1 117 ? -11.437 -5.026 29.269 1.00 20.76 120 LEU B C 1
ATOM 2645 O O . LEU B 1 117 ? -11.052 -5.389 28.154 1.00 22.46 120 LEU B O 1
ATOM 2650 N N . ASP B 1 118 ? -11.379 -5.788 30.345 1.00 20.87 121 ASP B N 1
ATOM 2651 C CA . ASP B 1 118 ? -10.798 -7.119 30.327 1.00 21.68 121 ASP B CA 1
ATOM 2652 C C . ASP B 1 118 ? -11.800 -8.108 29.754 1.00 22.33 121 ASP B C 1
ATOM 2653 O O . ASP B 1 118 ? -12.995 -8.000 30.021 1.00 22.02 121 ASP B O 1
ATOM 2658 N N . ASP B 1 119 ? -11.313 -9.074 28.968 1.00 23.62 122 ASP B N 1
ATOM 2659 C CA . ASP B 1 119 ? -12.228 -9.975 28.263 1.00 24.83 122 ASP B CA 1
ATOM 2660 C C . ASP B 1 119 ? -13.140 -10.763 29.217 1.00 24.93 122 ASP B C 1
ATOM 2661 O O . ASP B 1 119 ? -14.262 -11.122 28.848 1.00 25.43 122 ASP B O 1
ATOM 2666 N N . LYS B 1 120 ? -12.691 -10.988 30.449 1.00 24.75 123 LYS B N 1
ATOM 2667 C CA . LYS B 1 120 ? -13.505 -11.701 31.430 1.00 24.65 123 LYS B CA 1
ATOM 2668 C C . LYS B 1 120 ? -14.103 -10.847 32.548 1.00 23.31 123 LYS B C 1
ATOM 2669 O O . LYS B 1 120 ? -15.223 -11.092 32.959 1.00 23.96 123 LYS B O 1
ATOM 2675 N N . LEU B 1 121 ? -13.357 -9.843 33.023 1.00 21.37 124 LEU B N 1
ATOM 2676 C CA . LEU B 1 121 ? -13.785 -9.028 34.164 1.00 19.66 124 LEU B CA 1
ATOM 2677 C C . LEU B 1 121 ? -14.679 -7.847 33.815 1.00 18.11 124 LEU B C 1
ATOM 2678 O O . LEU B 1 121 ? -15.371 -7.340 34.662 1.00 18.72 124 LEU B O 1
ATOM 2683 N N . GLY B 1 122 ? -14.614 -7.394 32.574 1.00 17.58 125 GLY B N 1
ATOM 2684 C CA . GLY B 1 122 ? -15.165 -6.113 32.192 1.00 17.07 125 GLY B CA 1
ATOM 2685 C C . GLY B 1 122 ? -14.222 -5.001 32.624 1.00 16.82 125 GLY B C 1
ATOM 2686 O O . GLY B 1 122 ? -13.016 -5.202 32.805 1.00 16.68 125 GLY B O 1
ATOM 2687 N N . GLU B 1 123 ? -14.780 -3.814 32.770 1.00 15.54 126 GLU B N 1
ATOM 2688 C CA . GLU B 1 123 ? -14.014 -2.664 33.270 1.00 15.30 126 GLU B CA 1
ATOM 2689 C C . GLU B 1 123 ? -13.426 -2.985 34.634 1.00 13.71 126 GLU B C 1
ATOM 2690 O O . GLU B 1 123 ? -14.137 -3.334 35.575 1.00 13.96 126 GLU B O 1
ATOM 2696 N N . SER B 1 124 ? -12.107 -2.862 34.730 1.00 13.09 127 SER B N 1
ATOM 2697 C CA . SER B 1 124 ? -11.408 -3.372 35.883 1.00 13.00 127 SER B CA 1
ATOM 2698 C C . SER B 1 124 ? -10.033 -2.752 36.066 1.00 12.49 127 SER B C 1
ATOM 2699 O O . SER B 1 124 ? -9.468 -2.174 35.144 1.00 12.23 127 SER B O 1
ATOM 2702 N N . VAL B 1 125 ? -9.535 -2.936 37.275 1.00 12.56 128 VAL B N 1
ATOM 2703 C CA . VAL B 1 125 ? -8.142 -2.747 37.607 1.00 12.87 128 VAL B CA 1
ATOM 2704 C C . VAL B 1 125 ? -7.553 -4.131 37.807 1.00 12.61 128 VAL B C 1
ATOM 2705 O O . VAL B 1 125 ? -8.080 -4.926 38.583 1.00 14.86 128 VAL B O 1
ATOM 2709 N N . THR B 1 126 ? -6.440 -4.370 37.143 1.00 12.96 129 THR B N 1
ATOM 2710 C CA . THR B 1 126 ? -5.687 -5.608 37.313 1.00 13.07 129 THR B CA 1
ATOM 2711 C C . THR B 1 126 ? -4.254 -5.244 37.623 1.00 13.40 129 THR B C 1
ATOM 2712 O O . THR B 1 126 ? -3.680 -4.309 37.069 1.00 14.23 129 THR B O 1
ATOM 2716 N N . ALA B 1 127 ? -3.672 -5.983 38.553 1.00 13.79 130 ALA B N 1
ATOM 2717 C CA . ALA B 1 127 ? -2.327 -5.694 39.019 1.00 14.12 130 ALA B CA 1
ATOM 2718 C C . ALA B 1 127 ? -1.411 -6.880 38.732 1.00 14.86 130 ALA B C 1
ATOM 2719 O O . ALA B 1 127 ? -1.744 -8.041 39.026 1.00 15.06 130 ALA B O 1
ATOM 2721 N N . TYR B 1 128 ? -0.274 -6.549 38.139 1.00 16.26 131 TYR B N 1
ATOM 2722 C CA . TYR B 1 128 ? 0.733 -7.529 37.704 1.00 16.98 131 TYR B CA 1
ATOM 2723 C C . TYR B 1 128 ? 2.107 -7.226 38.286 1.00 17.69 131 TYR B C 1
ATOM 2724 O O . TYR B 1 128 ? 2.551 -6.089 38.333 1.00 16.51 131 TYR B O 1
ATOM 2733 N N . LEU B 1 129 ? 2.790 -8.282 38.743 1.00 18.81 132 LEU B N 1
ATOM 2734 C CA . LEU B 1 129 ? 4.171 -8.178 39.196 1.00 20.38 132 LEU B CA 1
ATOM 2735 C C . LEU B 1 129 ? 5.094 -8.891 38.208 1.00 20.91 132 LEU B C 1
ATOM 2736 O O . LEU B 1 129 ? 4.696 -9.872 37.590 1.00 22.64 132 LEU B O 1
ATOM 2741 N N . ASN B 1 130 ? 6.307 -8.376 38.065 1.00 20.99 133 ASN B N 1
ATOM 2742 C CA . ASN B 1 130 ? 7.348 -9.045 37.275 1.00 22.06 133 ASN B CA 1
ATOM 2743 C C . ASN B 1 130 ? 8.712 -8.763 37.900 1.00 22.44 133 ASN B C 1
ATOM 2744 O O . ASN B 1 130 ? 8.932 -7.723 38.502 1.00 20.38 133 ASN B O 1
ATOM 2749 N N . ASP B 1 131 ? 9.629 -9.717 37.764 1.00 24.12 134 ASP B N 1
ATOM 2750 C CA . ASP B 1 131 ? 10.955 -9.628 38.378 1.00 25.64 134 ASP B CA 1
ATOM 2751 C C . ASP B 1 131 ? 12.104 -9.512 37.352 1.00 26.18 134 ASP B C 1
ATOM 2752 O O . ASP B 1 131 ? 13.274 -9.766 37.683 1.00 26.45 134 ASP B O 1
ATOM 2757 N N . GLY B 1 132 ? 11.773 -9.125 36.123 1.00 27.08 135 GLY B N 1
ATOM 2758 C CA . GLY B 1 132 ? 12.751 -8.958 35.065 1.00 27.89 135 GLY B CA 1
ATOM 2759 C C . GLY B 1 132 ? 13.136 -10.238 34.344 1.00 29.26 135 GLY B C 1
ATOM 2760 O O . GLY B 1 132 ? 13.811 -10.171 33.322 1.00 29.43 135 GLY B O 1
ATOM 2761 N N . THR B 1 133 ? 12.718 -11.396 34.849 1.00 30.74 136 THR B N 1
ATOM 2762 C CA . THR B 1 133 ? 13.242 -12.669 34.336 1.00 31.84 136 THR B CA 1
ATOM 2763 C C . THR B 1 133 ? 12.545 -13.139 33.070 1.00 33.09 136 THR B C 1
ATOM 2764 O O . THR B 1 133 ? 13.115 -13.924 32.306 1.00 33.91 136 THR B O 1
ATOM 2768 N N . LYS B 1 134 ? 11.312 -12.693 32.861 1.00 33.95 137 LYS B N 1
ATOM 2769 C CA . LYS B 1 134 ? 10.537 -13.115 31.701 1.00 34.82 137 LYS B CA 1
ATOM 2770 C C . LYS B 1 134 ? 9.592 -12.032 31.188 1.00 35.02 137 LYS B C 1
ATOM 2771 O O . LYS B 1 134 ? 9.220 -11.112 31.924 1.00 34.32 137 LYS B O 1
ATOM 2777 N N . ASP B 1 135 ? 9.221 -12.158 29.914 1.00 35.06 138 ASP B N 1
ATOM 2778 C CA . ASP B 1 135 ? 8.155 -11.350 29.322 1.00 35.26 138 ASP B CA 1
ATOM 2779 C C . ASP B 1 135 ? 6.830 -11.701 30.017 1.00 34.97 138 ASP B C 1
ATOM 2780 O O . ASP B 1 135 ? 6.440 -12.869 30.080 1.00 34.84 138 ASP B O 1
ATOM 2785 N N . LEU B 1 136 ? 6.174 -10.689 30.586 1.00 34.24 139 LEU B N 1
ATOM 2786 C CA . LEU B 1 136 ? 4.781 -10.785 31.008 1.00 33.92 139 LEU B CA 1
ATOM 2787 C C . LEU B 1 136 ? 3.914 -10.844 29.758 1.00 34.00 139 LEU B C 1
ATOM 2788 O O . LEU B 1 136 ? 3.989 -9.958 28.916 1.00 33.77 139 LEU B O 1
ATOM 2793 N N . ASP B 1 137 ? 3.100 -11.882 29.627 1.00 34.62 140 ASP B N 1
ATOM 2794 C CA . ASP B 1 137 ? 2.138 -11.941 28.530 1.00 35.18 140 ASP B CA 1
ATOM 2795 C C . ASP B 1 137 ? 0.827 -11.294 28.952 1.00 35.50 140 ASP B C 1
ATOM 2796 O O . ASP B 1 137 ? 0.050 -11.883 29.695 1.00 35.96 140 ASP B O 1
ATOM 2801 N N . ILE B 1 138 ? 0.562 -10.093 28.448 1.00 35.97 141 ILE B N 1
ATOM 2802 C CA . ILE B 1 138 ? -0.612 -9.337 28.892 1.00 36.04 141 ILE B CA 1
ATOM 2803 C C . ILE B 1 138 ? -1.908 -9.831 28.248 1.00 35.35 141 ILE B C 1
ATOM 2804 O O . ILE B 1 138 ? -2.963 -9.189 28.360 1.00 34.91 141 ILE B O 1
ATOM 2809 N N . GLU B 1 139 ? -1.819 -10.982 27.584 1.00 34.14 142 GLU B N 1
ATOM 2810 C CA . GLU B 1 139 ? -2.984 -11.729 27.129 1.00 33.75 142 GLU B CA 1
ATOM 2811 C C . GLU B 1 139 ? -3.257 -12.983 27.964 1.00 33.26 142 GLU B C 1
ATOM 2812 O O . GLU B 1 139 ? -4.394 -13.420 28.031 1.00 33.90 142 GLU B O 1
ATOM 2818 N N . SER B 1 140 ? -2.237 -13.566 28.593 1.00 32.91 143 SER B N 1
ATOM 2819 C CA . SER B 1 140 ? -2.428 -14.831 29.323 1.00 32.47 143 SER B CA 1
ATOM 2820 C C . SER B 1 140 ? -1.867 -14.926 30.755 1.00 31.64 14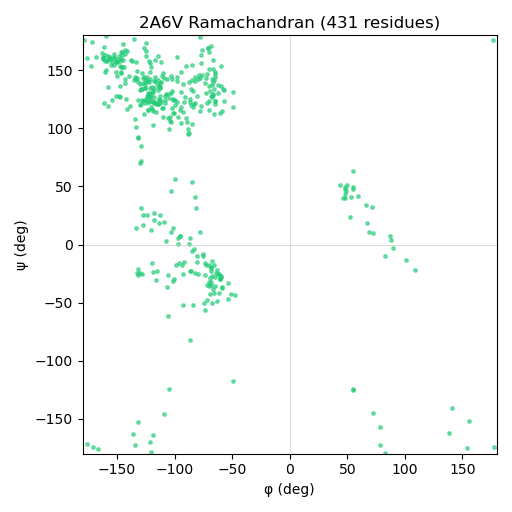3 SER B C 1
ATOM 2821 O O . SER B 1 140 ? -2.306 -15.781 31.535 1.00 32.41 143 SER B O 1
ATOM 2824 N N . SER B 1 141 ? -0.904 -14.078 31.103 1.00 30.18 144 SER B N 1
ATOM 2825 C CA . SER B 1 141 ? -0.331 -14.076 32.447 1.00 28.89 144 SER B CA 1
ATOM 2826 C C . SER B 1 141 ? -1.377 -13.636 33.458 1.00 27.08 144 SER B C 1
ATOM 2827 O O . SER B 1 141 ? -2.026 -12.616 33.261 1.00 27.06 144 SER B O 1
ATOM 2830 N N . PRO B 1 142 ? -1.555 -14.391 34.532 1.00 25.00 145 PRO B N 1
ATOM 2831 C CA . PRO B 1 142 ? -2.481 -13.949 35.579 1.00 23.29 145 PRO B CA 1
ATOM 2832 C C . PRO B 1 142 ? -1.979 -12.699 36.300 1.00 22.10 145 PRO B C 1
ATOM 2833 O O . PRO B 1 142 ? -0.779 -12.503 36.529 1.00 21.24 145 PRO B O 1
ATOM 2837 N N . TYR B 1 143 ? -2.927 -11.839 36.631 1.00 20.25 146 TYR B N 1
ATOM 2838 C CA . TYR B 1 143 ? -2.718 -10.786 37.616 1.00 18.70 146 TYR B CA 1
ATOM 2839 C C . TYR B 1 143 ? -2.772 -11.395 39.030 1.00 18.68 146 TYR B C 1
ATOM 2840 O O . TYR B 1 143 ? -3.376 -12.477 39.222 1.00 19.18 146 TYR B O 1
ATOM 2849 N N . PHE B 1 144 ? -2.137 -10.726 39.996 1.00 18.39 147 PHE B N 1
ATOM 2850 C CA . PHE B 1 144 ? -2.162 -11.177 41.393 1.00 18.26 147 PHE B CA 1
ATOM 2851 C C . PHE B 1 144 ? -3.301 -10.562 42.203 1.00 18.58 147 PHE B C 1
ATOM 2852 O O . PHE B 1 144 ? -3.595 -11.022 43.294 1.00 19.92 147 PHE B O 1
ATOM 2860 N N . ALA B 1 145 ? -3.915 -9.501 41.686 1.00 17.53 148 ALA B N 1
ATOM 2861 C CA . ALA B 1 145 ? -5.027 -8.843 42.375 1.00 17.02 148 ALA B CA 1
ATOM 2862 C C . ALA B 1 145 ? -5.826 -8.062 41.341 1.00 16.31 148 ALA B C 1
ATOM 2863 O O . ALA B 1 145 ? -5.339 -7.773 40.252 1.00 15.81 148 ALA B O 1
ATOM 2865 N N . SER B 1 146 ? -7.074 -7.788 41.671 1.00 16.14 149 SER B N 1
ATOM 2866 C CA . SER B 1 146 ? -7.958 -7.083 40.772 1.00 15.79 149 SER B CA 1
ATOM 2867 C C . SER B 1 146 ? -9.142 -6.518 41.518 1.00 15.46 149 SER B C 1
ATOM 2868 O O . SER B 1 146 ? -9.479 -6.950 42.610 1.00 15.44 149 SER B O 1
ATOM 2871 N N . CYS B 1 147 ? -9.777 -5.528 40.915 1.00 14.25 150 CYS B N 1
ATOM 2872 C CA . CYS B 1 147 ? -11.129 -5.185 41.289 1.00 13.75 150 CYS B CA 1
ATOM 2873 C C . CYS B 1 147 ? -11.886 -4.729 40.052 1.00 13.71 150 CYS B C 1
ATOM 2874 O O . CYS B 1 147 ? -11.297 -4.393 39.019 1.00 13.99 150 CYS B O 1
ATOM 2877 N N . LEU B 1 148 ? -13.206 -4.724 40.159 1.00 13.76 151 LEU B N 1
ATOM 2878 C CA . LEU B 1 148 ? -14.063 -4.180 39.124 1.00 14.38 151 LEU B CA 1
ATOM 2879 C C . LEU B 1 148 ? -14.236 -2.687 39.394 1.00 13.33 151 LEU B C 1
ATOM 2880 O O . LEU B 1 148 ? -14.402 -2.266 40.532 1.00 13.91 151 LEU B O 1
ATOM 2885 N N . PHE B 1 149 ? -14.212 -1.905 38.327 1.00 13.68 152 PHE B N 1
ATOM 2886 C CA . PHE B 1 149 ? -14.210 -0.449 38.467 1.00 13.16 152 PHE B CA 1
ATOM 2887 C C . PHE B 1 149 ? -14.637 0.213 37.179 1.00 13.72 152 PHE B C 1
ATOM 2888 O O . PHE B 1 149 ? -14.039 0.010 36.145 1.00 13.20 152 PHE B O 1
ATOM 2896 N N . GLN B 1 150 ? -15.705 1.014 37.255 1.00 14.29 153 GLN B N 1
ATOM 2897 C CA . GLN B 1 150 ? -16.224 1.696 36.101 1.00 16.03 153 GLN B CA 1
ATOM 2898 C C . GLN B 1 150 ? -15.473 3.015 35.906 1.00 16.01 153 GLN B C 1
ATOM 2899 O O . GLN B 1 150 ? -15.460 3.865 36.806 1.00 17.88 153 GLN B O 1
ATOM 2905 N N . TYR B 1 151 ? -14.834 3.146 34.753 1.00 15.55 154 TYR B N 1
ATOM 2906 C CA . TYR B 1 151 ? -14.037 4.342 34.389 1.00 15.82 154 TYR B CA 1
ATOM 2907 C C . TYR B 1 151 ? -14.334 4.872 32.995 1.00 16.14 154 TYR B C 1
ATOM 2908 O O . TYR B 1 151 ? -14.068 6.027 32.745 1.00 16.80 154 TYR B O 1
ATOM 2917 N N . GLN B 1 152 ? -14.828 4.053 32.065 1.00 16.00 155 GLN B N 1
ATOM 2918 C CA . GLN B 1 152 ? -14.995 4.482 30.680 1.00 16.49 155 GLN B CA 1
ATOM 2919 C C . GLN B 1 152 ? -16.036 5.588 30.549 1.00 18.07 155 GLN B C 1
ATOM 2920 O O . GLN B 1 152 ? -17.048 5.583 31.232 1.00 18.60 155 GLN B O 1
ATOM 2926 N N . ASP B 1 153 ? -15.736 6.538 29.669 1.00 19.47 156 ASP B N 1
ATOM 2927 C CA . ASP B 1 153 ? -16.621 7.652 29.305 1.00 20.78 156 ASP B CA 1
ATOM 2928 C C . ASP B 1 153 ? -17.187 8.378 30.516 1.00 21.68 156 ASP B C 1
ATOM 2929 O O . ASP B 1 153 ? -18.387 8.622 30.643 1.00 20.93 156 ASP B O 1
ATOM 2934 N N . SER B 1 154 ? -16.286 8.758 31.405 1.00 21.00 157 SER B N 1
ATOM 2935 C CA . SER B 1 154 ? -16.656 9.467 32.607 1.00 22.66 157 SER B CA 1
ATOM 2936 C C . SER B 1 154 ? -16.208 10.895 32.489 1.00 23.32 157 SER B C 1
ATOM 2937 O O . SER B 1 154 ? -15.033 11.155 32.226 1.00 25.76 157 SER B O 1
ATOM 2940 N N . MET B 1 155 ? -17.131 11.812 32.715 1.00 23.41 158 MET B N 1
ATOM 2941 C CA . MET B 1 155 ? -16.793 13.224 32.786 1.00 23.74 158 MET B CA 1
ATOM 2942 C C . MET B 1 155 ? -16.058 13.543 34.114 1.00 23.34 158 MET B C 1
ATOM 2943 O O . MET B 1 155 ? -15.269 14.484 34.186 1.00 25.61 158 MET B O 1
ATOM 2948 N N . VAL B 1 156 ? -16.302 12.752 35.154 1.00 21.72 159 VAL B N 1
ATOM 2949 C CA . VAL B 1 156 ? -15.761 12.964 36.499 1.00 20.12 159 VAL B CA 1
ATOM 2950 C C . VAL B 1 156 ? -14.523 12.085 36.694 1.00 19.77 159 VAL B C 1
ATOM 2951 O O . VAL B 1 156 ? -14.623 10.867 36.570 1.00 19.93 159 VAL B O 1
ATOM 2955 N N . PRO B 1 157 ? -13.370 12.665 37.021 1.00 18.20 160 PRO B N 1
ATOM 2956 C CA . PRO B 1 157 ? -12.142 11.864 37.122 1.00 17.84 160 PRO B CA 1
ATOM 2957 C C . PRO B 1 157 ? -12.180 10.945 38.327 1.00 16.51 160 PRO B C 1
ATOM 2958 O O . PRO B 1 157 ? -13.003 11.101 39.221 1.00 16.83 160 PRO B O 1
ATOM 2962 N N . SER B 1 158 ? -11.262 9.984 38.348 1.00 15.75 161 SER B N 1
ATOM 2963 C CA . SER B 1 158 ? -11.054 9.115 39.492 1.00 15.28 161 SER B CA 1
ATOM 2964 C C . SER B 1 158 ? -9.664 9.284 40.073 1.00 15.84 161 SER B C 1
ATOM 2965 O O . SER B 1 158 ? -8.757 9.772 39.381 1.00 13.68 161 SER B O 1
ATOM 2968 N N . THR B 1 159 ? -9.529 8.894 41.329 1.00 16.26 162 THR B N 1
ATOM 2969 C CA . THR B 1 159 ? -8.279 8.988 42.058 1.00 16.85 162 THR B CA 1
ATOM 2970 C C . THR B 1 159 ? -7.834 7.593 42.410 1.00 15.79 162 THR B C 1
ATOM 2971 O O . THR B 1 159 ? -8.540 6.875 43.121 1.00 17.42 162 THR B O 1
ATOM 2975 N N . LEU B 1 160 ? -6.658 7.222 41.939 1.00 13.28 163 LEU B N 1
ATOM 2976 C CA . LEU B 1 160 ? -6.015 5.981 42.302 1.00 13.19 163 LEU B CA 1
ATOM 2977 C C . LEU B 1 160 ? -4.985 6.313 43.371 1.00 13.25 163 LEU B C 1
ATOM 2978 O O . LEU B 1 160 ? -4.124 7.148 43.140 1.00 13.14 163 LEU B O 1
ATOM 2983 N N . ARG B 1 161 ? -5.076 5.658 44.518 1.00 12.64 164 ARG B N 1
ATOM 2984 C CA . ARG B 1 161 ? -4.115 5.842 45.606 1.00 12.78 164 ARG B CA 1
ATOM 2985 C C . ARG B 1 161 ? -3.412 4.548 45.909 1.00 12.88 164 ARG B C 1
ATOM 2986 O O . ARG B 1 161 ? -4.029 3.580 46.351 1.00 13.13 164 ARG B O 1
ATOM 2994 N N . LEU B 1 162 ? -2.101 4.514 45.672 1.00 12.65 165 LEU B N 1
ATOM 2995 C CA . LEU B 1 162 ? -1.290 3.346 45.900 1.00 13.15 165 LEU B CA 1
ATOM 2996 C C . LEU B 1 162 ? -0.416 3.616 47.111 1.00 14.28 165 LEU B C 1
ATOM 2997 O O . LEU B 1 162 ? 0.347 4.590 47.111 1.00 14.65 165 LEU B O 1
ATOM 3002 N N . THR B 1 163 ? -0.532 2.776 48.121 1.00 14.07 166 THR B N 1
ATOM 3003 C CA . THR B 1 163 ? 0.301 2.867 49.313 1.00 15.13 166 THR B CA 1
ATOM 3004 C C . THR B 1 163 ? 1.182 1.641 49.378 1.00 15.56 166 THR B C 1
ATOM 3005 O O . THR B 1 163 ? 0.728 0.514 49.176 1.00 15.68 166 THR B O 1
ATOM 3009 N N . TYR B 1 164 ? 2.464 1.861 49.635 1.00 14.96 167 TYR B N 1
ATOM 3010 C CA . TYR B 1 164 ? 3.390 0.767 49.865 1.00 15.90 167 TYR B CA 1
ATOM 3011 C C . TYR B 1 164 ? 4.084 1.000 51.198 1.00 15.52 167 TYR B C 1
ATOM 3012 O O . TYR B 1 164 ? 4.706 2.049 51.396 1.00 15.78 167 TYR B O 1
ATOM 3021 N N . ASN B 1 165 ? 3.959 0.045 52.124 1.00 15.49 168 ASN B N 1
ATOM 3022 C CA . ASN B 1 165 ? 4.435 0.210 53.498 1.00 15.86 168 ASN B CA 1
ATOM 3023 C C . ASN B 1 165 ? 5.307 -0.956 53.938 1.00 16.03 168 ASN B C 1
ATOM 3024 O O . ASN B 1 165 ? 4.819 -1.899 54.556 1.00 15.11 168 ASN B O 1
ATOM 3029 N N . PRO B 1 166 ? 6.597 -0.916 53.623 1.00 16.74 169 PRO B N 1
ATOM 3030 C CA . PRO B 1 166 ? 7.527 -1.928 54.123 1.00 17.15 169 PRO B CA 1
ATOM 3031 C C . PRO B 1 166 ? 7.422 -2.226 55.618 1.00 17.55 169 PRO B C 1
ATOM 3032 O O . PRO B 1 166 ? 7.440 -3.397 55.973 1.00 18.21 169 PRO B O 1
ATOM 3036 N N . LEU B 1 167 ? 7.291 -1.195 56.448 1.00 18.21 170 LEU B N 1
ATOM 3037 C CA . LEU B 1 167 ? 7.177 -1.361 57.900 1.00 18.71 170 LEU B CA 1
ATOM 3038 C C . LEU B 1 167 ? 6.055 -2.334 58.263 1.00 18.54 170 LEU B C 1
ATOM 3039 O O . LEU B 1 167 ? 6.240 -3.225 59.106 1.00 20.00 170 LEU B O 1
ATOM 3044 N N . ASP B 1 168 ? 4.891 -2.141 57.640 1.00 18.14 171 ASP B N 1
ATOM 3045 C CA . ASP B 1 168 ? 3.700 -2.947 57.929 1.00 17.60 171 ASP B CA 1
ATOM 3046 C C . ASP B 1 168 ? 3.727 -4.238 57.107 1.00 18.32 171 ASP B C 1
ATOM 3047 O O . ASP B 1 168 ? 2.771 -4.578 56.409 1.00 17.99 171 ASP B O 1
ATOM 3052 N N . ASN B 1 169 ? 4.835 -4.961 57.231 1.00 19.22 172 ASN B N 1
ATOM 3053 C CA . ASN B 1 169 ? 5.075 -6.209 56.526 1.00 20.35 172 ASN B CA 1
ATOM 3054 C C . ASN B 1 169 ? 4.768 -6.116 55.025 1.00 19.34 172 ASN B C 1
ATOM 3055 O O . ASN B 1 169 ? 4.093 -6.959 54.442 1.00 18.77 172 ASN B O 1
ATOM 3060 N N . HIS B 1 170 ? 5.298 -5.047 54.434 1.00 19.03 173 HIS B N 1
ATOM 3061 C CA . HIS B 1 170 ? 5.306 -4.856 52.987 1.00 18.38 173 HIS B CA 1
ATOM 3062 C C . HIS B 1 170 ? 3.898 -4.837 52.411 1.00 17.66 173 HIS B C 1
ATOM 3063 O O . HIS B 1 170 ? 3.630 -5.404 51.360 1.00 17.97 173 HIS B O 1
ATOM 3070 N N . LEU B 1 171 ? 2.994 -4.159 53.115 1.00 16.04 174 LEU B N 1
ATOM 3071 C CA . LEU B 1 171 ? 1.638 -3.995 52.643 1.00 15.71 174 LEU B CA 1
ATOM 3072 C C . LEU B 1 171 ? 1.599 -3.111 51.410 1.00 15.20 174 LEU B C 1
ATOM 3073 O O . LEU B 1 171 ? 2.117 -2.024 51.419 1.00 15.87 174 LEU B O 1
ATOM 3078 N N . LEU B 1 172 ? 0.963 -3.622 50.361 1.00 14.92 175 LEU B N 1
ATOM 3079 C CA . LEU B 1 172 ? 0.686 -2.882 49.144 1.00 14.81 175 LEU B CA 1
ATOM 3080 C C . LEU B 1 172 ? -0.832 -2.759 49.065 1.00 14.67 175 LEU B C 1
ATOM 3081 O O . LEU B 1 172 ? -1.554 -3.759 49.046 1.00 15.07 175 LEU B O 1
ATOM 3086 N N . LYS B 1 173 ? -1.314 -1.530 49.025 1.00 14.13 176 LYS B N 1
ATOM 3087 C CA . LYS B 1 173 ? -2.754 -1.270 49.031 1.00 14.41 176 LYS B CA 1
ATOM 3088 C C . LYS B 1 173 ? -3.107 -0.323 47.899 1.00 14.46 176 LYS B C 1
ATOM 3089 O O . LYS B 1 173 ? -2.405 0.654 47.651 1.00 14.79 176 LYS B O 1
ATOM 3095 N N . LEU B 1 174 ? -4.210 -0.596 47.216 1.00 13.45 177 LEU B N 1
ATOM 3096 C CA . LEU B 1 174 ? -4.671 0.255 46.138 1.00 13.37 177 LEU B CA 1
ATOM 3097 C C . LEU B 1 174 ? -6.101 0.664 46.439 1.00 13.60 177 LEU B C 1
ATOM 3098 O O . LEU B 1 174 ? -6.969 -0.200 46.594 1.00 13.78 177 LEU B O 1
ATOM 3103 N N . GLN B 1 175 ? -6.343 1.965 46.474 1.00 13.09 178 GLN B N 1
ATOM 3104 C CA . GLN B 1 175 ? -7.683 2.512 46.584 1.00 14.03 178 GLN B CA 1
ATOM 3105 C C . GLN B 1 175 ? -8.062 3.229 45.290 1.00 14.92 178 GLN B C 1
ATOM 3106 O O . GLN B 1 175 ? -7.241 3.910 44.654 1.00 14.33 178 GLN B O 1
ATOM 3112 N N . MET B 1 176 ? -9.313 3.060 44.879 1.00 14.67 179 MET B N 1
ATOM 3113 C CA . MET B 1 176 ? -9.887 3.727 43.722 1.00 15.92 179 MET B CA 1
ATOM 3114 C C . MET B 1 176 ? -11.052 4.547 44.232 1.00 17.74 179 MET B C 1
ATOM 3115 O O . MET B 1 176 ? -12.018 3.991 44.772 1.00 17.26 179 MET B O 1
ATOM 3120 N N . ASP B 1 177 ? -10.959 5.860 44.092 1.00 18.68 180 ASP B N 1
ATOM 3121 C CA . ASP B 1 177 ? -11.975 6.761 44.639 1.00 21.00 180 ASP B CA 1
ATOM 3122 C C . ASP B 1 177 ? -12.275 6.390 46.101 1.00 22.13 180 ASP B C 1
ATOM 3123 O O . ASP B 1 177 ? -13.440 6.215 46.499 1.00 22.71 180 ASP B O 1
ATOM 3128 N N . ASN B 1 178 ? -11.197 6.240 46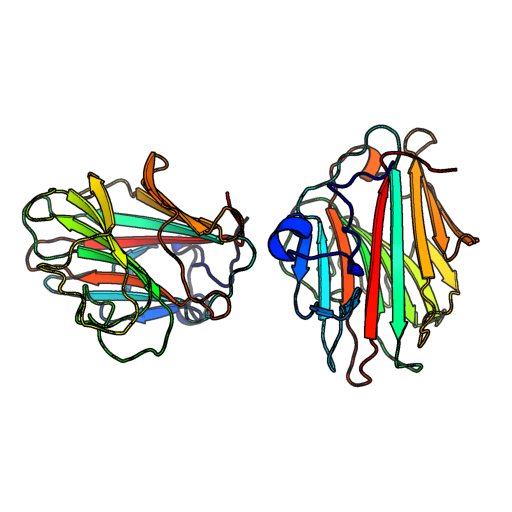.867 1.00 23.29 181 ASN B N 1
ATOM 3129 C CA . ASN B 1 178 ? -11.214 5.887 48.291 1.00 25.82 181 ASN B CA 1
ATOM 3130 C C . ASN B 1 178 ? -12.016 4.641 48.712 1.00 25.49 181 ASN B C 1
ATOM 3131 O O . ASN B 1 178 ? -12.453 4.556 49.867 1.00 27.35 181 ASN B O 1
ATOM 3136 N N . ARG B 1 179 ? -12.235 3.697 47.791 1.00 24.98 182 ARG B N 1
ATOM 3137 C CA . ARG B 1 179 ? -12.662 2.340 48.140 1.00 23.94 182 ARG B CA 1
ATOM 3138 C C . ARG B 1 179 ? -11.501 1.404 47.868 1.00 22.09 182 ARG B C 1
ATOM 3139 O O . ARG B 1 179 ? -10.751 1.600 46.915 1.00 21.06 182 ARG B O 1
ATOM 3147 N N . VAL B 1 180 ? -11.333 0.398 48.706 1.00 20.08 183 VAL B N 1
ATOM 3148 C CA . VAL B 1 180 ? -10.219 -0.524 48.546 1.00 19.28 183 VAL B CA 1
ATOM 3149 C C . VAL B 1 180 ? -10.436 -1.424 47.346 1.00 18.72 183 VAL B C 1
ATOM 3150 O O . VAL B 1 180 ? -11.422 -2.155 47.254 1.00 19.17 183 VAL B O 1
ATOM 3154 N N . CYS B 1 181 ? -9.495 -1.374 46.420 1.00 16.31 184 CYS B N 1
ATOM 3155 C CA . CYS B 1 181 ? -9.473 -2.259 45.270 1.00 15.72 184 CYS B CA 1
ATOM 3156 C C . CYS B 1 181 ? -8.818 -3.575 45.655 1.00 16.12 184 CYS B C 1
ATOM 3157 O O . CYS B 1 181 ? -9.381 -4.666 45.450 1.00 16.89 184 CYS B O 1
ATOM 3160 N N . PHE B 1 182 ? -7.624 -3.482 46.236 1.00 16.14 185 PHE B N 1
ATOM 3161 C CA . PHE B 1 182 ? -6.959 -4.642 46.794 1.00 16.55 185 PHE B CA 1
ATOM 3162 C C . PHE B 1 182 ? -5.967 -4.235 47.865 1.00 17.82 185 PHE B C 1
ATOM 3163 O O . PHE B 1 182 ? -5.547 -3.089 47.933 1.00 16.50 185 PHE B O 1
ATOM 3171 N N . GLN B 1 183 ? -5.597 -5.195 48.694 1.00 19.61 186 GLN B N 1
ATOM 3172 C CA . GLN B 1 183 ? -4.460 -5.025 49.578 1.00 21.99 186 GLN B CA 1
ATOM 3173 C C . GLN B 1 183 ? -3.796 -6.377 49.767 1.00 23.22 186 GLN B C 1
ATOM 3174 O O . GLN B 1 183 ? -4.477 -7.401 49.950 1.00 24.51 186 GLN B O 1
ATOM 3180 N N . THR B 1 184 ? -2.474 -6.385 49.715 1.00 23.35 187 THR B N 1
ATOM 3181 C CA . THR B 1 184 ? -1.733 -7.625 49.812 1.00 25.27 187 THR B CA 1
ATOM 3182 C C . THR B 1 184 ? -0.408 -7.419 50.512 1.00 25.76 187 THR B C 1
ATOM 3183 O O . THR B 1 184 ? 0.199 -6.349 50.428 1.00 22.69 187 THR B O 1
ATOM 3187 N N . ARG B 1 185 ? 0.014 -8.450 51.238 1.00 28.31 188 ARG B N 1
ATOM 3188 C CA . ARG B 1 185 ? 1.360 -8.503 51.812 1.00 31.04 188 ARG B CA 1
ATOM 3189 C C . ARG B 1 185 ? 2.292 -9.482 51.117 1.00 32.82 188 ARG B C 1
ATOM 3190 O O . ARG B 1 185 ? 3.444 -9.646 51.545 1.00 34.23 188 ARG B O 1
ATOM 3198 N N . LYS B 1 186 ? 1.811 -10.122 50.054 1.00 34.76 189 LYS B N 1
ATOM 3199 C CA . LYS B 1 186 ? 2.610 -11.078 49.262 1.00 36.28 189 LYS B CA 1
ATOM 3200 C C . LYS B 1 186 ? 3.156 -10.404 47.993 1.00 36.87 189 LYS B C 1
ATOM 3201 O O . LYS B 1 186 ? 2.914 -10.860 46.858 1.00 38.01 189 LYS B O 1
ATOM 3207 N N . VAL B 1 187 ? 3.892 -9.311 48.220 1.00 37.02 190 VAL B N 1
ATOM 3208 C CA . VAL B 1 187 ? 4.589 -8.556 47.179 1.00 36.52 190 VAL B CA 1
ATOM 3209 C C . VAL B 1 187 ? 5.742 -7.725 47.787 1.00 35.73 190 VAL B C 1
ATOM 3210 O O . VAL B 1 187 ? 5.515 -6.852 48.618 1.00 36.30 190 VAL B O 1
ATOM 3214 N N . LYS B 1 188 ? 6.969 -8.001 47.352 1.00 34.38 191 LYS B N 1
ATOM 3215 C CA . LYS B 1 188 ? 8.156 -7.256 47.782 1.00 33.52 191 LYS B CA 1
ATOM 3216 C C . LYS B 1 188 ? 8.863 -6.642 46.574 1.00 32.02 191 LYS B C 1
ATOM 3217 O O . LYS B 1 188 ? 8.722 -7.114 45.451 1.00 32.09 191 LYS B O 1
ATOM 3223 N N . PHE B 1 189 ? 9.619 -5.587 46.826 1.00 29.92 192 PHE B N 1
ATOM 3224 C CA . PHE B 1 189 ? 10.406 -4.919 45.807 1.00 28.62 192 PHE B CA 1
ATOM 3225 C C . PHE B 1 189 ? 11.865 -4.972 46.237 1.00 28.29 192 PHE B C 1
ATOM 3226 O O . PHE B 1 189 ? 12.178 -5.542 47.277 1.00 28.78 192 PHE B O 1
ATOM 3234 N N . MET B 1 190 ? 12.751 -4.384 45.445 1.00 27.59 193 MET B N 1
ATOM 3235 C CA . MET B 1 190 ? 14.141 -4.231 45.862 1.00 27.27 193 MET B CA 1
ATOM 3236 C C . MET B 1 190 ? 14.165 -3.202 46.982 1.00 27.54 193 MET B C 1
ATOM 3237 O O . MET B 1 190 ? 13.848 -2.030 46.760 1.00 27.72 193 MET B O 1
ATOM 3242 N N . GLY B 1 191 ? 14.562 -3.641 48.173 1.00 27.65 194 GLY B N 1
ATOM 3243 C CA . GLY B 1 191 ? 14.451 -2.837 49.376 1.00 27.89 194 GLY B CA 1
ATOM 3244 C C . GLY B 1 191 ? 15.367 -1.628 49.431 1.00 27.82 194 GLY B C 1
ATOM 3245 O O . GLY B 1 191 ? 15.080 -0.675 50.165 1.00 28.62 194 GLY B O 1
ATOM 3246 N N . SER B 1 192 ? 16.461 -1.658 48.668 1.00 27.13 195 SER B N 1
ATOM 3247 C CA . SER B 1 192 ? 17.489 -0.612 48.716 1.00 27.18 195 SER B CA 1
ATOM 3248 C C . SER B 1 192 ? 17.863 -0.055 47.350 1.00 26.67 195 SER B C 1
ATOM 3249 O O . SER B 1 192 ? 18.998 0.373 47.125 1.00 27.23 195 SER B O 1
ATOM 3252 N N . SER B 1 193 ? 16.895 -0.046 46.442 1.00 24.63 196 SER B N 1
ATOM 3253 C CA . SER B 1 193 ? 17.086 0.493 45.110 1.00 23.48 196 SER B CA 1
ATOM 3254 C C . SER B 1 193 ? 15.868 1.356 44.816 1.00 22.81 196 SER B C 1
ATOM 3255 O O . SER B 1 193 ? 14.764 1.033 45.251 1.00 22.32 196 SER B O 1
ATOM 3258 N N . PRO B 1 194 ? 16.059 2.456 44.112 1.00 22.74 197 PRO B N 1
ATOM 3259 C CA . PRO B 1 194 ? 14.954 3.382 43.930 1.00 22.34 197 PRO B CA 1
ATOM 3260 C C . PRO B 1 194 ? 13.926 2.919 42.888 1.00 22.01 197 PRO B C 1
ATOM 3261 O O . PRO B 1 194 ? 14.156 2.016 42.067 1.00 22.37 197 PRO B O 1
ATOM 3265 N N . PHE B 1 195 ? 12.775 3.561 42.967 1.00 20.95 198 PHE B N 1
ATOM 3266 C CA . PHE B 1 195 ? 11.664 3.318 42.059 1.00 20.75 198 PHE B CA 1
ATOM 3267 C C . PHE B 1 195 ? 11.614 4.340 40.932 1.00 19.25 198 PHE B C 1
ATOM 3268 O O . PHE B 1 195 ? 11.894 5.507 41.128 1.00 19.37 198 PHE B O 1
ATOM 3276 N N . ARG B 1 196 ? 11.209 3.872 39.750 1.00 19.16 199 ARG B N 1
ATOM 3277 C CA . ARG B 1 196 ? 10.809 4.747 38.666 1.00 19.30 199 ARG B CA 1
ATOM 3278 C C . ARG B 1 196 ? 9.286 4.717 38.633 1.00 16.93 199 ARG B C 1
ATOM 3279 O O . ARG B 1 196 ? 8.673 3.654 38.636 1.00 16.99 199 ARG B O 1
ATOM 3287 N N . ILE B 1 197 ? 8.710 5.898 38.596 1.00 16.36 200 ILE B N 1
ATOM 3288 C CA . ILE B 1 197 ? 7.267 6.049 38.718 1.00 15.42 200 ILE B CA 1
ATOM 3289 C C . ILE B 1 197 ? 6.718 6.663 37.441 1.00 14.34 200 ILE B C 1
ATOM 3290 O O . ILE B 1 197 ? 7.240 7.649 36.956 1.00 14.64 200 ILE B O 1
ATOM 3295 N N . GLY B 1 198 ? 5.626 6.116 36.913 1.00 13.44 201 GLY B N 1
ATOM 3296 C CA . GLY B 1 198 ? 5.049 6.707 35.726 1.00 13.37 201 GLY B CA 1
ATOM 3297 C C . GLY B 1 198 ? 3.698 6.145 35.352 1.00 12.48 201 GLY B C 1
ATOM 3298 O O . GLY B 1 198 ? 3.163 5.310 36.057 1.00 12.25 201 GLY B O 1
ATOM 3299 N N . THR B 1 199 ? 3.198 6.591 34.202 1.00 12.45 202 THR B N 1
ATOM 3300 C CA . THR B 1 199 ? 1.928 6.145 33.649 1.00 12.28 202 THR B CA 1
ATOM 3301 C C . THR B 1 199 ? 2.032 6.119 32.137 1.00 12.04 202 THR B C 1
ATOM 3302 O O . THR B 1 199 ? 2.799 6.870 31.550 1.00 12.13 202 THR B O 1
ATOM 3306 N N . SER B 1 200 ? 1.245 5.266 31.496 1.00 12.42 203 SER B N 1
ATOM 3307 C CA . SER B 1 200 ? 1.211 5.224 30.058 1.00 12.54 203 SER B CA 1
ATOM 3308 C C . SER B 1 200 ? -0.151 4.756 29.594 1.00 12.78 203 SER B C 1
ATOM 3309 O O . SER B 1 200 ? -0.870 4.107 30.334 1.00 12.74 203 SER B O 1
ATOM 3312 N N . ALA B 1 201 ? -0.517 5.099 28.363 1.00 12.76 204 ALA B N 1
ATOM 3313 C CA . ALA B 1 201 ? -1.730 4.562 27.806 1.00 13.26 204 ALA B CA 1
ATOM 3314 C C . ALA B 1 201 ? -1.601 4.423 26.306 1.00 13.80 204 ALA B C 1
ATOM 3315 O O . ALA B 1 201 ? -0.770 5.041 25.676 1.00 14.55 204 ALA B O 1
ATOM 3317 N N . ILE B 1 202 ? -2.460 3.583 25.771 1.00 15.34 205 ILE B N 1
ATOM 3318 C CA . ILE B 1 202 ? -2.627 3.455 24.336 1.00 16.71 205 ILE B CA 1
ATOM 3319 C C . ILE B 1 202 ? -4.118 3.299 24.072 1.00 16.33 205 ILE B C 1
ATOM 3320 O O . ILE B 1 202 ? -4.820 2.676 24.846 1.00 17.35 205 ILE B O 1
ATOM 3325 N N . ASN B 1 203 ? -4.600 3.854 22.966 1.00 16.75 206 ASN B N 1
ATOM 3326 C CA . ASN B 1 203 ? -5.986 3.671 22.577 1.00 17.49 206 ASN B CA 1
ATOM 3327 C C . ASN B 1 203 ? -6.039 3.033 21.201 1.00 17.95 206 ASN B C 1
ATOM 3328 O O . ASN B 1 203 ? -5.029 2.543 20.700 1.00 18.54 206 ASN B O 1
ATOM 3333 N N . ASP B 1 204 ? -7.238 2.993 20.642 1.00 18.32 207 ASP B N 1
ATOM 3334 C CA . ASP B 1 204 ? -7.433 2.407 19.326 1.00 19.74 207 ASP B CA 1
ATOM 3335 C C . ASP B 1 204 ? -8.257 3.361 18.470 1.00 20.31 207 ASP B C 1
ATOM 3336 O O . ASP B 1 204 ? -8.181 4.581 18.665 1.00 20.41 207 ASP B O 1
ATOM 3341 N N . ALA B 1 205 ? -9.001 2.825 17.502 1.00 22.30 208 ALA B N 1
ATOM 3342 C CA . ALA B 1 205 ? -9.723 3.661 16.553 1.00 23.68 208 ALA B CA 1
ATOM 3343 C C . ALA B 1 205 ? -11.016 4.175 17.163 1.00 24.62 208 ALA B C 1
ATOM 3344 O O . ALA B 1 205 ? -11.683 5.020 16.577 1.00 25.63 208 ALA B O 1
ATOM 3346 N N . SER B 1 206 ? -11.397 3.650 18.319 1.00 25.42 209 SER B N 1
ATOM 3347 C CA . SER B 1 206 ? -12.465 4.257 19.095 1.00 26.43 209 SER B CA 1
ATOM 3348 C C . SER B 1 206 ? -11.951 5.605 19.632 1.00 27.23 209 SER B C 1
ATOM 3349 O O . SER B 1 206 ? -10.759 5.917 19.564 1.00 28.22 209 SER B O 1
ATOM 3352 N N . LYS B 1 207 ? -12.829 6.392 20.208 1.00 27.68 210 LYS B N 1
ATOM 3353 C CA . LYS B 1 207 ? -12.434 7.750 20.577 1.00 28.73 210 LYS B CA 1
ATOM 3354 C C . LYS B 1 207 ? -11.522 7.812 21.836 1.00 28.07 210 LYS B C 1
ATOM 3355 O O . LYS B 1 207 ? -10.917 8.849 22.128 1.00 28.34 210 LYS B O 1
ATOM 3361 N N . GLU B 1 208 ? -11.346 6.684 22.526 1.00 27.16 211 GLU B N 1
ATOM 3362 C CA . GLU B 1 208 ? -10.945 6.711 23.939 1.00 24.91 211 GLU B CA 1
ATOM 3363 C C . GLU B 1 208 ? -9.742 7.604 24.290 1.00 24.33 211 GLU B C 1
ATOM 3364 O O . GLU B 1 208 ? -8.602 7.430 23.818 1.00 26.03 211 GLU B O 1
ATOM 3370 N N . SER B 1 209 ? -10.019 8.576 25.134 1.00 22.71 212 SER B N 1
ATOM 3371 C CA . SER B 1 209 ? -9.043 9.577 25.541 1.00 22.22 212 SER B CA 1
ATOM 3372 C C . SER B 1 209 ? -8.674 9.335 27.004 1.00 21.00 212 SER B C 1
ATOM 3373 O O . SER B 1 209 ? -9.466 9.608 27.916 1.00 22.60 212 SER B O 1
ATOM 3376 N N . PHE B 1 210 ? -7.457 8.871 27.246 1.00 17.39 213 PHE B N 1
ATOM 3377 C CA . PHE B 1 210 ? -6.992 8.715 28.612 1.00 15.36 213 PHE B CA 1
ATOM 3378 C C . PHE B 1 210 ? -6.231 9.971 28.993 1.00 15.19 213 PHE B C 1
ATOM 3379 O O . PHE B 1 210 ? -5.362 10.415 28.242 1.00 15.35 213 PHE B O 1
ATOM 3387 N N . GLU B 1 211 ? -6.550 10.533 30.141 1.00 15.33 214 GLU B N 1
ATOM 3388 C CA . GLU B 1 211 ? -5.854 11.714 30.587 1.00 15.43 214 GLU B CA 1
ATOM 3389 C C . GLU B 1 211 ? -5.499 11.676 32.059 1.00 12.88 214 GLU B C 1
ATOM 3390 O O . GLU B 1 211 ? -6.093 10.945 32.855 1.00 12.62 214 GLU B O 1
ATOM 3396 N N . ILE B 1 212 ? -4.496 12.486 32.386 1.00 12.82 215 ILE B N 1
ATOM 3397 C CA . ILE B 1 212 ? -3.959 12.608 33.739 1.00 12.31 215 ILE B CA 1
ATOM 3398 C C . ILE B 1 212 ? -4.099 14.060 34.181 1.00 12.63 215 ILE B C 1
ATOM 3399 O O . ILE B 1 212 ? -3.668 14.965 33.464 1.00 12.06 215 ILE B O 1
ATOM 3404 N N . LEU B 1 213 ? -4.726 14.272 35.327 1.00 13.20 216 LEU B N 1
ATOM 3405 C CA . LEU B 1 213 ? -5.005 15.608 35.868 1.00 13.76 216 LEU B CA 1
ATOM 3406 C C . LEU B 1 213 ? -4.046 16.014 36.974 1.00 13.32 216 LEU B C 1
ATOM 3407 O O . LEU B 1 213 ? -3.735 17.201 37.146 1.00 13.41 216 LEU B O 1
ATOM 3412 N N . LYS B 1 214 ? -3.571 15.035 37.734 1.00 12.99 217 LYS B N 1
ATOM 3413 C CA . LYS B 1 214 ? -2.799 15.297 38.942 1.00 13.40 217 LYS B CA 1
ATOM 3414 C C . LYS B 1 214 ? -2.010 14.049 39.323 1.00 12.67 217 LYS B C 1
ATOM 3415 O O . LYS B 1 214 ? -2.416 12.918 39.017 1.00 12.65 217 LYS B O 1
ATOM 3421 N N . MET B 1 215 ? -0.838 14.267 39.926 1.00 11.63 218 MET B N 1
ATOM 3422 C CA . MET B 1 215 ? -0.059 13.210 40.536 1.00 11.16 218 MET B CA 1
ATOM 3423 C C . MET B 1 215 ? 0.665 13.796 41.723 1.00 12.55 218 MET B C 1
ATOM 3424 O O . MET B 1 215 ? 1.317 14.826 41.593 1.00 11.60 218 MET B O 1
ATOM 3429 N N . LYS B 1 216 ? 0.499 13.173 42.881 1.00 12.64 219 LYS B N 1
ATOM 3430 C CA . LYS B 1 216 ? 1.297 13.500 44.064 1.00 13.50 219 LYS B CA 1
ATOM 3431 C C . LYS B 1 216 ? 1.944 12.277 44.653 1.00 13.70 219 LYS B C 1
ATOM 3432 O O . LYS B 1 216 ? 1.351 11.210 44.674 1.00 14.11 219 LYS B O 1
ATOM 3438 N N . LEU B 1 217 ? 3.163 12.426 45.159 1.00 13.37 220 LEU B N 1
ATOM 3439 C CA . LEU B 1 217 ? 3.796 11.414 45.982 1.00 13.36 220 LEU B CA 1
ATOM 3440 C C . LEU B 1 217 ? 3.959 11.969 47.394 1.00 13.91 220 LEU B C 1
ATOM 3441 O O . LEU B 1 217 ? 4.348 13.135 47.564 1.00 14.18 220 LEU B O 1
ATOM 3446 N N . TYR B 1 218 ? 3.635 11.151 48.381 1.00 14.17 221 TYR B N 1
ATOM 3447 C CA . TYR B 1 218 ? 3.854 11.462 49.787 1.00 14.37 221 TYR B CA 1
ATOM 3448 C C . TYR B 1 218 ? 4.882 10.508 50.369 1.00 15.22 221 TYR B C 1
ATOM 3449 O O . TYR B 1 218 ? 4.863 9.310 50.085 1.00 14.75 221 TYR B O 1
ATOM 3458 N N . ASP B 1 219 ? 5.751 11.027 51.236 1.00 16.09 222 ASP B N 1
ATOM 3459 C CA . ASP B 1 219 ? 6.787 10.239 51.880 1.00 16.74 222 ASP B CA 1
ATOM 3460 C C . ASP B 1 219 ? 6.350 9.426 53.097 1.00 17.34 222 ASP B C 1
ATOM 3461 O O . ASP B 1 219 ? 7.142 9.216 54.027 1.00 19.46 222 ASP B O 1
ATOM 3466 N N . GLY B 1 220 ? 5.105 8.971 53.097 1.00 16.35 223 GLY B N 1
ATOM 3467 C CA . GLY B 1 220 ? 4.566 8.122 54.136 1.00 16.89 223 GLY B CA 1
ATOM 3468 C C . GLY B 1 220 ? 3.151 7.712 53.766 1.00 17.40 223 GLY B C 1
ATOM 3469 O O . GLY B 1 220 ? 2.690 7.983 52.659 1.00 17.24 223 GLY B O 1
ATOM 3470 N N . VAL B 1 221 ? 2.467 7.064 54.703 1.00 18.52 224 VAL B N 1
ATOM 3471 C CA . VAL B 1 221 ? 1.082 6.634 54.557 1.00 19.62 224 VAL B CA 1
ATOM 3472 C C . VAL B 1 221 ? 0.204 7.828 54.863 1.00 20.73 224 VAL B C 1
ATOM 3473 O O . VAL B 1 221 ? 0.557 8.642 55.726 1.00 22.49 224 VAL B O 1
ATOM 3477 N N . ILE B 1 222 ? -0.912 7.946 54.157 1.00 20.77 225 ILE B N 1
ATOM 3478 C CA . ILE B 1 222 ? -1.957 8.927 54.482 1.00 21.62 225 ILE B CA 1
ATOM 3479 C C . ILE B 1 222 ? -2.981 8.290 55.425 1.00 22.16 225 ILE B C 1
ATOM 3480 O O . ILE B 1 222 ? -3.561 7.251 55.084 1.00 22.94 225 ILE B O 1
#

GO terms:
  GO:0000139 Golgi membrane (C, IDA)
  GO:0030246 carbohydrate binding (F, IDA)
  GO:0006888 endoplasmic reticulum to Golgi vesicle-mediated transport (P, IGI)
  GO:0005783 endoplasmic reticulum (C, HDA)
  GO:0030134 COPII-coated ER to Golgi transport vesicle (C, IPI)
  GO:0005515 protein binding (F, IPI)

Nearest PDB structures (foldseek):
  2a6v-assembly2_B  TM=1.005E+00  e=4.105E-47  Saccharomyces cerevisiae
  2a6w-assembly1_A  TM=9.916E-01  e=3.982E-41  Saccharomyces cerevisiae
  2a6x-assembly1_A  TM=9.873E-01  e=2.304E-41  Saccharomyces cerevisiae
  2a6z-assembly1_A  TM=9.390E-01  e=2.657E-26  Saccharomyces cerevisiae
  4yge-assembly3_E  TM=8.281E-01  e=2.628E-13  Homo sapiens

Radius of gyration: 25.76 Å; Cα contacts (8 Å, |Δi|>4): 1158; chains: 2; bounding box: 57×55×73 Å

Foldseek 3Di:
DFDQLPWQDQQQPDPDCCVRCVQKDKDWPWDRDNQWIWQFQAAFTKIKIWGNDWDAADFKKKKKWKKAKAQDDDDWAKWKKKWKFDDDADCDLPDFHNHFLQTAGKIWIQAQQPPLGGWTFMQGHHRPDGHDSNPHHTPFMAHDDGHHDPHIKMWMWIFGVVVLTWIFIDINNHTRDIDNPHRPSNPGTIMTMMMITTHNSRTTIMTNIMTMHSHDDD/DFDLLQWQDQQQPDDDCCVRVVQKDKDWPWDRDNRWIWQEQAAFTKIKIWGNDFAAADQKKKKKWKKAKAQDDDDWPKKKKKWKFFDDADDDLPDFRNHFLQTAGKIWMADQDPPQGGKTFMAGHHRPDRNDPNDHHGPFMAHDDGHRDPGIKMWMWMFGVNVLGWTWIAINNDTRDIDNPDDHDNGTTIITMMMMTTHRGNIIMITNIMTMHNHDD